Protein AF-A0A0V8QAV4-F1 (afdb_monomer)

Nearest PDB structures (foldseek):
  3u3w-assembly1_B  TM=5.818E-01  e=5.459E-04  Bacillus thuringiensis Bt407
  4wne-assembly1_A  TM=6.384E-01  e=8.110E-02  Homo sapiens
  2axv-assembly1_D  TM=3.532E-01  e=7.083E-01  Enterococcus faecalis
  2aw6-assembly1_A  TM=3.892E-01  e=4.432E+00  Enterococcus faecalis
  7b6z-assembly1_A  TM=2.550E-01  e=2.473E+00  Drosophila melanogaster

Secondary structure (DSSP, 8-state):
---HHHHHHHHHHHHTT--HHHHHTTT--HHHHHHHHTTSSPPPHHHHHHHHHHTT---TTSEEEE-HHHHHHHHHHHHHHHHHHTT-HHHHHHHHHHHHHSTGGGSHHHHHHHHHHHHHHHHHTT-HHHHHHHHHHHHHHH-TT--TT-GGGS---HHHHHHHHHHHHH-SSS-HHHHHHHHHHHHHHHTSTTS-HHHHHHHHHHHHHHHHHH---HHHHHHHHHHHHHHHHHTT--TTHHHHHHHHHHHHHHTT---HHHHHHHHHHHHHHHHHHHHT--SS--TT-------EEEHHHHHHHHHHHTT--HHHHHTTTS-HHHHHHHHTTSSPPPHHHHHHHHHHTTS-SSSEE-SS--SSHHHHHHHHHHHHHHHTT-HHHHHHHHHHHHHT-----HHHHHHHHHHHHHHHHHTT-S-HHHHHHHHHHTT--SHHHHHHHHHHHHTTT--

Radius of gyration: 24.1 Å; Cα contacts (8 Å, |Δi|>4): 491; chains: 1; bounding box: 63×52×75 Å

pLDDT: mean 84.87, std 13.11, range [29.09, 98.31]

Mean predicted aligned error: 7.99 Å

InterPro domains:
  IPR001387 Cro/C1-type, helix-turn-helix domain [PF01381] (303-351)
  IPR001387 Cro/C1-type, helix-turn-helix domain [PS50943] (303-356)
  IPR001387 Cro/C1-type, helix-turn-helix domain [SM00530] (8-62)
  IPR001387 Cro/C1-type, helix-turn-helix domain [SM00530] (302-356)
  IPR001387 Cro/C1-type, helix-turn-helix domain [cd00093] (301-350)
  IPR010982 Lambda repressor-like, DNA-binding domain superfamily [SSF47413] (4-63)
  IPR010982 Lambda repressor-like, DNA-binding domain superfamily [SSF47413] (302-350)
  IPR011990 Tetratricopeptide-like helical domain superfamily [G3DSA:1.25.40.10] (3-284)
  IPR011990 Tetratricopeptide-like helical domain superfamily [G3DSA:1.25.40.10] (301-455)

Foldseek 3Di:
DQLALLLQLVVLCVVLVHDPCQLPFLAHDPVVSVCNSVLNAPDQPLSSQSSQLLSQDHQLQKEFADAPVSVVLVVLLVQLVVCVVVVVVVSNVVSLVVLCPDPVCPGLSNLLSSLQSQLVVCVVVVNLVSSLVSLVSSLCSRPVPDDQPAPVVHSGGLVNLLSVLSNLVRDPPDDLVSSLVSLVRSLVVCPDPSNDLLRCLQPQLVSLLVNVVSDPPLVVSLVSLVVNQVSCVLNVNPACNLVSLVSNLVSVVVVVDDDPSNVVSVVVSVVVVVVCVVVVHDSHDDSSDGDRHHNYHHLLCLLLVLCVVVVHQLCRLCPPQHDSVVNVCSNVSVDDDGLSSSLSSQVVSVHHSDSIGHLASDNHVVLVVLVVSLVVCLVVVVLVVSVVSVVVSVVVPGDPDLSHLLVNLLNVLVNCVSVVVDDPVVSVVSNVVNVVPDPVSVVSSVVVVVVVVVD

Sequence (455 aa):
MTRGIGVALEQERVQAGLSLKALCQGICSHGELNRLKNGGREPDKFLLDRLWARLGKGMEKLEVMLSDTDYAMYELRNLMRQSMEEEHFEELEWYLDFYESLEEGKKPLQQQYLCEIRAIRAFLEGKEDIAAKELEKAIFCTMSDFRKENIFCYALSVEELRLLFLYLKTTKEVETSVKVVFYRQILAFLTKEYIEKEEKARLYPQVVLELSRLTGEKARIEKDVRYALELLREEGRFFHLIETLSLLLELLKEKKEESKEKEFLEKTLYYLKRLCEEYGIAETQPFWVDFSERELYLDYELLQKSRKARGISQEELSQEICSQEALSRIETSKSKARAKTFRQLAERLGKRGERCGACIDAEDYEILKLERMEGRCISYCRYQEAEEIFERIQEYGLKDTRENRQYLLLERAIFKRTKKEISYSDSLALLQEAHVLNNMAIAYYRIGEKEKAIS

Structure (mmCIF, N/CA/C/O backbone):
data_AF-A0A0V8QAV4-F1
#
_entry.id   AF-A0A0V8QAV4-F1
#
loop_
_atom_site.group_PDB
_atom_site.id
_atom_site.type_symbol
_atom_site.label_atom_id
_atom_site.label_alt_id
_atom_site.label_comp_id
_atom_site.label_asym_id
_atom_site.label_entity_id
_atom_site.label_seq_id
_atom_site.pdbx_PDB_ins_code
_atom_site.Cartn_x
_atom_site.Cartn_y
_atom_site.Cartn_z
_atom_site.occupancy
_atom_site.B_iso_or_equiv
_atom_site.auth_seq_id
_atom_site.auth_comp_id
_atom_site.auth_asym_id
_atom_site.auth_atom_id
_atom_site.pdbx_PDB_model_num
ATOM 1 N N . MET A 1 1 ? 8.781 -11.873 -26.384 1.00 29.09 1 MET A N 1
ATOM 2 C CA . MET A 1 1 ? 7.486 -11.243 -26.043 1.00 29.09 1 MET A CA 1
ATOM 3 C C . MET A 1 1 ? 7.223 -11.523 -24.580 1.00 29.09 1 MET A C 1
ATOM 5 O O . MET A 1 1 ? 6.588 -12.521 -24.269 1.00 29.09 1 MET A O 1
ATOM 9 N N . THR A 1 2 ? 7.747 -10.695 -23.690 1.00 37.72 2 THR A N 1
ATOM 10 C CA . THR A 1 2 ? 7.345 -10.716 -22.287 1.00 37.72 2 THR A CA 1
ATOM 11 C C . THR A 1 2 ? 5.978 -10.041 -22.201 1.00 37.72 2 THR A C 1
ATOM 13 O O . THR A 1 2 ? 5.744 -8.951 -22.721 1.00 37.72 2 THR A O 1
ATOM 16 N N . ARG A 1 3 ? 5.003 -10.827 -21.743 1.00 51.78 3 ARG A N 1
ATOM 17 C CA . ARG A 1 3 ? 3.606 -10.448 -21.498 1.00 51.78 3 ARG A CA 1
ATOM 18 C C . ARG A 1 3 ? 3.375 -10.365 -19.980 1.00 51.78 3 ARG A C 1
ATOM 20 O O . ARG A 1 3 ? 2.275 -10.655 -19.522 1.00 51.78 3 ARG A O 1
ATOM 27 N N . GLY A 1 4 ? 4.421 -10.057 -19.205 1.00 64.25 4 GLY A N 1
ATOM 28 C CA . GLY A 1 4 ? 4.561 -10.511 -17.816 1.00 64.25 4 GLY A CA 1
ATOM 29 C C . GLY A 1 4 ? 3.420 -10.056 -16.915 1.00 64.25 4 GLY A C 1
ATOM 30 O O . GLY A 1 4 ? 2.639 -10.870 -16.434 1.00 64.25 4 GLY A O 1
ATOM 31 N N . ILE A 1 5 ? 3.241 -8.744 -16.768 1.00 71.50 5 ILE A N 1
ATOM 32 C CA . ILE A 1 5 ? 2.332 -8.216 -15.743 1.00 71.50 5 ILE A CA 1
ATOM 33 C C . ILE A 1 5 ? 0.846 -8.416 -16.060 1.00 71.50 5 ILE A C 1
ATOM 35 O O . ILE A 1 5 ? 0.038 -8.626 -15.162 1.00 71.50 5 ILE A O 1
ATOM 39 N N . GLY A 1 6 ? 0.473 -8.380 -17.343 1.00 75.31 6 GLY A N 1
ATOM 40 C CA . GLY A 1 6 ? -0.907 -8.612 -17.772 1.00 75.31 6 GLY A CA 1
ATOM 41 C C . GLY A 1 6 ? -1.315 -10.084 -17.698 1.00 75.31 6 GLY A C 1
ATOM 42 O O . GLY A 1 6 ? -2.481 -10.380 -17.443 1.00 75.31 6 GLY A O 1
ATOM 43 N N . VAL A 1 7 ? -0.364 -11.000 -17.909 1.00 76.31 7 VAL A N 1
ATOM 44 C CA . VAL A 1 7 ? -0.571 -12.443 -17.733 1.00 76.31 7 VAL A CA 1
ATOM 45 C C . VAL A 1 7 ? -0.611 -12.800 -16.251 1.00 76.31 7 VAL A C 1
ATOM 47 O O . VAL A 1 7 ? -1.552 -13.477 -15.845 1.00 76.31 7 VAL A O 1
ATOM 50 N N . ALA A 1 8 ? 0.320 -12.282 -15.447 1.00 79.88 8 ALA A N 1
ATOM 51 C CA . ALA A 1 8 ? 0.338 -12.495 -14.001 1.00 79.88 8 ALA A CA 1
ATOM 52 C C . ALA A 1 8 ? -0.960 -11.990 -13.344 1.00 79.88 8 ALA A C 1
ATOM 54 O O . ALA A 1 8 ? -1.595 -12.714 -12.586 1.00 79.88 8 ALA A O 1
ATOM 55 N N . LEU A 1 9 ? -1.447 -10.805 -13.737 1.00 84.00 9 LEU A N 1
ATOM 56 C CA . LEU A 1 9 ? -2.734 -10.277 -13.268 1.00 84.00 9 LEU A CA 1
ATOM 57 C C . LEU A 1 9 ? -3.906 -11.219 -13.593 1.00 84.00 9 LEU A C 1
ATOM 59 O O . LEU A 1 9 ? -4.809 -11.397 -12.778 1.00 84.00 9 LEU A O 1
ATOM 63 N N . GLU A 1 10 ? -3.916 -11.834 -14.779 1.00 84.69 10 GLU A N 1
ATOM 64 C CA . GLU A 1 10 ? -4.960 -12.792 -15.154 1.00 84.69 10 GLU A CA 1
ATOM 65 C C . GLU A 1 10 ? -4.869 -14.096 -14.354 1.00 84.69 10 GLU A C 1
ATOM 67 O O . GLU A 1 10 ? -5.907 -14.633 -13.964 1.00 84.69 10 GLU A O 1
ATOM 72 N N . GLN A 1 11 ? -3.657 -14.597 -14.110 1.00 85.56 11 GLN A N 1
ATOM 73 C CA . GLN A 1 11 ? -3.427 -15.787 -13.292 1.00 85.56 11 GLN A CA 1
ATOM 74 C C . GLN A 1 11 ? -3.915 -15.558 -11.859 1.00 85.56 11 GLN A C 1
ATOM 76 O O . GLN A 1 11 ? -4.758 -16.317 -11.382 1.00 85.56 11 GLN A O 1
ATOM 81 N N . GLU A 1 12 ? -3.494 -14.462 -11.227 1.00 87.88 12 GLU A N 1
ATOM 82 C CA . GLU A 1 12 ? -3.910 -14.100 -9.868 1.00 87.88 12 GLU A CA 1
ATOM 83 C C . GLU A 1 12 ? -5.422 -13.873 -9.771 1.00 87.88 12 GLU A C 1
ATOM 85 O O . GLU A 1 12 ? -6.067 -14.314 -8.821 1.00 87.88 12 GLU A O 1
ATOM 90 N N . ARG A 1 13 ? -6.043 -13.266 -10.792 1.00 91.06 13 ARG A N 1
ATOM 91 C CA . ARG A 1 13 ? -7.506 -13.130 -10.859 1.00 91.06 13 ARG A CA 1
ATOM 92 C C . ARG A 1 13 ? -8.210 -14.488 -10.833 1.00 91.06 13 ARG A C 1
ATOM 94 O O . ARG A 1 13 ? -9.231 -14.633 -10.156 1.00 91.06 13 ARG A O 1
ATOM 101 N N . VAL A 1 14 ? -7.713 -15.456 -11.606 1.00 89.44 14 VAL A N 1
ATOM 102 C CA . VAL A 1 14 ? -8.279 -16.813 -11.657 1.00 89.44 14 VAL A CA 1
ATOM 103 C C . VAL A 1 14 ? -8.081 -17.525 -10.321 1.00 89.44 14 VAL A C 1
ATOM 105 O O . VAL A 1 14 ? -9.042 -18.109 -9.824 1.00 89.44 14 VAL A O 1
ATOM 108 N N . GLN A 1 15 ? -6.896 -17.420 -9.714 1.00 86.50 15 GLN A N 1
ATOM 109 C CA . GLN A 1 15 ? -6.616 -17.988 -8.390 1.00 86.50 15 GLN A CA 1
ATOM 110 C C . GLN A 1 15 ? -7.514 -17.389 -7.297 1.00 86.50 15 GLN A C 1
ATOM 112 O O . GLN A 1 15 ? -8.052 -18.121 -6.472 1.00 86.50 15 GLN A O 1
ATOM 117 N N . ALA A 1 16 ? -7.763 -16.078 -7.337 1.00 86.44 16 ALA A N 1
ATOM 118 C CA . ALA A 1 16 ? -8.666 -15.394 -6.411 1.00 86.44 16 ALA A CA 1
ATOM 119 C C . ALA A 1 16 ? -10.162 -15.690 -6.663 1.00 86.44 16 ALA A C 1
ATOM 121 O O . ALA A 1 16 ? -11.019 -15.219 -5.915 1.00 86.44 16 ALA A O 1
ATOM 122 N N . GLY A 1 17 ? -10.509 -16.427 -7.728 1.00 88.56 17 GLY A N 1
ATOM 123 C CA . GLY A 1 17 ? -11.897 -16.738 -8.088 1.00 88.56 17 GLY A CA 1
ATOM 124 C C . GLY A 1 17 ? -12.721 -15.516 -8.517 1.00 88.56 17 GLY A C 1
ATOM 125 O O . GLY A 1 17 ? -13.953 -15.553 -8.498 1.00 88.56 17 GLY A O 1
ATOM 126 N N . LEU A 1 18 ? -12.069 -14.415 -8.900 1.00 89.12 18 LEU A N 1
ATOM 127 C CA . LEU A 1 18 ? -12.731 -13.146 -9.203 1.00 89.12 18 LEU A CA 1
ATOM 128 C C . LEU A 1 18 ? -13.119 -13.059 -10.676 1.00 89.12 18 LEU A C 1
ATOM 130 O O . LEU A 1 18 ? -12.319 -13.343 -11.560 1.00 89.12 18 LEU A O 1
ATOM 134 N N . SER A 1 19 ? -14.333 -12.602 -10.984 1.00 89.62 19 SER A N 1
ATOM 135 C CA . SER A 1 19 ? -14.707 -12.326 -12.379 1.00 89.62 19 SER A CA 1
ATOM 136 C C . SER A 1 19 ? -14.017 -11.060 -12.905 1.00 89.62 19 SER A C 1
ATOM 138 O O . SER A 1 19 ? -13.742 -10.133 -12.146 1.00 89.62 19 SER A O 1
ATOM 140 N N . LEU A 1 20 ? -13.800 -10.974 -14.225 1.00 87.56 20 LEU A N 1
ATOM 141 C CA . LEU A 1 20 ? -13.308 -9.739 -14.862 1.00 87.56 20 LEU A CA 1
ATOM 142 C C . LEU A 1 20 ? -14.218 -8.541 -14.557 1.00 87.56 20 LEU A C 1
ATOM 144 O O . LEU A 1 20 ? -13.729 -7.446 -14.301 1.00 87.56 20 LEU A O 1
ATOM 148 N N . LYS A 1 21 ? -15.537 -8.770 -14.531 1.00 88.75 21 LYS A N 1
ATOM 149 C CA . LYS A 1 21 ? -16.524 -7.740 -14.200 1.00 88.75 21 LYS A CA 1
ATOM 150 C C . LYS A 1 21 ? -16.316 -7.200 -12.788 1.00 88.75 21 LYS A C 1
ATOM 152 O O . LYS A 1 21 ? -16.302 -5.988 -12.620 1.00 88.75 21 LYS A O 1
ATOM 157 N N . ALA A 1 22 ? -16.130 -8.087 -11.810 1.00 90.00 22 ALA A N 1
ATOM 158 C CA . ALA A 1 22 ? -15.884 -7.696 -10.425 1.00 90.00 22 ALA A CA 1
ATOM 159 C C . ALA A 1 22 ? -14.563 -6.925 -10.287 1.00 90.00 22 ALA A C 1
ATOM 161 O O . ALA A 1 22 ? -14.528 -5.877 -9.653 1.00 90.00 22 ALA A O 1
ATOM 162 N N . LEU A 1 23 ? -13.494 -7.392 -10.943 1.00 91.75 23 LEU A N 1
ATOM 163 C CA . LEU A 1 23 ? -12.184 -6.741 -10.884 1.00 91.75 23 LEU A CA 1
ATOM 164 C C . LEU A 1 23 ? -12.206 -5.316 -11.471 1.00 91.75 23 LEU A C 1
ATOM 166 O O . LEU A 1 23 ? -11.637 -4.399 -10.883 1.00 91.75 23 LEU A O 1
ATOM 170 N N . CYS A 1 24 ? -12.891 -5.117 -12.601 1.00 91.50 24 CYS A N 1
ATOM 171 C CA . CYS A 1 24 ? -12.968 -3.835 -13.314 1.00 91.50 24 CYS A CA 1
ATOM 172 C C . CYS A 1 24 ? -13.987 -2.836 -12.745 1.00 91.50 24 CYS A C 1
ATOM 174 O O . CYS A 1 24 ? -13.973 -1.663 -13.125 1.00 91.50 24 CYS A O 1
ATOM 176 N N . GLN A 1 25 ? -14.901 -3.288 -11.889 1.00 91.38 25 GLN A N 1
ATOM 177 C CA . GLN A 1 25 ? -16.082 -2.535 -11.472 1.00 91.38 25 GLN A CA 1
ATOM 178 C C . GLN A 1 25 ? -15.740 -1.124 -10.978 1.00 91.38 25 GLN A C 1
ATOM 180 O O . GLN A 1 25 ? -14.931 -0.964 -10.069 1.00 91.38 25 GLN A O 1
ATOM 185 N N . GLY A 1 26 ? -16.321 -0.103 -11.613 1.00 91.38 26 GLY A N 1
ATOM 186 C CA . GLY A 1 26 ? -16.137 1.307 -11.250 1.00 91.38 26 GLY A CA 1
ATOM 187 C C . GLY A 1 26 ? -14.775 1.930 -11.593 1.00 91.38 26 GLY A C 1
ATOM 188 O O . GLY A 1 26 ? -14.643 3.142 -11.479 1.00 91.38 26 GLY A O 1
ATOM 189 N N . ILE A 1 27 ? -13.774 1.158 -12.042 1.00 92.50 27 ILE A N 1
ATOM 190 C CA . ILE A 1 27 ? -12.401 1.669 -12.244 1.00 92.50 27 ILE A CA 1
ATOM 191 C C . ILE A 1 27 ? -11.917 1.609 -13.696 1.00 92.50 27 ILE A C 1
ATOM 193 O O . ILE A 1 27 ? -11.122 2.456 -14.098 1.00 92.50 27 ILE A O 1
ATOM 197 N N . CYS A 1 28 ? -12.387 0.649 -14.500 1.00 89.75 28 CYS A N 1
ATOM 198 C CA . CYS A 1 28 ? -12.081 0.585 -15.932 1.00 89.75 28 CYS A CA 1
ATOM 199 C C . CYS A 1 28 ? -13.079 -0.283 -16.712 1.00 89.75 28 CYS A C 1
ATOM 201 O O . CYS A 1 28 ? -13.877 -1.032 -16.149 1.00 89.75 28 CYS A O 1
ATOM 203 N N . SER A 1 29 ? -13.038 -0.199 -18.041 1.00 87.00 29 SER A N 1
ATOM 204 C CA . SER A 1 29 ? -13.829 -1.061 -18.924 1.00 87.00 29 SER A CA 1
ATOM 205 C C . SER A 1 29 ? -13.150 -2.413 -19.195 1.00 87.00 29 SER A C 1
ATOM 207 O O . SER A 1 29 ? -11.923 -2.525 -19.223 1.00 87.00 29 SER A O 1
ATOM 209 N N . HIS A 1 30 ? -13.938 -3.443 -19.538 1.00 84.19 30 HIS A N 1
ATOM 210 C CA . HIS A 1 30 ? -13.394 -4.734 -19.995 1.00 84.19 30 HIS A CA 1
ATOM 211 C C . HIS A 1 30 ? -12.445 -4.583 -21.197 1.00 84.19 30 HIS A C 1
ATOM 213 O O . HIS A 1 30 ? -11.459 -5.307 -21.318 1.00 84.19 30 HIS A O 1
ATOM 219 N N . GLY A 1 31 ? -12.734 -3.638 -22.099 1.00 80.12 31 GLY A N 1
ATOM 220 C CA . GLY A 1 31 ? -11.891 -3.359 -23.261 1.00 80.12 31 GLY A CA 1
ATOM 221 C C . GLY A 1 31 ? -10.546 -2.729 -22.891 1.00 80.12 31 GLY A C 1
ATOM 222 O O . GLY A 1 31 ? -9.559 -2.937 -23.594 1.00 80.12 31 GLY A O 1
ATOM 223 N N . GLU A 1 32 ? -10.471 -1.960 -21.805 1.00 78.31 32 GLU A N 1
ATOM 224 C CA . GLU A 1 32 ? -9.204 -1.444 -21.273 1.00 78.31 32 GLU A CA 1
ATOM 225 C C . GLU A 1 32 ? -8.380 -2.552 -20.624 1.00 78.31 32 GLU A C 1
ATOM 227 O O . GLU A 1 32 ? -7.204 -2.691 -20.961 1.00 78.31 32 GLU A O 1
ATOM 232 N N . LEU A 1 33 ? -9.002 -3.413 -19.813 1.00 78.44 33 LEU A N 1
ATOM 233 C CA . LEU A 1 33 ? -8.301 -4.547 -19.210 1.00 78.44 33 LEU A CA 1
ATOM 234 C C . LEU A 1 33 ? -7.809 -5.556 -20.263 1.00 78.44 33 LEU A C 1
ATOM 236 O O . LEU A 1 33 ? -6.671 -6.014 -20.207 1.00 78.44 33 LEU A O 1
ATOM 240 N N . ASN A 1 34 ? -8.607 -5.854 -21.292 1.00 76.19 34 ASN A N 1
ATOM 241 C CA . ASN A 1 34 ? -8.166 -6.722 -22.392 1.00 76.19 34 ASN A CA 1
ATOM 242 C C . ASN A 1 34 ? -6.999 -6.117 -23.189 1.00 76.19 34 ASN A C 1
ATOM 244 O O . ASN A 1 34 ? -6.132 -6.848 -23.670 1.00 76.19 34 ASN A O 1
ATOM 248 N N . ARG A 1 35 ? -6.942 -4.786 -23.326 1.00 74.44 35 ARG A N 1
ATOM 249 C CA . ARG A 1 35 ? -5.803 -4.104 -23.960 1.00 74.44 35 ARG A CA 1
ATOM 250 C C . ARG A 1 35 ? -4.540 -4.171 -23.103 1.00 74.44 35 ARG A C 1
ATOM 252 O O . ARG A 1 35 ? -3.466 -4.316 -23.683 1.00 74.44 35 ARG A O 1
ATOM 259 N N . LEU A 1 36 ? -4.671 -4.130 -21.776 1.00 72.94 36 LEU A N 1
ATOM 260 C CA . LEU A 1 36 ? -3.577 -4.372 -20.830 1.00 72.94 36 LEU A CA 1
ATOM 261 C C . LEU A 1 36 ? -3.039 -5.802 -20.987 1.00 72.94 36 LEU A C 1
ATOM 263 O O . LEU A 1 36 ? -1.848 -5.978 -21.234 1.00 72.94 36 LEU A O 1
ATOM 267 N N . LYS A 1 37 ? -3.921 -6.813 -20.974 1.00 67.00 37 LYS A N 1
ATOM 268 C CA . LYS A 1 37 ? -3.550 -8.233 -21.156 1.00 67.00 37 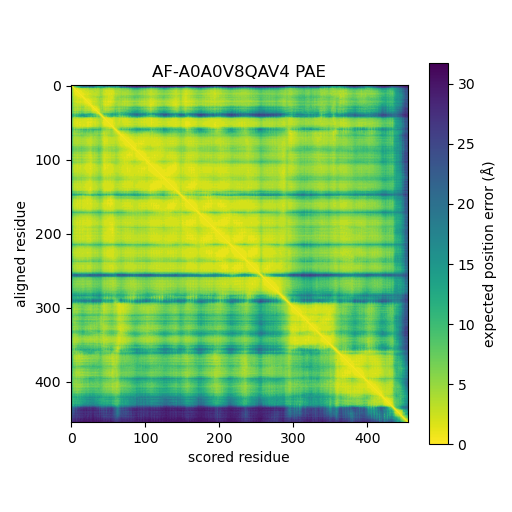LYS A CA 1
ATOM 269 C C . LYS A 1 37 ? -2.800 -8.494 -22.464 1.00 67.00 37 LYS A C 1
ATOM 271 O O . LYS A 1 37 ? -1.843 -9.260 -22.497 1.00 67.00 37 LYS A O 1
ATOM 276 N N . ASN A 1 38 ? -3.226 -7.842 -23.544 1.00 66.12 38 ASN A N 1
ATOM 277 C CA . ASN A 1 38 ? -2.648 -8.030 -24.875 1.00 66.12 38 ASN A CA 1
ATOM 278 C C . ASN A 1 38 ? -1.461 -7.092 -25.174 1.00 66.12 38 ASN A C 1
ATOM 280 O O . ASN A 1 38 ? -0.975 -7.074 -26.305 1.00 66.12 38 ASN A O 1
ATOM 284 N N . GLY A 1 39 ? -1.005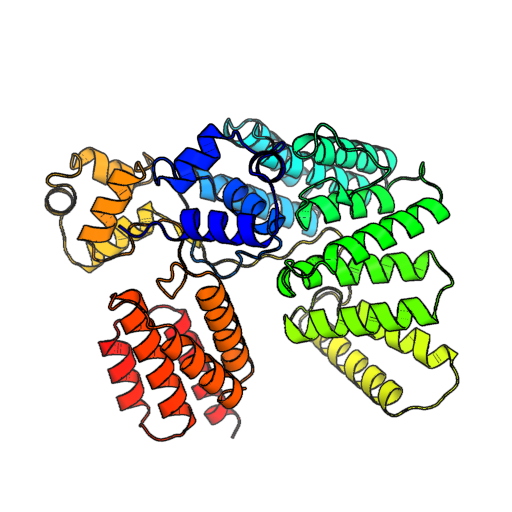 -6.288 -24.203 1.00 60.97 39 GLY A N 1
ATOM 285 C CA . GLY A 1 39 ? 0.118 -5.356 -24.373 1.00 60.97 39 GLY A CA 1
ATOM 286 C C . GLY A 1 39 ? -0.149 -4.204 -25.353 1.00 60.97 39 GLY A C 1
ATOM 287 O O . GLY A 1 39 ? 0.795 -3.622 -25.893 1.00 60.97 39 GLY A O 1
ATOM 288 N N . GLY A 1 40 ? -1.425 -3.901 -25.619 1.00 55.84 40 GLY A N 1
ATOM 289 C CA . GLY A 1 40 ? -1.869 -2.896 -26.590 1.00 55.84 40 GLY A CA 1
ATOM 290 C C . GLY A 1 40 ? -1.937 -1.469 -26.036 1.00 55.84 40 GLY A C 1
ATOM 291 O O . GLY A 1 40 ? -1.798 -0.511 -26.796 1.00 55.84 40 GLY A O 1
ATOM 292 N N . ARG A 1 41 ? -2.133 -1.309 -24.721 1.00 61.84 41 ARG A N 1
ATOM 293 C CA . ARG A 1 41 ? -2.049 -0.025 -24.007 1.00 61.84 41 ARG A CA 1
ATOM 294 C C . ARG A 1 41 ? -1.556 -0.291 -22.590 1.00 61.84 41 ARG A C 1
ATOM 296 O O . ARG A 1 41 ? -2.110 -1.151 -21.915 1.00 61.84 41 ARG A O 1
ATOM 303 N N . GLU A 1 42 ? -0.540 0.444 -22.158 1.00 63.81 42 GLU A N 1
ATOM 304 C CA . GLU A 1 42 ? -0.100 0.408 -20.764 1.00 63.81 42 GLU A CA 1
ATOM 305 C C . GLU A 1 42 ? -1.101 1.202 -19.907 1.00 63.81 42 GLU A C 1
ATOM 307 O O . GLU A 1 42 ? -1.473 2.317 -20.304 1.00 63.81 42 GLU A O 1
ATOM 312 N N . PRO A 1 43 ? -1.611 0.626 -18.803 1.00 66.12 43 PRO A N 1
ATOM 313 C CA . PRO A 1 43 ? -2.460 1.355 -17.864 1.00 66.12 43 PRO A CA 1
ATOM 314 C C . PRO A 1 43 ? -1.670 2.488 -17.206 1.00 66.12 43 PRO A C 1
ATOM 316 O O . PRO A 1 43 ? -0.450 2.398 -17.069 1.00 66.12 43 PRO A O 1
ATOM 319 N N . ASP A 1 44 ? -2.367 3.537 -16.766 1.00 76.62 44 ASP A N 1
ATOM 320 C CA . ASP A 1 44 ? -1.753 4.458 -15.812 1.00 76.62 44 ASP A CA 1
ATOM 321 C C . ASP A 1 44 ? -1.484 3.736 -14.482 1.00 76.62 44 ASP A C 1
ATOM 323 O O . ASP A 1 44 ? -2.144 2.745 -14.145 1.00 76.62 44 ASP A O 1
ATOM 327 N N . LYS A 1 45 ? -0.483 4.225 -13.744 1.00 82.12 45 LYS A N 1
ATOM 328 C CA . LYS A 1 45 ? -0.015 3.621 -12.490 1.00 82.12 45 LYS A CA 1
ATOM 329 C C . LYS A 1 45 ? -1.157 3.377 -11.503 1.00 82.12 45 LYS A C 1
ATOM 331 O O . LYS A 1 45 ? -1.226 2.303 -10.919 1.00 82.12 45 LYS A O 1
ATOM 336 N N . PHE A 1 46 ? -2.065 4.339 -11.349 1.00 87.75 46 PHE A N 1
ATOM 337 C CA . PHE A 1 46 ? -3.144 4.260 -10.365 1.00 87.75 46 PHE A CA 1
ATOM 338 C C . PHE A 1 46 ? -4.131 3.138 -10.682 1.00 87.75 46 PHE A C 1
ATOM 340 O O . PHE A 1 46 ? -4.556 2.416 -9.780 1.00 87.75 46 PHE A O 1
ATOM 347 N N . LEU A 1 47 ? -4.476 2.961 -11.961 1.00 89.06 47 LEU A N 1
ATOM 348 C CA . LEU A 1 47 ? -5.325 1.850 -12.377 1.00 89.06 47 LEU A CA 1
ATOM 349 C C . LEU A 1 47 ? -4.638 0.501 -12.165 1.00 89.06 47 LEU A C 1
ATOM 351 O O . LEU A 1 47 ? -5.275 -0.430 -11.675 1.00 89.06 47 LEU A O 1
ATOM 355 N N . LEU A 1 48 ? -3.358 0.390 -12.528 1.00 86.00 48 LEU A N 1
ATOM 356 C CA . LEU A 1 48 ? -2.599 -0.840 -12.317 1.00 86.00 48 LEU A CA 1
ATOM 357 C C . LEU A 1 48 ? -2.550 -1.197 -10.826 1.00 86.00 48 LEU A C 1
ATOM 359 O O . LEU A 1 48 ? -2.892 -2.319 -10.464 1.00 86.00 48 LEU A O 1
ATOM 363 N N . ASP A 1 49 ? -2.219 -0.226 -9.976 1.00 87.81 49 ASP A N 1
ATOM 364 C CA . ASP A 1 49 ? -2.175 -0.394 -8.523 1.00 87.81 49 ASP A CA 1
ATOM 365 C C . ASP A 1 49 ? -3.509 -0.873 -7.970 1.00 87.81 49 ASP A C 1
ATOM 367 O O . ASP A 1 49 ? -3.554 -1.875 -7.261 1.00 87.81 49 ASP A O 1
ATOM 371 N N . ARG A 1 50 ? -4.617 -0.225 -8.351 1.00 92.25 50 ARG A N 1
ATOM 372 C CA . ARG A 1 50 ? -5.935 -0.624 -7.851 1.00 92.25 50 ARG A CA 1
ATOM 373 C C . ARG A 1 50 ? -6.337 -2.026 -8.307 1.00 92.25 50 ARG A C 1
ATOM 375 O O . ARG A 1 50 ? -6.964 -2.749 -7.536 1.00 92.25 50 ARG A O 1
ATOM 382 N N . LEU A 1 51 ? -6.001 -2.422 -9.537 1.00 92.19 51 LEU A N 1
ATOM 383 C CA . LEU A 1 51 ? -6.297 -3.772 -10.025 1.00 92.19 51 LEU A CA 1
ATOM 384 C C . LEU A 1 51 ? -5.564 -4.833 -9.195 1.00 92.19 51 LEU A C 1
ATOM 386 O O . LEU A 1 51 ? -6.195 -5.790 -8.759 1.00 92.19 51 LEU A O 1
ATOM 390 N N . TRP A 1 52 ? -4.270 -4.647 -8.934 1.00 90.12 52 TRP A N 1
ATOM 391 C CA . TRP A 1 52 ? -3.488 -5.568 -8.103 1.00 90.12 52 TRP A CA 1
ATOM 392 C C . TRP A 1 52 ? -3.936 -5.561 -6.639 1.00 90.12 52 TRP A C 1
ATOM 394 O O . TRP A 1 52 ? -4.112 -6.625 -6.047 1.00 90.12 52 TRP A O 1
ATOM 404 N N . ALA A 1 53 ? -4.254 -4.391 -6.087 1.00 92.19 53 ALA A N 1
ATOM 405 C CA . ALA A 1 53 ? -4.739 -4.279 -4.717 1.00 92.19 53 ALA A CA 1
ATOM 406 C C . ALA A 1 53 ? -6.103 -4.979 -4.524 1.00 92.19 53 ALA A C 1
ATOM 408 O O . ALA A 1 53 ? -6.338 -5.618 -3.500 1.00 92.19 53 ALA A O 1
ATOM 409 N N . ARG A 1 54 ? -6.995 -4.978 -5.531 1.00 94.31 54 ARG A N 1
ATOM 410 C CA . ARG A 1 54 ? -8.237 -5.789 -5.515 1.00 94.31 54 ARG A CA 1
ATOM 411 C C . ARG A 1 54 ? -7.991 -7.300 -5.584 1.00 94.31 54 ARG A C 1
ATOM 413 O O . ARG A 1 54 ? -8.843 -8.074 -5.149 1.00 94.31 54 ARG A O 1
ATOM 420 N N . LEU A 1 55 ? -6.840 -7.720 -6.109 1.00 93.25 55 LEU A N 1
ATOM 421 C CA . LEU A 1 55 ? -6.351 -9.102 -6.044 1.00 93.25 55 LEU A CA 1
ATOM 422 C C . LEU A 1 55 ? -5.625 -9.398 -4.720 1.00 93.25 55 LEU A C 1
ATOM 424 O O . LEU A 1 55 ? -5.100 -10.494 -4.545 1.00 93.25 55 LEU A O 1
ATOM 428 N N . GLY A 1 56 ? -5.607 -8.445 -3.781 1.00 91.62 56 GLY A N 1
ATOM 429 C CA . GLY A 1 56 ? -4.963 -8.582 -2.480 1.00 91.62 56 GLY A CA 1
ATOM 430 C C . GLY A 1 56 ? -3.438 -8.520 -2.536 1.00 91.62 56 GLY A C 1
ATOM 431 O O . GLY A 1 56 ? -2.792 -9.094 -1.660 1.00 91.62 56 GLY A O 1
ATOM 432 N N . LYS A 1 57 ? -2.870 -7.881 -3.568 1.00 88.12 57 LYS A N 1
ATOM 433 C CA . LYS A 1 57 ? -1.429 -7.841 -3.845 1.00 88.12 57 LYS A CA 1
ATOM 434 C C . LYS A 1 57 ? -0.871 -6.422 -3.765 1.00 88.12 57 LYS A C 1
ATOM 436 O O . LYS A 1 57 ? -1.396 -5.516 -4.416 1.00 88.12 57 LYS A O 1
ATOM 441 N N . GLY A 1 58 ? 0.234 -6.268 -3.041 1.00 80.00 58 GLY A N 1
ATOM 442 C CA . GLY A 1 58 ? 1.029 -5.042 -3.022 1.00 80.00 58 GLY A CA 1
ATOM 443 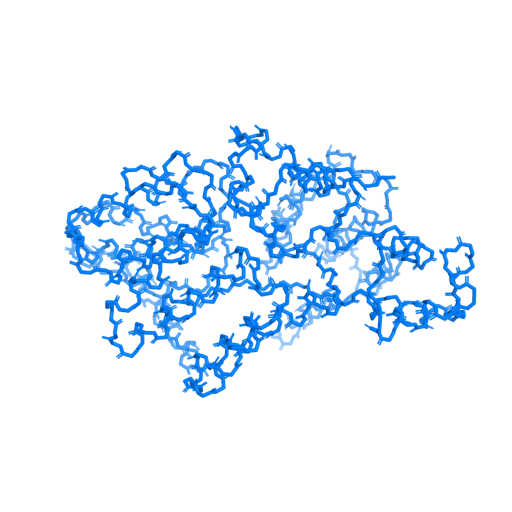C C . GLY A 1 58 ? 1.909 -4.920 -4.270 1.00 80.00 58 GLY A C 1
ATOM 444 O O . GLY A 1 58 ? 2.369 -5.915 -4.833 1.00 80.00 58 GLY A O 1
ATOM 445 N N . MET A 1 59 ? 2.141 -3.684 -4.717 1.00 76.56 59 MET A N 1
ATOM 446 C CA . MET A 1 59 ? 2.963 -3.362 -5.899 1.00 76.56 59 MET A CA 1
ATOM 447 C C . MET A 1 59 ? 4.176 -2.486 -5.544 1.00 76.56 59 MET A C 1
ATOM 449 O O . MET A 1 59 ? 4.843 -1.962 -6.435 1.00 76.56 59 MET A O 1
ATOM 453 N N . GLU A 1 60 ? 4.447 -2.300 -4.249 1.00 68.38 60 GLU A N 1
ATOM 454 C CA . GLU A 1 60 ? 5.470 -1.400 -3.683 1.00 68.38 60 GLU A CA 1
ATOM 455 C C . GLU A 1 60 ? 6.905 -1.775 -4.090 1.00 68.38 60 GLU A C 1
ATOM 457 O O . GLU A 1 60 ? 7.785 -0.923 -4.129 1.00 68.38 60 GLU A O 1
ATOM 462 N N . LYS A 1 61 ? 7.144 -3.032 -4.476 1.00 64.38 61 LYS A N 1
ATOM 463 C CA . LYS A 1 61 ? 8.473 -3.518 -4.885 1.00 64.38 61 LYS A CA 1
ATOM 464 C C . LYS A 1 61 ? 8.653 -3.703 -6.391 1.00 64.38 61 LYS A C 1
ATOM 466 O O . LYS A 1 61 ? 9.693 -4.188 -6.821 1.00 64.38 61 LYS A O 1
ATOM 471 N N . LEU A 1 62 ? 7.657 -3.336 -7.201 1.00 72.25 62 LEU A N 1
ATOM 472 C CA . LEU A 1 62 ? 7.851 -3.282 -8.649 1.00 72.25 62 LEU A CA 1
ATOM 473 C C . LEU A 1 62 ? 8.453 -1.937 -9.042 1.00 72.25 62 LEU A C 1
ATOM 475 O O . LEU A 1 62 ? 7.949 -0.884 -8.647 1.00 72.25 62 LEU A O 1
ATOM 479 N N . GLU A 1 63 ? 9.471 -1.981 -9.895 1.00 71.69 63 GLU A N 1
ATOM 480 C CA . GLU A 1 63 ? 9.977 -0.800 -10.575 1.00 71.69 63 GLU A CA 1
ATOM 481 C C . GLU A 1 63 ? 8.900 -0.295 -11.538 1.00 71.69 63 GLU A C 1
ATOM 483 O O . GLU A 1 63 ? 8.370 -1.042 -12.376 1.00 71.69 63 GLU A O 1
ATOM 488 N N . VAL A 1 64 ? 8.561 0.989 -11.423 1.00 76.88 64 VAL A N 1
ATOM 489 C CA . VAL A 1 64 ? 7.596 1.631 -12.318 1.00 76.88 64 VAL A CA 1
ATOM 490 C C . VAL A 1 64 ? 8.253 2.811 -13.018 1.00 76.88 64 VAL A C 1
ATOM 492 O O . VAL A 1 64 ? 8.700 3.771 -12.399 1.00 76.88 64 VAL A O 1
ATOM 495 N N . MET A 1 65 ? 8.260 2.751 -14.343 1.00 78.31 65 MET A N 1
ATOM 496 C CA . MET A 1 65 ? 8.605 3.846 -15.229 1.00 78.31 65 MET A CA 1
ATOM 497 C C . MET A 1 65 ? 7.347 4.658 -15.524 1.00 78.31 65 MET A C 1
ATOM 499 O O . MET A 1 65 ? 6.418 4.190 -16.187 1.00 78.31 65 MET A O 1
ATOM 503 N N . LEU A 1 66 ? 7.314 5.889 -15.037 1.00 82.12 66 LEU A N 1
ATOM 504 C CA . LEU A 1 66 ? 6.234 6.827 -15.278 1.00 82.12 66 LEU A CA 1
ATOM 505 C C . LEU A 1 66 ? 6.546 7.706 -16.480 1.00 82.12 66 LEU A C 1
ATOM 507 O O . LEU A 1 66 ? 7.692 8.076 -16.740 1.00 82.12 66 LEU A O 1
ATOM 511 N N . SER A 1 67 ? 5.490 8.049 -17.212 1.00 80.56 67 SER A N 1
ATOM 512 C CA . SER A 1 67 ? 5.554 9.196 -18.109 1.00 80.56 67 SER A CA 1
ATOM 513 C C . SER A 1 67 ? 5.485 10.490 -17.305 1.00 80.56 67 SER A C 1
ATOM 515 O O . SER A 1 67 ? 4.974 10.487 -16.189 1.00 80.56 67 SER A O 1
ATOM 517 N N . ASP A 1 68 ? 5.918 11.595 -17.902 1.00 82.19 68 ASP A N 1
ATOM 518 C CA . ASP A 1 68 ? 5.880 12.926 -17.282 1.00 82.19 68 ASP A CA 1
ATOM 519 C C . ASP A 1 68 ? 4.484 13.289 -16.742 1.00 82.19 68 ASP A C 1
ATOM 521 O O . ASP A 1 68 ? 4.339 13.733 -15.610 1.00 82.19 68 ASP A O 1
ATOM 525 N N . THR A 1 69 ? 3.426 12.977 -17.498 1.00 82.00 69 THR A N 1
ATOM 526 C CA . THR A 1 69 ? 2.035 13.186 -17.062 1.00 82.00 69 THR A CA 1
ATOM 527 C C . THR A 1 69 ? 1.657 12.324 -15.855 1.00 82.00 69 THR A C 1
ATOM 529 O O . THR A 1 69 ? 1.022 12.809 -14.924 1.00 82.00 69 THR A O 1
ATOM 532 N N . ASP A 1 70 ? 2.040 11.042 -15.851 1.00 83.81 70 ASP A N 1
ATOM 533 C CA . ASP A 1 70 ? 1.705 10.135 -14.744 1.00 83.81 70 ASP A CA 1
ATOM 534 C C . ASP A 1 70 ? 2.513 10.486 -13.482 1.00 83.81 70 ASP A C 1
ATOM 536 O O . ASP A 1 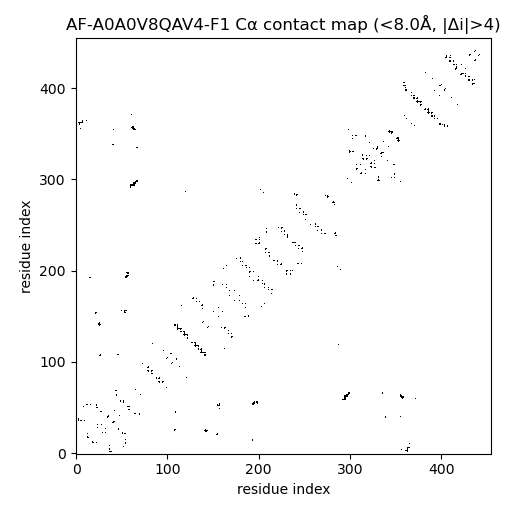70 ? 1.997 10.372 -12.370 1.00 83.81 70 ASP A O 1
ATOM 540 N N . TYR A 1 71 ? 3.757 10.949 -13.657 1.00 87.00 71 TYR A N 1
ATOM 541 C CA . TYR A 1 71 ? 4.598 11.459 -12.579 1.00 87.00 71 TYR A CA 1
ATOM 542 C C . TYR A 1 71 ? 4.059 12.773 -12.017 1.00 87.00 71 TYR A C 1
ATOM 544 O O . TYR A 1 71 ? 3.924 12.878 -10.808 1.00 87.00 71 TYR A O 1
ATOM 552 N N . ALA A 1 72 ? 3.645 13.729 -12.854 1.00 87.62 72 ALA A N 1
ATOM 553 C CA . ALA A 1 72 ? 3.039 14.977 -12.388 1.00 87.62 72 ALA A CA 1
ATOM 554 C C . ALA A 1 72 ? 1.798 14.723 -11.515 1.00 87.62 72 ALA A C 1
ATOM 556 O O . ALA A 1 72 ? 1.653 15.322 -10.454 1.00 87.62 72 ALA A O 1
ATOM 557 N N . MET A 1 73 ? 0.934 13.781 -11.915 1.00 89.75 73 MET A N 1
ATOM 558 C CA . MET A 1 73 ? -0.203 13.362 -11.088 1.00 89.75 73 MET A CA 1
ATOM 559 C C . MET A 1 73 ? 0.257 12.740 -9.763 1.00 89.75 73 MET A C 1
ATOM 561 O O . MET A 1 73 ? -0.305 13.040 -8.715 1.00 89.75 73 MET A O 1
ATOM 565 N N . TYR A 1 74 ? 1.274 11.878 -9.787 1.00 88.88 74 TYR A N 1
ATOM 566 C CA . TYR A 1 74 ? 1.834 11.279 -8.575 1.00 88.88 74 TYR A CA 1
ATOM 567 C C . TYR A 1 74 ? 2.433 12.332 -7.625 1.00 88.88 74 TYR A C 1
ATOM 569 O O . TYR A 1 74 ? 2.108 12.331 -6.440 1.00 88.88 74 TYR A O 1
ATOM 577 N N . GLU A 1 75 ? 3.216 13.278 -8.141 1.00 88.88 75 GLU A N 1
ATOM 578 C CA . GLU A 1 75 ? 3.834 14.338 -7.341 1.00 88.88 75 GLU A CA 1
ATOM 579 C C . GLU A 1 75 ? 2.806 15.306 -6.765 1.00 88.88 75 GLU A C 1
ATOM 581 O O . GLU A 1 75 ? 2.933 15.697 -5.610 1.00 88.88 75 GLU A O 1
ATOM 586 N N . LEU A 1 76 ? 1.742 15.642 -7.502 1.00 92.69 76 LEU A N 1
ATOM 587 C CA . LEU A 1 76 ? 0.655 16.455 -6.949 1.00 92.69 76 LEU A CA 1
ATOM 588 C C . LEU A 1 76 ? -0.002 15.777 -5.738 1.00 92.69 76 LEU A C 1
ATOM 590 O O . LEU A 1 76 ? -0.319 16.460 -4.770 1.00 92.69 76 LEU A O 1
ATOM 594 N N . ARG A 1 77 ? -0.157 14.444 -5.740 1.00 91.31 77 ARG A N 1
ATOM 595 C CA . ARG A 1 77 ? -0.642 13.714 -4.553 1.00 91.31 77 ARG A CA 1
ATOM 596 C C . ARG A 1 77 ? 0.339 13.800 -3.378 1.00 91.31 77 ARG A C 1
ATOM 598 O O . ARG A 1 77 ? -0.097 13.918 -2.234 1.00 91.31 77 ARG A O 1
ATOM 605 N N . ASN A 1 78 ? 1.647 13.755 -3.643 1.00 88.62 78 ASN A N 1
ATOM 606 C CA . ASN A 1 78 ? 2.668 13.919 -2.603 1.00 88.62 78 ASN A CA 1
ATOM 607 C C . ASN A 1 78 ? 2.640 15.331 -2.013 1.00 88.62 78 ASN A C 1
ATOM 609 O O . ASN A 1 78 ? 2.637 15.470 -0.795 1.00 88.62 78 ASN A O 1
ATOM 613 N N . LEU A 1 79 ? 2.533 16.355 -2.862 1.00 92.06 79 LEU A N 1
ATOM 614 C CA . LEU A 1 79 ? 2.415 17.749 -2.436 1.00 92.06 79 LEU A CA 1
ATOM 615 C C . LEU A 1 79 ? 1.148 17.980 -1.606 1.00 92.06 79 LEU A C 1
ATOM 617 O O . LEU A 1 79 ? 1.231 18.580 -0.543 1.00 92.06 79 LEU A O 1
ATOM 621 N N . MET A 1 80 ? -0.003 17.431 -2.011 1.00 92.44 80 MET A N 1
ATOM 622 C CA . MET A 1 80 ? -1.225 17.484 -1.194 1.00 92.44 80 MET A CA 1
ATOM 623 C C . MET A 1 80 ? -1.031 16.824 0.174 1.00 92.44 80 MET A C 1
ATOM 625 O O . MET A 1 80 ? -1.466 17.367 1.187 1.00 92.44 80 MET A O 1
ATOM 629 N N . ARG A 1 81 ? -0.387 15.650 0.222 1.00 87.62 81 ARG A N 1
ATOM 630 C CA . ARG A 1 81 ? -0.111 14.954 1.484 1.00 87.62 81 ARG A CA 1
ATOM 631 C C . ARG A 1 81 ? 0.794 15.783 2.388 1.00 87.62 81 ARG A C 1
ATOM 633 O O . ARG A 1 81 ? 0.451 15.972 3.548 1.00 87.62 81 ARG A O 1
ATOM 640 N N . GLN A 1 82 ? 1.884 16.312 1.842 1.00 87.69 82 GLN A N 1
ATOM 641 C CA . GLN A 1 82 ? 2.807 17.170 2.573 1.00 87.69 82 GLN A CA 1
ATOM 642 C C . GLN A 1 82 ? 2.099 18.431 3.086 1.00 87.69 82 GLN A C 1
ATOM 644 O O . GLN A 1 82 ? 2.201 18.749 4.265 1.00 87.69 82 GLN A O 1
ATOM 649 N N . SER A 1 83 ? 1.301 19.100 2.248 1.00 91.06 83 SER A N 1
ATOM 650 C CA . SER A 1 83 ? 0.519 20.267 2.665 1.00 91.06 83 SER A CA 1
ATOM 651 C C . SER A 1 83 ? -0.491 19.944 3.768 1.00 91.06 83 SER A C 1
ATOM 653 O O . SER A 1 83 ? -0.708 20.771 4.646 1.00 91.06 83 SER A O 1
ATOM 655 N N . MET 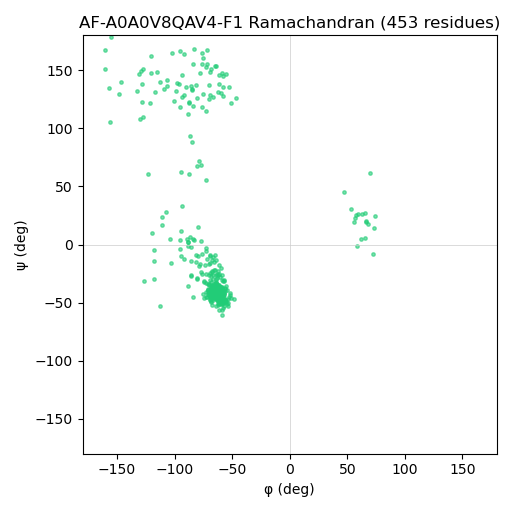A 1 84 ? -1.096 18.751 3.770 1.00 87.25 84 MET A N 1
ATOM 656 C CA . MET A 1 84 ? -1.938 18.310 4.890 1.00 87.25 84 MET A CA 1
ATOM 657 C C . MET A 1 84 ? -1.132 18.073 6.172 1.00 87.25 84 MET A C 1
ATOM 659 O O . MET A 1 84 ? -1.601 18.438 7.245 1.00 87.25 84 MET A O 1
ATOM 663 N N . GLU A 1 85 ? 0.035 17.431 6.077 1.00 83.06 85 GLU A N 1
ATOM 664 C CA . GLU A 1 85 ? 0.903 17.122 7.225 1.00 83.06 85 GLU A CA 1
ATOM 665 C C . GLU A 1 85 ? 1.496 18.387 7.862 1.00 83.06 85 GLU A C 1
ATOM 667 O O . GLU A 1 85 ? 1.618 18.460 9.082 1.00 83.06 85 GLU A O 1
ATOM 672 N N . GLU A 1 86 ? 1.817 19.388 7.044 1.00 86.50 86 GLU A N 1
ATOM 673 C CA . GLU A 1 86 ? 2.358 20.685 7.465 1.00 86.50 86 GLU A CA 1
ATOM 674 C C . GLU A 1 86 ? 1.265 21.728 7.781 1.00 86.50 86 GLU A C 1
ATOM 676 O O . GLU A 1 86 ? 1.582 22.867 8.110 1.00 86.50 86 GLU A O 1
ATOM 681 N N . GLU A 1 87 ? -0.019 21.357 7.682 1.00 88.00 87 GLU A N 1
ATOM 682 C CA . GLU A 1 87 ? -1.183 22.243 7.882 1.00 88.00 87 GLU A CA 1
ATOM 683 C C . GLU A 1 87 ? -1.215 23.479 6.947 1.00 88.00 87 GLU A C 1
ATOM 685 O O . GLU A 1 87 ? -1.857 24.497 7.218 1.00 88.00 87 GLU A O 1
ATOM 690 N N . HIS A 1 88 ? -0.570 23.370 5.786 1.00 93.25 88 HIS A N 1
ATOM 691 C CA . HIS A 1 88 ? -0.527 24.349 4.697 1.00 93.25 88 HIS A CA 1
ATOM 692 C C . HIS A 1 88 ? -1.800 24.273 3.827 1.00 93.25 88 HIS A C 1
ATOM 694 O O . HIS A 1 88 ? -1.799 23.819 2.678 1.00 93.25 88 HIS A O 1
ATOM 700 N N . PHE A 1 89 ? -2.944 24.657 4.409 1.00 89.81 89 PHE A N 1
ATOM 701 C CA . PHE A 1 89 ? -4.262 24.449 3.792 1.00 89.81 89 PHE A CA 1
ATOM 702 C C . PHE A 1 89 ? -4.538 25.313 2.553 1.00 89.81 89 PHE A C 1
ATOM 704 O O . PHE A 1 89 ? -5.335 24.904 1.712 1.00 89.81 89 PHE A O 1
ATOM 711 N N . GLU A 1 90 ? -3.911 26.484 2.411 1.00 92.19 90 GLU A N 1
ATOM 712 C CA . GLU A 1 90 ? -4.079 27.313 1.207 1.00 92.19 90 GLU A CA 1
ATOM 713 C C . GLU A 1 90 ? -3.423 26.651 -0.012 1.00 92.19 90 GLU A C 1
ATOM 715 O O . GLU A 1 90 ? -4.051 26.536 -1.069 1.00 92.19 90 GLU A O 1
ATOM 720 N N . GLU A 1 91 ? -2.197 26.141 0.144 1.00 95.12 91 GLU A N 1
ATOM 721 C CA . GLU A 1 91 ? -1.518 25.357 -0.888 1.00 95.12 91 GLU A CA 1
ATOM 722 C C . GLU A 1 91 ? -2.289 24.076 -1.217 1.00 95.12 91 GLU A C 1
ATOM 724 O O . GLU A 1 91 ? -2.443 23.738 -2.392 1.00 95.12 91 GLU A O 1
ATOM 729 N N . LEU A 1 92 ? -2.822 23.390 -0.200 1.00 94.19 92 LEU A N 1
ATOM 730 C CA . LEU A 1 92 ? -3.636 22.189 -0.389 1.00 94.19 92 LEU A CA 1
ATOM 731 C C . LEU A 1 92 ? -4.836 22.443 -1.310 1.00 94.19 92 LEU A C 1
ATOM 733 O O . LEU A 1 92 ? -5.066 21.662 -2.234 1.00 94.19 92 LEU A O 1
ATOM 737 N N . GLU A 1 93 ? -5.586 23.525 -1.086 1.00 94.25 93 GLU A N 1
ATOM 738 C CA . GLU A 1 93 ? -6.740 23.865 -1.927 1.00 94.25 93 GLU A CA 1
ATOM 739 C C . GLU A 1 93 ? -6.321 24.190 -3.361 1.00 94.25 93 GLU A C 1
ATOM 741 O O . GLU A 1 93 ? -6.947 23.709 -4.306 1.00 94.25 93 GLU A O 1
ATOM 746 N N . TRP A 1 94 ? -5.211 24.914 -3.542 1.00 96.12 94 TRP A N 1
ATOM 747 C CA . TRP A 1 94 ? -4.671 25.161 -4.878 1.00 96.12 94 TRP A CA 1
ATOM 748 C C . TRP A 1 94 ? -4.315 23.856 -5.600 1.00 96.12 94 TRP A C 1
ATOM 750 O O . TRP A 1 94 ? -4.675 23.678 -6.769 1.00 96.12 94 TRP A O 1
ATOM 760 N N . TYR A 1 95 ? -3.647 22.919 -4.915 1.00 96.50 95 TYR A N 1
ATOM 761 C CA . TYR A 1 95 ? -3.317 21.617 -5.494 1.00 96.50 95 TYR A CA 1
ATOM 762 C C . TYR A 1 95 ? -4.577 20.827 -5.853 1.00 96.50 95 TYR A C 1
ATOM 764 O O . TYR A 1 95 ? -4.619 20.238 -6.935 1.00 96.50 95 TYR A O 1
ATOM 772 N N . LEU A 1 96 ? -5.595 20.806 -4.983 1.00 95.25 96 LEU A N 1
ATOM 773 C CA . LEU A 1 96 ? -6.867 20.112 -5.227 1.00 95.25 96 LEU A CA 1
ATOM 774 C C . LEU A 1 96 ? -7.564 20.645 -6.484 1.00 95.25 96 LEU A C 1
ATOM 776 O O . LEU A 1 96 ? -7.919 19.854 -7.363 1.00 95.25 96 LEU A O 1
ATOM 780 N N . ASP A 1 97 ? -7.699 21.966 -6.598 1.00 95.19 97 ASP A N 1
ATOM 781 C CA . ASP A 1 97 ? -8.340 22.622 -7.741 1.00 95.19 97 ASP A CA 1
ATOM 782 C C . ASP A 1 97 ? -7.556 22.393 -9.036 1.00 95.19 97 ASP A C 1
ATOM 784 O O . ASP A 1 97 ? -8.127 22.051 -10.080 1.00 95.19 97 ASP A O 1
ATOM 788 N N . PHE A 1 98 ? -6.227 22.530 -8.979 1.00 95.44 98 PHE A N 1
ATOM 789 C CA . PHE A 1 98 ? -5.373 22.285 -10.134 1.00 95.44 98 PHE A CA 1
ATOM 790 C C . PHE A 1 98 ? -5.497 20.836 -10.611 1.00 95.44 98 PHE A C 1
ATOM 792 O O . PHE A 1 98 ? -5.729 20.600 -11.796 1.00 95.44 98 PHE A O 1
ATOM 799 N N . TYR A 1 99 ? -5.421 19.872 -9.694 1.00 94.88 99 TYR A N 1
ATOM 800 C CA . TYR A 1 99 ? -5.532 18.448 -9.997 1.00 94.88 99 TYR A CA 1
ATOM 801 C C . TYR A 1 99 ? -6.879 18.075 -10.617 1.00 94.88 99 TYR A C 1
ATOM 803 O O . TYR A 1 99 ? -6.927 17.322 -11.589 1.00 94.88 99 TYR A O 1
ATOM 811 N N . GLU A 1 100 ? -7.974 18.617 -10.081 1.00 94.69 100 GLU A N 1
ATOM 812 C CA . GLU A 1 100 ? -9.331 18.393 -10.590 1.00 94.69 100 GLU A CA 1
ATOM 813 C C . GLU A 1 100 ? -9.543 19.006 -11.985 1.00 94.69 100 GLU A C 1
ATOM 815 O O . GLU A 1 100 ? -10.310 18.469 -12.791 1.00 94.69 100 GLU A O 1
ATOM 820 N N . SER A 1 101 ? -8.829 20.092 -12.305 1.00 94.38 101 SER A N 1
ATOM 821 C CA . SER A 1 101 ? -8.908 20.751 -13.614 1.00 94.38 101 SER A CA 1
ATOM 822 C C . SER A 1 101 ? -8.301 19.928 -14.763 1.00 94.38 101 SER A C 1
ATOM 824 O O . SER A 1 101 ? -8.710 20.092 -15.919 1.00 94.38 101 SER A O 1
ATOM 826 N N . LEU A 1 102 ? -7.367 19.017 -14.460 1.00 92.31 102 LEU A N 1
ATOM 827 C CA . LEU A 1 102 ? -6.689 18.164 -15.442 1.00 92.31 102 LEU A CA 1
ATOM 828 C C . LEU A 1 102 ? -7.650 17.127 -16.047 1.00 92.31 102 LEU A C 1
ATOM 830 O O . LEU A 1 102 ? -8.563 16.629 -15.385 1.00 92.31 102 LEU A O 1
ATOM 834 N N . GLU A 1 103 ? -7.435 16.736 -17.309 1.00 89.75 103 GLU A N 1
ATOM 835 C CA . GLU A 1 103 ? -8.248 15.685 -17.945 1.00 89.75 103 GLU A CA 1
ATOM 836 C C . GLU A 1 103 ? -8.122 14.348 -17.205 1.00 89.75 103 GLU A C 1
ATOM 838 O O . GLU A 1 103 ? -9.121 13.666 -16.962 1.00 89.75 103 GLU A O 1
ATOM 843 N N . GLU A 1 104 ? -6.907 13.993 -16.788 1.00 86.56 104 GLU A N 1
ATOM 844 C CA . GLU A 1 104 ? -6.625 12.813 -15.980 1.00 86.56 104 GLU A CA 1
ATOM 845 C C . GLU A 1 104 ? -7.334 12.869 -14.624 1.00 86.56 104 GLU A C 1
ATOM 847 O O . GLU A 1 104 ? -7.839 11.838 -14.175 1.00 86.56 104 GLU A O 1
ATOM 852 N N . GLY A 1 105 ? -7.431 14.057 -14.016 1.00 89.38 105 GLY A N 1
ATOM 853 C CA . GLY A 1 105 ? -8.067 14.302 -12.718 1.00 89.38 105 GLY A CA 1
ATOM 854 C C . GLY A 1 105 ? -9.547 13.920 -12.662 1.00 89.38 105 GLY A C 1
ATOM 855 O O . GLY A 1 105 ? -10.074 13.631 -11.589 1.00 89.38 105 GLY A O 1
ATOM 856 N N . LYS A 1 106 ? -10.214 13.819 -13.816 1.00 91.25 106 LYS A N 1
ATOM 857 C CA . LYS A 1 106 ? -11.637 13.451 -13.933 1.00 91.25 106 LYS A CA 1
ATOM 858 C C . LYS A 1 106 ? -11.894 11.945 -13.858 1.00 91.25 106 LYS A C 1
ATOM 860 O O . LYS A 1 106 ? -13.046 11.518 -13.813 1.00 91.25 106 LYS A O 1
ATOM 865 N N . LYS A 1 107 ? -10.848 11.111 -13.882 1.00 91.69 107 LYS A N 1
ATOM 866 C CA . LYS A 1 107 ? -10.999 9.650 -13.806 1.00 91.69 107 LYS A CA 1
ATOM 867 C C . LYS A 1 107 ? -11.497 9.209 -12.416 1.00 91.69 107 LYS A C 1
ATOM 869 O O . LYS A 1 107 ? -11.123 9.826 -11.420 1.00 91.69 107 LYS A O 1
ATOM 874 N N . PRO A 1 108 ? -12.226 8.080 -12.308 1.00 94.38 108 PRO A N 1
ATOM 875 C CA . PRO A 1 108 ? -12.808 7.614 -11.043 1.00 94.38 108 PRO A CA 1
ATOM 876 C C . PRO A 1 108 ? -11.825 7.505 -9.868 1.00 94.38 108 PRO A C 1
ATOM 878 O O . PRO A 1 108 ? -12.106 7.981 -8.774 1.00 94.38 108 PRO A O 1
ATOM 881 N N . LEU A 1 109 ? -10.634 6.940 -10.099 1.00 94.38 109 LEU A N 1
ATOM 882 C CA . LEU A 1 109 ? -9.594 6.789 -9.066 1.00 94.38 109 LEU A CA 1
ATOM 883 C C . LEU A 1 109 ? -8.995 8.120 -8.598 1.00 94.38 109 LEU A C 1
ATOM 885 O O . LEU A 1 109 ? -8.430 8.203 -7.509 1.00 94.38 109 LEU A O 1
ATOM 889 N N . GLN A 1 110 ? -9.080 9.143 -9.443 1.00 93.94 110 GLN A N 1
ATOM 890 C CA . GLN A 1 110 ? -8.570 10.478 -9.163 1.00 93.94 110 GLN A CA 1
ATOM 891 C C . GLN A 1 110 ? -9.593 11.270 -8.357 1.00 93.94 110 GLN A C 1
ATOM 893 O O . GLN A 1 110 ? -9.256 11.820 -7.315 1.00 93.94 110 GLN A O 1
ATOM 898 N N . GLN A 1 111 ? -10.858 11.197 -8.764 1.00 96.06 111 GLN A N 1
ATOM 899 C CA . GLN A 1 111 ? -11.988 11.760 -8.028 1.00 96.06 111 GLN A CA 1
ATOM 900 C C . GLN A 1 111 ? -12.145 11.133 -6.637 1.00 96.06 111 GLN A C 1
ATOM 902 O O . GLN A 1 111 ? -12.326 11.852 -5.659 1.00 96.06 111 GLN A O 1
ATOM 907 N N . GLN A 1 112 ? -11.972 9.810 -6.521 1.00 96.81 112 GLN A N 1
ATOM 908 C CA . GLN A 1 112 ? -11.945 9.138 -5.222 1.00 96.81 112 GLN A CA 1
ATOM 909 C C . GLN A 1 112 ? -10.894 9.743 -4.287 1.00 96.81 112 GLN A C 1
ATOM 911 O O . GLN A 1 112 ? -11.203 10.028 -3.135 1.00 96.81 112 GLN A O 1
ATOM 916 N N . TYR A 1 113 ? -9.672 9.941 -4.788 1.00 94.88 113 TYR A N 1
ATOM 917 C CA . TYR A 1 113 ? -8.579 10.496 -3.997 1.00 94.88 113 TYR A CA 1
ATOM 918 C C . TYR A 1 113 ? -8.849 11.950 -3.589 1.00 94.88 113 TYR A C 1
ATOM 920 O O . TYR A 1 113 ? -8.664 12.295 -2.429 1.00 94.88 113 TYR A O 1
ATOM 928 N N . LEU A 1 114 ? -9.363 12.789 -4.494 1.00 95.75 114 LEU A N 1
ATOM 929 C CA . LEU A 1 114 ? -9.749 14.166 -4.160 1.00 95.75 114 LEU A CA 1
ATOM 930 C C . LEU A 1 114 ? -10.798 14.213 -3.041 1.00 95.75 114 LEU A C 1
ATOM 932 O O . LEU A 1 114 ? -10.645 14.967 -2.082 1.00 95.75 114 LEU A O 1
ATOM 936 N N . CYS A 1 115 ? -11.847 13.391 -3.138 1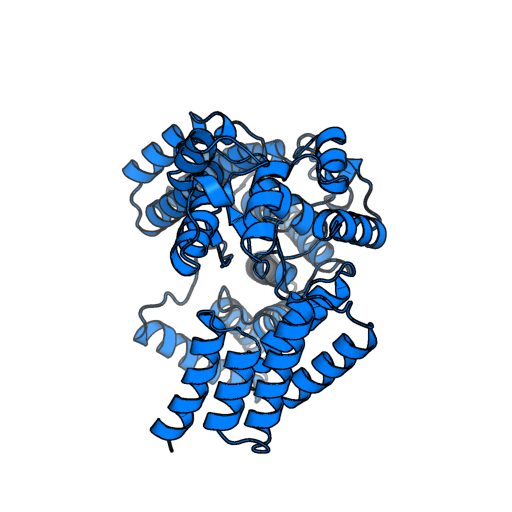.00 97.12 115 CYS A N 1
ATOM 937 C CA . CYS A 1 115 ? -12.866 13.287 -2.094 1.00 97.12 115 CYS A CA 1
ATOM 938 C C . CYS A 1 115 ? -12.288 12.769 -0.770 1.00 97.12 115 CYS A C 1
ATOM 940 O O . CYS A 1 115 ? -12.650 13.268 0.291 1.00 97.12 115 CYS A O 1
ATOM 942 N N . GLU A 1 116 ? -11.362 11.812 -0.811 1.00 95.50 116 GLU A N 1
ATOM 943 C CA . GLU A 1 116 ? -10.671 11.326 0.384 1.00 95.50 116 GLU A CA 1
ATOM 944 C C . GLU A 1 116 ? -9.880 12.444 1.082 1.00 95.50 116 GLU A C 1
ATOM 946 O O . GLU A 1 116 ? -10.041 12.647 2.284 1.00 95.50 116 GLU A O 1
ATOM 951 N N . ILE A 1 117 ? -9.088 13.219 0.336 1.00 94.25 117 ILE A N 1
ATOM 952 C CA . ILE A 1 117 ? -8.301 14.340 0.873 1.00 94.25 117 ILE A CA 1
ATOM 953 C C . ILE A 1 117 ? -9.211 15.426 1.458 1.00 94.25 117 ILE A C 1
ATOM 955 O O . ILE A 1 117 ? -9.000 15.872 2.588 1.00 94.25 117 ILE A O 1
ATOM 959 N N . ARG A 1 118 ? -10.281 15.795 0.740 1.00 95.38 118 ARG A N 1
ATOM 960 C CA . ARG A 1 118 ? -11.306 16.735 1.229 1.00 95.38 118 ARG A CA 1
ATOM 961 C C . ARG A 1 118 ? -11.955 16.238 2.522 1.00 95.38 118 ARG A C 1
ATOM 963 O O . ARG A 1 118 ? -12.187 17.027 3.438 1.00 95.38 118 ARG A O 1
ATOM 970 N N . ALA A 1 119 ? -12.214 14.935 2.625 1.00 95.62 119 ALA A N 1
ATOM 971 C CA . ALA A 1 119 ? -12.779 14.348 3.829 1.00 95.62 119 ALA A CA 1
ATOM 972 C C . ALA A 1 119 ? -11.820 14.383 5.018 1.00 95.62 119 ALA A C 1
ATOM 974 O O . ALA A 1 119 ? -12.231 14.742 6.120 1.00 95.62 119 ALA A O 1
ATOM 975 N N . ILE A 1 120 ? -10.555 14.022 4.798 1.00 92.25 120 ILE A N 1
ATOM 976 C CA . ILE A 1 120 ? -9.517 14.062 5.831 1.00 92.25 120 ILE A CA 1
ATOM 977 C C . ILE A 1 120 ? -9.387 15.491 6.348 1.00 92.25 120 ILE A C 1
ATOM 979 O O . ILE A 1 120 ? -9.538 15.707 7.546 1.00 92.25 120 ILE A O 1
ATOM 983 N N . ARG A 1 121 ? -9.231 16.477 5.458 1.00 92.19 121 ARG A N 1
ATOM 984 C CA . ARG A 1 121 ? -9.177 17.895 5.834 1.00 92.19 121 ARG A CA 1
ATOM 985 C C . ARG A 1 121 ? -10.388 18.307 6.676 1.00 92.19 121 ARG A C 1
ATOM 987 O O . ARG A 1 121 ? -10.225 18.866 7.757 1.00 92.19 121 ARG A O 1
ATOM 994 N N . ALA A 1 122 ? -11.602 17.997 6.219 1.00 93.56 122 ALA A N 1
ATOM 995 C CA . ALA A 1 122 ? -12.819 18.320 6.960 1.00 93.56 122 ALA A CA 1
ATOM 996 C C . ALA A 1 122 ? -12.852 17.660 8.350 1.00 93.56 122 ALA A C 1
ATOM 998 O O . ALA A 1 122 ? -13.318 18.274 9.308 1.00 93.56 122 ALA A O 1
ATOM 999 N N . PHE A 1 123 ? -12.331 16.437 8.483 1.00 91.06 123 PHE A N 1
ATOM 1000 C CA . PHE A 1 123 ? -12.205 15.764 9.772 1.00 91.06 123 PHE A CA 1
ATOM 1001 C C . PHE A 1 123 ? -11.236 16.504 10.706 1.00 91.06 123 PHE A C 1
ATOM 1003 O O . PHE A 1 123 ? -11.571 16.708 11.872 1.00 91.06 123 PHE A O 1
ATOM 1010 N N . LEU A 1 124 ? -10.081 16.954 10.200 1.00 87.44 124 LEU A N 1
ATOM 1011 C CA . LEU A 1 124 ? -9.098 17.729 10.977 1.00 87.44 124 LEU A CA 1
ATOM 1012 C C . LEU A 1 124 ? -9.659 19.067 11.462 1.00 87.44 124 LEU A C 1
ATOM 1014 O O . LEU A 1 124 ? -9.383 19.487 12.580 1.00 87.44 124 LEU A O 1
ATOM 1018 N N . GLU A 1 125 ? -10.523 19.694 10.667 1.00 90.56 125 GLU A N 1
ATOM 1019 C CA . GLU A 1 125 ? -11.238 20.919 11.044 1.00 90.56 125 GLU A CA 1
ATOM 1020 C C . GLU A 1 125 ? -12.420 20.669 12.010 1.00 90.56 125 GLU A C 1
ATOM 1022 O O . GLU A 1 125 ? -13.170 21.596 12.327 1.00 90.56 125 GLU A O 1
ATOM 1027 N N . GLY A 1 126 ? -12.645 19.425 12.453 1.00 91.06 126 GLY A N 1
ATOM 1028 C CA . GLY A 1 126 ? -13.762 19.043 13.326 1.00 91.06 126 GLY A CA 1
ATOM 1029 C C . GLY A 1 126 ? -15.129 19.009 12.628 1.00 91.06 126 GLY A C 1
ATOM 1030 O O . GLY A 1 126 ? -16.169 18.955 13.289 1.00 91.06 126 GLY A O 1
ATOM 1031 N N . LYS A 1 127 ? -15.161 19.034 11.290 1.00 94.44 127 LYS A N 1
ATOM 1032 C CA . LYS A 1 127 ? -16.377 19.040 10.457 1.00 94.44 127 LYS A CA 1
ATOM 1033 C C . LYS A 1 127 ? -16.748 17.620 10.020 1.00 94.44 127 LYS A C 1
ATOM 1035 O O . LYS A 1 127 ? -16.792 17.303 8.831 1.00 94.44 127 LYS A O 1
ATOM 1040 N N . GLU A 1 128 ? -17.043 16.763 10.993 1.00 93.62 128 GLU A N 1
ATOM 1041 C CA . GLU A 1 128 ? -17.293 15.327 10.779 1.00 93.62 128 GLU A CA 1
ATOM 1042 C C . GLU A 1 128 ? -18.425 15.035 9.776 1.00 93.62 128 GLU A C 1
ATOM 1044 O O . GLU A 1 128 ? -18.290 14.133 8.954 1.00 93.62 128 GLU A O 1
ATOM 1049 N N . ASP A 1 129 ? -19.503 15.826 9.763 1.00 93.94 129 ASP A N 1
ATOM 1050 C CA . ASP A 1 129 ? -20.610 15.632 8.810 1.00 93.94 129 ASP A CA 1
ATOM 1051 C C . ASP A 1 129 ? -20.182 15.883 7.355 1.00 93.94 129 ASP A C 1
ATOM 1053 O O . ASP A 1 129 ? -20.672 15.234 6.429 1.00 93.94 129 ASP A O 1
ATOM 1057 N N . ILE A 1 130 ? -19.266 16.832 7.136 1.00 96.50 130 ILE A N 1
ATOM 1058 C CA . ILE A 1 130 ? -18.700 17.107 5.809 1.00 96.50 130 ILE A CA 1
ATOM 1059 C C . ILE A 1 130 ? -17.750 15.976 5.428 1.00 96.50 130 ILE A C 1
ATOM 1061 O O . ILE A 1 130 ? -17.846 15.444 4.325 1.00 96.50 130 ILE A O 1
ATOM 1065 N N . ALA A 1 131 ? -16.894 15.558 6.359 1.00 96.38 131 ALA A N 1
ATOM 1066 C CA . ALA A 1 131 ? -15.969 14.457 6.145 1.00 96.38 131 ALA A CA 1
ATOM 1067 C C . ALA A 1 131 ? -16.692 13.145 5.789 1.00 96.38 131 ALA A C 1
ATOM 1069 O O . ALA A 1 131 ? -16.321 12.480 4.823 1.00 96.38 131 ALA A O 1
ATOM 1070 N N . ALA A 1 132 ? -17.781 12.806 6.487 1.00 95.75 132 ALA A N 1
ATOM 1071 C CA . ALA A 1 132 ? -18.591 11.627 6.178 1.00 95.75 132 ALA A CA 1
ATOM 1072 C C . ALA A 1 132 ? -19.216 11.695 4.772 1.00 95.75 132 ALA A C 1
ATOM 1074 O O . ALA A 1 132 ? -19.209 10.694 4.053 1.00 95.75 132 ALA A O 1
ATOM 1075 N N . LYS A 1 133 ? -19.711 12.870 4.354 1.00 96.69 133 LYS A N 1
ATOM 1076 C CA . LYS A 1 133 ? -20.270 13.084 3.005 1.00 96.69 133 LYS A CA 1
ATOM 1077 C C . LYS A 1 133 ? -19.213 12.960 1.912 1.00 96.69 133 LYS A C 1
ATOM 1079 O O . LYS A 1 133 ? -19.477 12.352 0.879 1.00 96.69 133 LYS A O 1
ATOM 1084 N N . GLU A 1 134 ? -18.026 13.522 2.122 1.00 98.00 134 GLU A N 1
ATOM 1085 C CA . GLU A 1 134 ? -16.920 13.394 1.170 1.00 98.00 134 GLU A CA 1
ATOM 1086 C C . GLU A 1 134 ? -16.410 11.945 1.082 1.00 98.00 134 GLU A C 1
ATOM 1088 O O . GLU A 1 134 ? -16.180 11.448 -0.019 1.00 98.00 134 GLU A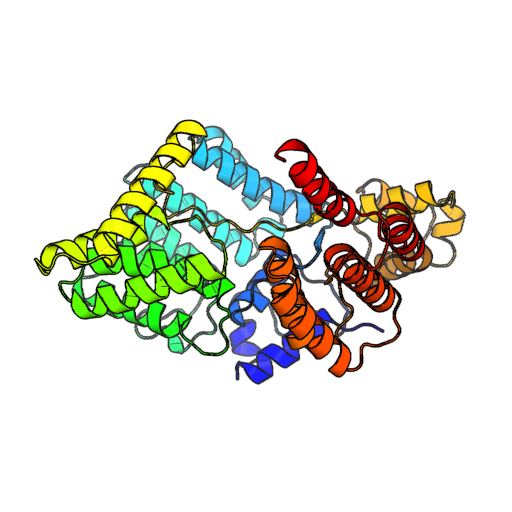 O 1
ATOM 1093 N N . LEU A 1 135 ? -16.348 11.206 2.196 1.00 96.81 135 LEU A N 1
ATOM 1094 C CA . LEU A 1 135 ? -16.027 9.770 2.178 1.00 96.81 135 LEU A CA 1
ATOM 1095 C C . LEU A 1 135 ? -17.074 8.953 1.424 1.00 96.81 135 LEU A C 1
ATOM 1097 O O . LEU A 1 135 ? -16.721 8.051 0.667 1.00 96.81 135 LEU A O 1
ATOM 1101 N N . GLU A 1 136 ? -18.357 9.275 1.581 1.00 95.69 136 GLU A N 1
ATOM 1102 C CA . GLU A 1 136 ? -19.419 8.623 0.817 1.00 95.69 136 GLU A CA 1
ATOM 1103 C C . GLU A 1 136 ? -19.257 8.877 -0.692 1.00 95.69 136 GLU A C 1
ATOM 1105 O O . GLU A 1 136 ? -19.301 7.931 -1.482 1.00 95.69 136 GLU A O 1
ATOM 1110 N N . LYS A 1 137 ? -18.947 10.114 -1.104 1.00 96.94 137 LYS A N 1
ATOM 1111 C CA . LYS A 1 137 ? -18.595 10.417 -2.504 1.00 96.94 137 LYS A CA 1
ATOM 1112 C C . LYS A 1 137 ? -17.373 9.620 -2.974 1.00 96.94 137 LYS A C 1
ATOM 1114 O O . LYS A 1 137 ? -17.412 9.043 -4.063 1.00 96.94 137 LYS A O 1
ATOM 1119 N N . ALA A 1 138 ? -16.319 9.540 -2.159 1.00 97.19 138 ALA A N 1
ATOM 1120 C CA . ALA A 1 138 ? -15.104 8.785 -2.475 1.00 97.19 138 ALA A CA 1
ATOM 1121 C C . ALA A 1 138 ? -15.399 7.291 -2.693 1.00 97.19 138 ALA A C 1
ATOM 1123 O O . ALA A 1 138 ? -14.891 6.687 -3.643 1.00 97.19 138 ALA A O 1
ATOM 1124 N N . ILE A 1 139 ? -16.257 6.701 -1.855 1.00 96.00 139 ILE A N 1
ATOM 1125 C CA . ILE A 1 139 ? -16.720 5.311 -1.977 1.00 96.00 139 ILE A CA 1
ATOM 1126 C C . ILE A 1 139 ? -17.425 5.112 -3.324 1.00 96.00 139 ILE A C 1
ATOM 1128 O O . ILE A 1 139 ? -17.050 4.224 -4.094 1.00 96.00 139 ILE A O 1
ATOM 1132 N N . PHE A 1 140 ? -18.393 5.969 -3.658 1.00 96.06 140 PHE A N 1
ATOM 1133 C CA . PHE A 1 140 ? -19.185 5.829 -4.883 1.00 96.06 140 PHE A CA 1
ATOM 1134 C C . PHE A 1 140 ? -18.406 6.098 -6.177 1.00 96.06 140 PHE A C 1
ATOM 1136 O O . PHE A 1 140 ? -18.846 5.658 -7.241 1.00 96.06 140 PHE A O 1
ATOM 1143 N N . CYS A 1 141 ? -17.233 6.735 -6.107 1.00 96.12 141 CYS A N 1
ATOM 1144 C CA . CYS A 1 141 ? -16.356 6.893 -7.268 1.00 96.12 141 CYS A CA 1
ATOM 1145 C C . CYS A 1 141 ? -15.880 5.544 -7.833 1.00 96.12 141 CYS A C 1
ATOM 1147 O O . CYS A 1 141 ? -15.803 5.404 -9.048 1.00 96.12 141 CYS A O 1
ATOM 1149 N N . THR A 1 142 ? -15.582 4.541 -6.995 1.00 94.44 142 THR A N 1
ATOM 1150 C CA . THR A 1 142 ? -15.086 3.223 -7.464 1.00 94.44 142 THR A CA 1
ATOM 1151 C C . THR A 1 142 ? -15.999 2.053 -7.112 1.00 94.44 142 THR A C 1
ATOM 1153 O O . THR A 1 142 ? -15.858 0.972 -7.686 1.00 94.44 142 THR A O 1
ATOM 1156 N N . MET A 1 143 ? -16.957 2.270 -6.211 1.00 92.62 143 MET A N 1
ATOM 1157 C CA . MET A 1 143 ? -17.953 1.297 -5.769 1.00 92.62 143 MET A CA 1
ATOM 1158 C C . MET A 1 143 ? -19.364 1.866 -6.007 1.00 92.62 143 MET A C 1
ATOM 1160 O O . MET A 1 143 ? -20.136 2.094 -5.081 1.00 92.62 143 MET A O 1
ATOM 1164 N N . SER A 1 144 ? -19.703 2.151 -7.267 1.00 86.69 144 SER A N 1
ATOM 1165 C CA . SER A 1 144 ? -20.918 2.898 -7.646 1.00 86.69 144 SER A CA 1
ATOM 1166 C C . SER A 1 144 ? -22.244 2.269 -7.190 1.00 86.69 144 SER A C 1
ATOM 1168 O O . SER A 1 144 ? -23.244 2.961 -7.042 1.00 86.69 144 SER A O 1
ATOM 1170 N N . ASP A 1 145 ? -22.274 0.954 -7.000 1.00 86.56 145 ASP A N 1
ATOM 1171 C CA . ASP A 1 145 ? -23.423 0.167 -6.540 1.00 86.56 145 ASP A CA 1
ATOM 1172 C C . ASP A 1 145 ? -23.209 -0.386 -5.123 1.00 86.56 145 ASP A C 1
ATOM 1174 O O . ASP A 1 145 ? -23.793 -1.413 -4.767 1.00 86.56 145 ASP A O 1
ATOM 1178 N N . PHE A 1 146 ? -22.346 0.258 -4.329 1.00 88.44 146 PHE A N 1
ATOM 1179 C CA . PHE A 1 146 ? -22.014 -0.172 -2.979 1.00 88.44 146 PHE A CA 1
ATOM 1180 C C . PHE A 1 146 ? -23.243 -0.252 -2.070 1.00 88.44 146 PHE A C 1
ATOM 1182 O O . PHE A 1 146 ? -24.085 0.647 -2.033 1.00 88.44 146 PHE A O 1
ATOM 1189 N N . ARG A 1 147 ? -23.311 -1.339 -1.302 1.00 83.69 147 ARG A N 1
ATOM 1190 C CA . ARG A 1 147 ? -24.372 -1.650 -0.348 1.00 83.69 147 ARG A CA 1
ATOM 1191 C C . ARG A 1 147 ? -23.747 -1.985 1.001 1.00 83.69 147 ARG A C 1
ATOM 1193 O O . ARG A 1 147 ? -22.916 -2.889 1.091 1.00 83.69 147 ARG A O 1
ATOM 1200 N N . LYS A 1 148 ? -24.142 -1.246 2.043 1.00 74.62 148 LYS A N 1
ATOM 1201 C CA . LYS A 1 148 ? -23.537 -1.305 3.388 1.00 74.62 148 LYS A CA 1
ATOM 1202 C C . LYS A 1 148 ? -23.798 -2.650 4.091 1.00 74.62 148 LYS A C 1
ATOM 1204 O O . LYS A 1 148 ? -23.152 -2.956 5.082 1.00 74.62 148 LYS A O 1
ATOM 1209 N N . GLU A 1 149 ? -24.717 -3.474 3.597 1.00 75.56 149 GLU A N 1
ATOM 1210 C CA . GLU A 1 149 ? -25.133 -4.703 4.276 1.00 75.56 149 GLU A CA 1
ATOM 1211 C C . GLU A 1 149 ? -24.092 -5.832 4.186 1.00 75.56 149 GLU A C 1
ATOM 1213 O O . GLU A 1 149 ? -23.998 -6.644 5.109 1.00 75.56 149 GLU A O 1
ATOM 1218 N N . ASN A 1 150 ? -23.323 -5.918 3.090 1.00 81.81 150 ASN A N 1
ATOM 1219 C CA . ASN A 1 150 ? -22.372 -7.014 2.884 1.00 81.81 150 ASN A CA 1
ATOM 1220 C C . ASN A 1 150 ? -21.232 -6.649 1.917 1.00 81.81 150 ASN A C 1
ATOM 1222 O O . ASN A 1 150 ? -21.399 -6.663 0.694 1.00 81.81 150 ASN A O 1
ATOM 1226 N N . ILE A 1 151 ? -20.037 -6.424 2.469 1.00 90.88 151 ILE A N 1
ATOM 1227 C CA . ILE A 1 151 ? -18.839 -6.092 1.682 1.00 90.88 151 ILE A CA 1
ATOM 1228 C C . ILE A 1 151 ? -18.253 -7.291 0.916 1.00 90.88 151 ILE A C 1
ATOM 1230 O O . ILE A 1 151 ? -17.484 -7.108 -0.025 1.00 90.88 151 ILE A O 1
ATOM 1234 N N . PHE A 1 152 ? -18.611 -8.531 1.274 1.00 89.12 152 PHE A N 1
ATOM 1235 C CA . PHE A 1 152 ? -18.054 -9.745 0.662 1.00 89.12 152 PHE A CA 1
ATOM 1236 C C . PHE A 1 152 ? -18.538 -9.990 -0.772 1.00 89.12 152 PHE A C 1
ATOM 1238 O O . PHE A 1 152 ? -17.954 -10.818 -1.469 1.00 89.12 152 PHE A O 1
ATOM 1245 N N . CYS A 1 153 ? -19.562 -9.261 -1.220 1.00 85.44 153 CYS A N 1
ATOM 1246 C CA . CYS A 1 153 ? -20.052 -9.289 -2.598 1.00 85.44 153 CYS A CA 1
ATOM 1247 C C . CYS A 1 153 ? -19.153 -8.521 -3.585 1.00 85.44 153 CYS A C 1
ATOM 1249 O O . CYS A 1 153 ? -19.384 -8.594 -4.791 1.00 85.44 153 CYS A O 1
ATOM 1251 N N . TYR A 1 154 ? -18.150 -7.791 -3.090 1.00 90.06 154 TYR A N 1
ATOM 1252 C CA . TYR A 1 154 ? -17.303 -6.908 -3.887 1.00 90.06 154 TYR A CA 1
ATOM 1253 C C . TYR A 1 154 ? -15.846 -7.390 -3.911 1.00 90.06 154 TYR A C 1
ATOM 1255 O O . TYR A 1 154 ? -15.334 -7.962 -2.944 1.00 90.06 154 TYR A O 1
ATOM 1263 N N . ALA A 1 155 ? -15.159 -7.120 -5.022 1.00 92.00 155 ALA A N 1
ATOM 1264 C CA . ALA A 1 155 ? -13.706 -7.213 -5.110 1.00 92.00 155 ALA A CA 1
ATOM 1265 C C . ALA A 1 155 ? -13.105 -5.890 -4.616 1.00 92.00 155 ALA A C 1
ATOM 1267 O O . ALA A 1 155 ? -12.934 -4.965 -5.404 1.00 92.00 155 ALA A O 1
ATOM 1268 N N . LEU A 1 156 ? -12.867 -5.788 -3.307 1.00 94.69 156 LEU A N 1
ATOM 1269 C CA . LEU A 1 156 ? -12.362 -4.574 -2.662 1.00 94.69 156 LEU A CA 1
ATOM 1270 C C . LEU A 1 156 ? -10.848 -4.621 -2.493 1.00 94.69 156 LEU A C 1
ATOM 1272 O O . LEU A 1 156 ? -10.305 -5.653 -2.093 1.00 94.69 156 LEU A O 1
ATOM 1276 N N . SER A 1 157 ? -10.188 -3.493 -2.754 1.00 94.50 157 SER A N 1
ATOM 1277 C CA . SER A 1 157 ? -8.795 -3.283 -2.353 1.00 94.50 157 SER A CA 1
ATOM 1278 C C . SER A 1 157 ? -8.677 -2.813 -0.902 1.00 94.50 157 SER A C 1
ATOM 1280 O O . SER A 1 157 ? -9.668 -2.406 -0.287 1.00 94.50 157 SER A O 1
ATOM 1282 N N . VAL A 1 158 ? -7.458 -2.813 -0.353 1.00 92.94 158 VAL A N 1
ATOM 1283 C CA . VAL A 1 158 ? -7.198 -2.251 0.980 1.00 92.94 158 VAL A CA 1
ATOM 1284 C C . VAL A 1 158 ? -7.535 -0.763 1.041 1.00 92.94 158 VAL A C 1
ATOM 1286 O O . VAL A 1 158 ? -8.100 -0.322 2.037 1.00 92.94 158 VAL A O 1
ATOM 1289 N N . GLU A 1 159 ? -7.289 0.004 -0.024 1.00 92.44 159 GLU A N 1
ATOM 1290 C CA . GLU A 1 159 ? -7.679 1.418 -0.086 1.00 92.44 159 GLU A CA 1
ATOM 1291 C C . GLU A 1 159 ? -9.205 1.588 -0.022 1.00 92.44 159 GLU A C 1
ATOM 1293 O O . GLU A 1 159 ? -9.706 2.471 0.666 1.00 92.44 159 GLU A O 1
ATOM 1298 N N . GLU A 1 160 ? -9.970 0.715 -0.683 1.00 95.88 160 GLU A N 1
ATOM 1299 C CA . GLU A 1 160 ? -11.439 0.755 -0.632 1.00 95.88 160 GLU A CA 1
ATOM 1300 C C . GLU A 1 160 ? -11.965 0.352 0.748 1.00 95.88 160 GLU A C 1
ATOM 1302 O O . GLU A 1 160 ? -12.846 1.018 1.293 1.00 95.88 160 GLU A O 1
ATOM 1307 N N . LEU A 1 161 ? -11.384 -0.683 1.362 1.00 95.81 161 LEU A N 1
ATOM 1308 C CA . LEU A 1 161 ? -11.679 -1.056 2.749 1.00 95.81 161 LEU A CA 1
ATOM 1309 C C . LEU A 1 161 ? -11.328 0.071 3.723 1.00 95.81 161 LEU A C 1
ATOM 1311 O O . LEU A 1 161 ? -12.049 0.288 4.697 1.00 95.81 161 LEU A O 1
ATOM 1315 N N . ARG A 1 162 ? -10.248 0.807 3.454 1.00 94.75 162 ARG A N 1
ATOM 1316 C CA . ARG A 1 162 ? -9.832 1.957 4.248 1.00 94.75 162 ARG A CA 1
ATOM 1317 C C . ARG A 1 162 ? -10.844 3.093 4.145 1.00 94.75 162 ARG A C 1
ATOM 1319 O O . ARG A 1 162 ? -11.219 3.626 5.180 1.00 94.75 162 ARG A O 1
ATOM 1326 N N . LEU A 1 163 ? -11.380 3.399 2.963 1.00 95.44 163 LEU A N 1
ATOM 1327 C CA . LEU A 1 163 ? -12.471 4.378 2.828 1.00 95.44 163 LEU A CA 1
ATOM 1328 C C . LEU A 1 163 ? -13.707 3.985 3.648 1.00 95.44 163 LEU A C 1
ATOM 1330 O O . LEU A 1 163 ? -14.293 4.834 4.319 1.00 95.44 163 LEU A O 1
ATOM 1334 N N . LEU A 1 164 ? -14.074 2.698 3.654 1.00 95.25 164 LEU A N 1
ATOM 1335 C CA . LEU A 1 164 ? -15.163 2.194 4.501 1.00 95.25 164 LEU A CA 1
ATOM 1336 C C . LEU A 1 164 ? -14.834 2.336 5.993 1.00 95.25 164 LEU A C 1
ATOM 1338 O O . LEU A 1 164 ? -15.686 2.757 6.777 1.00 95.25 164 LEU A O 1
ATOM 1342 N N . PHE A 1 165 ? -13.598 2.019 6.385 1.00 94.94 165 PHE A N 1
ATOM 1343 C CA . PHE A 1 165 ? -13.117 2.193 7.754 1.00 94.94 165 PHE A CA 1
ATOM 1344 C C . PHE A 1 165 ? -13.207 3.657 8.207 1.00 94.94 165 PHE A C 1
ATOM 1346 O O . PHE A 1 165 ? -13.767 3.928 9.273 1.00 94.94 165 PHE A O 1
ATOM 1353 N N . LEU A 1 166 ? -12.717 4.585 7.379 1.00 94.31 166 LEU A N 1
ATOM 1354 C CA . LEU A 1 166 ? -12.764 6.025 7.621 1.00 94.31 166 LEU A CA 1
ATOM 1355 C C . LEU A 1 166 ? -14.207 6.523 7.715 1.00 94.31 166 LEU A C 1
ATOM 1357 O O . LEU A 1 166 ? -14.552 7.213 8.669 1.00 94.31 166 LEU A O 1
ATOM 1361 N N . TYR A 1 167 ? -15.077 6.113 6.785 1.00 94.50 167 TYR A N 1
ATOM 1362 C CA . TYR A 1 167 ? -16.489 6.500 6.799 1.00 94.50 167 TYR A CA 1
ATOM 1363 C C . TYR A 1 167 ? -17.158 6.123 8.124 1.00 94.50 167 TYR A C 1
ATOM 1365 O O . TYR A 1 167 ? -17.805 6.959 8.752 1.00 94.50 167 TYR A O 1
ATOM 1373 N N . LEU A 1 168 ? -16.954 4.886 8.591 1.00 93.12 168 LEU A N 1
ATOM 1374 C CA . LEU A 1 168 ? -17.500 4.409 9.866 1.00 93.12 168 LEU A CA 1
ATOM 1375 C C . LEU A 1 168 ? -16.911 5.136 11.071 1.00 93.12 168 LEU A C 1
ATOM 1377 O O . LEU A 1 168 ? -17.623 5.388 12.046 1.00 93.12 168 LEU A O 1
ATOM 1381 N N . LYS A 1 169 ? -15.619 5.467 11.007 1.00 91.00 169 LYS A N 1
ATOM 1382 C CA . LYS A 1 169 ? -14.926 6.191 12.070 1.00 91.00 169 LYS A CA 1
ATOM 1383 C C . LYS A 1 169 ? -15.506 7.595 12.235 1.00 91.00 169 LYS A C 1
ATOM 1385 O O . LYS A 1 169 ? -15.713 8.036 13.360 1.00 91.00 169 LYS A O 1
ATOM 1390 N N . THR A 1 170 ? -15.821 8.253 11.124 1.00 91.06 170 THR A N 1
ATOM 1391 C CA . THR A 1 170 ? -16.271 9.647 11.089 1.00 91.06 170 THR A CA 1
ATOM 1392 C C . THR A 1 170 ? -17.784 9.818 11.246 1.00 91.06 170 THR A C 1
ATOM 1394 O O . THR A 1 170 ? -18.229 10.777 11.869 1.00 91.06 170 THR A O 1
ATOM 1397 N N . THR A 1 171 ? -18.604 8.916 10.700 1.00 89.06 171 THR A N 1
ATOM 1398 C CA . THR A 1 171 ? -20.066 9.093 10.710 1.00 89.06 171 THR A CA 1
ATOM 1399 C C . THR A 1 171 ? -20.676 8.942 12.108 1.00 89.06 171 THR A C 1
ATOM 1401 O O . THR A 1 171 ? -20.355 8.009 12.850 1.00 89.06 171 THR A O 1
ATOM 1404 N N . LYS A 1 172 ? -21.620 9.823 12.454 1.00 88.00 172 LYS A N 1
ATOM 1405 C CA . LYS A 1 172 ? -22.447 9.728 13.673 1.00 88.00 172 LYS A CA 1
ATOM 1406 C C . LYS A 1 172 ? -23.766 8.987 13.461 1.00 88.00 172 LYS A C 1
ATOM 1408 O O . LYS A 1 172 ? -24.431 8.642 14.430 1.00 88.00 172 LYS A O 1
ATOM 1413 N N . GLU A 1 173 ? -24.139 8.737 12.210 1.00 86.19 173 GLU A N 1
ATOM 1414 C CA . GLU A 1 173 ? -25.442 8.169 11.842 1.00 86.19 173 GLU A CA 1
ATOM 1415 C C . GLU A 1 173 ? -25.527 6.656 12.080 1.00 86.19 173 GLU A C 1
ATOM 1417 O O . GLU A 1 173 ? -26.614 6.083 12.106 1.00 86.19 173 GLU A O 1
ATOM 1422 N N . VAL A 1 174 ? -24.380 5.993 12.241 1.00 88.06 174 VAL A N 1
ATOM 1423 C CA . VAL A 1 174 ? -24.292 4.541 12.407 1.00 88.06 174 VAL A CA 1
ATOM 1424 C C . VAL A 1 174 ? -24.099 4.202 13.881 1.00 88.06 174 VAL A C 1
ATOM 1426 O O . VAL A 1 174 ? -23.124 4.632 14.500 1.00 88.06 174 VAL A O 1
ATOM 1429 N N . GLU A 1 175 ? -24.996 3.385 14.432 1.00 92.75 175 GLU A N 1
ATOM 1430 C CA . GLU A 1 175 ? -24.893 2.895 15.809 1.00 92.75 175 GLU A CA 1
ATOM 1431 C C . GLU A 1 175 ? -23.581 2.132 16.056 1.00 92.75 175 GLU A C 1
ATOM 1433 O O . GLU A 1 175 ? -23.104 1.377 15.205 1.00 92.75 175 GLU A O 1
ATOM 1438 N N . THR A 1 176 ? -23.020 2.259 17.263 1.00 93.81 176 THR A N 1
ATOM 1439 C CA . THR A 1 176 ? -21.767 1.590 17.657 1.00 93.81 176 THR A CA 1
ATOM 1440 C C . THR A 1 176 ? -21.805 0.075 17.448 1.00 93.81 176 THR A C 1
ATOM 1442 O O . THR A 1 176 ? -20.828 -0.507 16.980 1.00 93.81 176 THR A O 1
ATOM 1445 N N . SER A 1 177 ? -22.937 -0.571 17.741 1.00 93.06 177 SER A N 1
ATOM 1446 C CA . SER A 1 177 ? -23.154 -2.008 17.519 1.00 93.06 177 SER A CA 1
ATOM 1447 C C . SER A 1 177 ? -22.968 -2.394 16.045 1.00 93.06 177 SER A C 1
ATOM 1449 O O . SER A 1 177 ? -22.292 -3.376 15.735 1.00 93.06 177 SER A O 1
ATOM 1451 N N . VAL A 1 178 ? -23.501 -1.582 15.130 1.00 93.00 178 VAL A N 1
ATOM 1452 C CA . VAL A 1 178 ? -23.376 -1.764 13.680 1.00 93.00 178 VAL A CA 1
ATOM 1453 C C . VAL A 1 178 ? -21.940 -1.504 13.225 1.00 93.00 178 VAL A C 1
ATOM 1455 O O . VAL A 1 178 ? -21.405 -2.298 12.450 1.00 93.00 178 VAL A O 1
ATOM 1458 N N . LYS A 1 179 ? -21.269 -0.468 13.755 1.00 94.44 179 LYS A N 1
ATOM 1459 C CA . LYS A 1 179 ? -19.841 -0.211 13.476 1.00 94.44 179 LYS A CA 1
ATOM 1460 C C . LYS A 1 179 ? -18.967 -1.407 13.856 1.00 94.44 179 LYS A C 1
ATOM 1462 O O . LYS A 1 179 ? -18.138 -1.830 13.057 1.00 94.44 179 LYS A O 1
ATOM 1467 N N . VAL A 1 180 ? -19.188 -1.994 15.036 1.00 95.50 180 VAL A N 1
ATOM 1468 C CA . VAL A 1 180 ? -18.471 -3.195 15.503 1.00 95.50 180 VAL A CA 1
ATOM 1469 C C . VAL A 1 180 ? -18.658 -4.354 14.524 1.00 95.50 180 VAL A C 1
ATOM 1471 O O . VAL A 1 180 ? -17.671 -4.962 14.110 1.00 95.50 180 VAL A O 1
ATOM 1474 N N . VAL A 1 181 ? -19.895 -4.643 14.102 1.00 94.25 181 VAL A N 1
ATOM 1475 C CA . VAL A 1 181 ? -20.172 -5.698 13.108 1.00 94.25 181 VAL A CA 1
ATOM 1476 C C . VAL A 1 181 ? -19.439 -5.419 11.798 1.00 94.25 181 VAL A C 1
ATOM 1478 O O . VAL A 1 181 ? -18.826 -6.321 11.230 1.00 94.25 181 VAL A O 1
ATOM 1481 N N . PHE A 1 182 ? -19.450 -4.175 11.332 1.00 94.88 182 PHE A N 1
ATOM 1482 C CA . PHE A 1 182 ? -18.823 -3.808 10.071 1.00 94.88 182 PHE A CA 1
ATOM 1483 C C . PHE A 1 182 ? -17.292 -3.900 10.132 1.00 94.88 182 PHE A C 1
ATOM 1485 O O . PHE A 1 182 ? -16.674 -4.491 9.249 1.00 94.88 182 PHE A O 1
ATOM 1492 N N . TYR A 1 183 ? -16.659 -3.422 11.205 1.00 96.38 183 TYR A N 1
ATOM 1493 C CA . TYR A 1 183 ? -15.220 -3.602 11.410 1.00 96.38 183 TYR A CA 1
ATOM 1494 C C . TYR A 1 183 ? -14.831 -5.080 11.482 1.00 96.38 183 TYR A C 1
ATOM 1496 O O . TYR A 1 183 ? -13.812 -5.473 10.915 1.00 96.38 183 TYR A O 1
ATOM 1504 N N . ARG A 1 184 ? -15.671 -5.938 12.079 1.00 96.06 184 ARG A N 1
ATOM 1505 C CA . ARG A 1 184 ? -15.476 -7.396 12.018 1.00 96.06 184 ARG A CA 1
ATOM 1506 C C . ARG A 1 184 ? -15.546 -7.930 10.586 1.00 96.06 184 ARG A C 1
ATOM 1508 O O . ARG A 1 184 ? -14.757 -8.814 10.259 1.00 96.06 184 ARG A O 1
ATOM 1515 N N . GLN A 1 185 ? -16.428 -7.399 9.735 1.00 96.12 185 GLN A N 1
ATOM 1516 C CA . GLN A 1 185 ? -16.438 -7.750 8.311 1.00 96.12 185 GLN A CA 1
ATOM 1517 C C . GLN A 1 185 ? -15.142 -7.317 7.616 1.00 96.12 185 GLN A C 1
ATOM 1519 O O . GLN A 1 185 ? -14.584 -8.117 6.873 1.00 96.12 185 GLN A O 1
ATOM 1524 N N . ILE A 1 186 ? -14.619 -6.114 7.893 1.00 97.25 186 ILE A N 1
ATOM 1525 C CA . ILE A 1 186 ? -13.339 -5.646 7.327 1.00 97.25 186 ILE A CA 1
ATOM 1526 C C . ILE A 1 186 ? -12.188 -6.578 7.738 1.00 97.25 186 ILE A C 1
ATOM 1528 O O . ILE A 1 186 ? -11.450 -7.042 6.871 1.00 97.25 186 ILE A O 1
ATOM 1532 N N . LEU A 1 187 ? -12.068 -6.934 9.024 1.00 97.56 187 LEU A N 1
ATOM 1533 C CA . LEU A 1 187 ? -11.046 -7.887 9.493 1.00 97.56 187 LEU A CA 1
ATOM 1534 C C . LEU A 1 187 ? -11.198 -9.272 8.837 1.00 97.56 187 LEU A C 1
ATOM 1536 O O . LEU A 1 187 ? -10.211 -9.894 8.440 1.00 97.56 187 LEU A O 1
ATOM 1540 N N . ALA A 1 188 ? -12.432 -9.757 8.684 1.00 96.81 188 ALA A N 1
ATOM 1541 C CA . ALA A 1 188 ? -12.709 -11.026 8.013 1.00 96.81 188 ALA A CA 1
ATOM 1542 C C . ALA A 1 188 ? -12.417 -10.968 6.502 1.00 96.81 188 ALA A C 1
ATOM 1544 O O . ALA A 1 188 ? -11.981 -11.956 5.918 1.00 96.81 188 ALA A O 1
ATOM 1545 N N . PHE A 1 189 ? -12.612 -9.814 5.861 1.00 96.38 189 PHE A N 1
ATOM 1546 C CA . PHE A 1 189 ? -12.243 -9.621 4.463 1.00 96.38 189 PHE A CA 1
ATOM 1547 C C . PHE A 1 189 ? -10.726 -9.644 4.311 1.00 96.38 189 PHE A C 1
ATOM 1549 O O . PHE A 1 189 ? -10.226 -10.408 3.492 1.00 96.38 189 PHE A O 1
ATOM 1556 N N . LEU A 1 190 ? -10.003 -8.873 5.132 1.00 96.38 190 LEU A N 1
ATOM 1557 C CA . LEU A 1 190 ? -8.539 -8.815 5.117 1.00 96.38 190 LEU A CA 1
ATOM 1558 C C . LEU A 1 190 ? -7.903 -10.186 5.365 1.00 96.38 190 LEU A C 1
ATOM 1560 O O . LEU A 1 190 ? -6.846 -10.459 4.820 1.00 96.38 190 LEU A O 1
ATOM 1564 N N . THR A 1 191 ? -8.537 -11.073 6.136 1.00 95.31 191 THR A N 1
ATOM 1565 C CA . THR A 1 191 ? -8.001 -12.414 6.448 1.00 95.31 191 THR A CA 1
ATOM 1566 C C . THR A 1 191 ? -8.265 -13.477 5.380 1.00 95.31 191 THR A C 1
ATOM 1568 O O . THR A 1 191 ? -7.854 -14.623 5.563 1.00 95.31 191 THR A O 1
ATOM 1571 N N . LYS A 1 192 ? -8.873 -13.124 4.239 1.00 93.00 192 LYS A N 1
ATOM 1572 C CA . LYS A 1 192 ? -8.963 -14.021 3.076 1.00 93.00 192 LYS A CA 1
ATOM 1573 C C . LYS A 1 192 ? -7.573 -14.498 2.633 1.00 93.00 192 LYS A C 1
ATOM 1575 O O . LYS A 1 192 ? -6.580 -13.775 2.734 1.00 93.00 192 LYS A O 1
ATOM 1580 N N . GLU A 1 193 ? -7.519 -15.730 2.134 1.00 89.69 193 GLU A N 1
ATOM 1581 C CA . GLU A 1 193 ? -6.266 -16.428 1.819 1.00 89.69 193 GLU A CA 1
ATOM 1582 C C . GLU A 1 193 ? -5.457 -15.737 0.714 1.00 89.69 193 GLU A C 1
ATOM 1584 O O . GLU A 1 193 ? -4.247 -15.591 0.850 1.00 89.69 193 GLU A O 1
ATOM 1589 N N . TYR A 1 194 ? -6.125 -15.235 -0.330 1.00 88.69 194 TYR A N 1
ATOM 1590 C CA . TYR A 1 194 ? -5.456 -14.585 -1.462 1.00 88.69 194 TYR A CA 1
ATOM 1591 C C . TYR A 1 194 ? -4.826 -13.224 -1.121 1.00 88.69 194 TYR A C 1
ATOM 1593 O O . TYR A 1 194 ? -3.991 -12.740 -1.887 1.00 88.69 194 TYR A O 1
ATOM 1601 N N . ILE A 1 195 ? -5.215 -12.605 0.004 1.00 91.94 195 ILE A N 1
ATOM 1602 C CA . ILE A 1 195 ? -4.696 -11.301 0.430 1.00 91.94 195 ILE A CA 1
ATOM 1603 C C . ILE A 1 195 ? -3.340 -11.489 1.107 1.00 91.94 195 ILE A C 1
ATOM 1605 O O . ILE A 1 195 ? -3.201 -12.243 2.076 1.00 91.94 195 ILE A O 1
ATOM 1609 N N . GLU A 1 196 ? -2.335 -10.773 0.618 1.00 90.50 196 GLU A N 1
ATOM 1610 C CA . GLU A 1 196 ? -0.976 -10.837 1.141 1.00 90.50 196 GLU A CA 1
ATOM 1611 C C . GLU A 1 196 ? -0.844 -10.179 2.516 1.00 90.50 196 GLU A C 1
ATOM 1613 O O . GLU A 1 196 ? -1.614 -9.298 2.905 1.00 90.50 196 GLU A O 1
ATOM 1618 N N . LYS A 1 197 ? 0.164 -10.622 3.274 1.00 90.56 197 LYS A N 1
ATOM 1619 C CA . LYS A 1 197 ? 0.491 -10.065 4.593 1.00 90.56 197 LYS A CA 1
ATOM 1620 C C . LYS A 1 197 ? 0.817 -8.570 4.517 1.00 90.56 197 LYS A C 1
ATOM 1622 O O . LYS A 1 197 ? 0.374 -7.829 5.387 1.00 90.56 197 LYS A O 1
ATOM 1627 N N . GLU A 1 198 ? 1.490 -8.138 3.450 1.00 87.44 198 GLU A N 1
ATOM 1628 C CA . GLU A 1 198 ? 1.793 -6.732 3.146 1.00 87.44 198 GLU A CA 1
ATOM 1629 C C . GLU A 1 198 ? 0.525 -5.862 3.156 1.00 87.44 198 GLU A C 1
ATOM 1631 O O . GLU A 1 198 ? 0.436 -4.894 3.911 1.00 87.44 198 GLU A O 1
ATOM 1636 N N . GLU A 1 199 ? -0.491 -6.273 2.395 1.00 90.62 199 GLU A N 1
ATOM 1637 C CA . GLU A 1 199 ? -1.787 -5.594 2.297 1.00 90.62 199 GLU A CA 1
ATOM 1638 C C . GLU A 1 199 ? -2.564 -5.658 3.622 1.00 90.62 199 GLU A C 1
ATOM 1640 O O . GLU A 1 199 ? -3.139 -4.665 4.073 1.00 90.62 199 GLU A O 1
ATOM 1645 N N . LYS A 1 200 ? -2.529 -6.804 4.318 1.00 94.25 200 LYS A N 1
ATOM 1646 C CA . LYS A 1 200 ? -3.128 -6.948 5.657 1.00 94.25 200 LYS A CA 1
ATOM 1647 C C . LYS A 1 200 ? -2.522 -5.950 6.645 1.00 94.25 200 LYS A C 1
ATOM 1649 O O . LYS A 1 200 ? -3.262 -5.289 7.374 1.00 94.25 200 LYS A O 1
ATOM 1654 N N . ALA A 1 201 ? -1.198 -5.814 6.661 1.00 92.12 201 ALA A N 1
ATOM 1655 C CA . ALA A 1 201 ? -0.475 -4.965 7.603 1.00 92.12 201 ALA A CA 1
ATOM 1656 C C . ALA A 1 201 ? -0.778 -3.463 7.430 1.00 92.12 201 ALA A C 1
ATOM 1658 O O . ALA A 1 201 ? -0.630 -2.711 8.392 1.00 92.12 201 ALA A O 1
ATOM 1659 N N . ARG A 1 202 ? -1.251 -3.025 6.252 1.00 90.62 202 ARG A N 1
ATOM 1660 C CA . ARG A 1 202 ? -1.628 -1.623 5.980 1.00 90.62 202 ARG A CA 1
ATOM 1661 C C . ARG A 1 202 ? -2.864 -1.160 6.755 1.00 90.62 202 ARG A C 1
ATOM 1663 O O . ARG A 1 202 ? -2.924 -0.002 7.161 1.00 90.62 202 ARG A O 1
ATOM 1670 N N . LEU A 1 203 ? -3.841 -2.045 6.981 1.00 93.81 203 LEU A N 1
ATOM 1671 C CA . LEU A 1 203 ? -5.141 -1.662 7.558 1.00 93.81 203 LEU A CA 1
ATOM 1672 C C . LEU A 1 203 ? -5.553 -2.478 8.788 1.00 93.81 203 LEU A C 1
ATOM 1674 O O . LEU A 1 203 ? -6.216 -1.940 9.677 1.00 93.81 203 LEU A O 1
ATOM 1678 N N . TYR A 1 204 ? -5.165 -3.753 8.880 1.00 96.81 204 TYR A N 1
ATOM 1679 C CA . TYR A 1 204 ? -5.594 -4.639 9.969 1.00 96.81 204 TYR A CA 1
ATOM 1680 C C . TYR A 1 204 ? -5.305 -4.054 11.367 1.00 96.81 204 TYR A C 1
ATOM 1682 O O . TYR A 1 204 ? -6.231 -4.026 12.182 1.00 96.81 204 TYR A O 1
ATOM 1690 N N . PRO A 1 205 ? -4.101 -3.509 11.659 1.00 95.50 205 PRO A N 1
ATOM 1691 C CA . PRO A 1 205 ? -3.808 -2.928 12.972 1.00 95.50 205 PRO A CA 1
ATOM 1692 C C . PRO A 1 205 ? -4.734 -1.761 13.336 1.00 95.50 205 PRO A C 1
ATOM 1694 O O . PRO A 1 205 ? -5.244 -1.706 14.453 1.00 95.50 205 PRO A O 1
ATOM 1697 N N . GLN A 1 206 ? -5.030 -0.873 12.382 1.00 94.50 206 GLN A N 1
ATOM 1698 C CA . GLN A 1 206 ? -5.908 0.284 12.602 1.00 94.50 206 GLN A CA 1
ATOM 1699 C C . GLN A 1 206 ? -7.330 -0.137 12.968 1.00 94.50 206 GLN A C 1
ATOM 1701 O O . GLN A 1 206 ? -7.928 0.402 13.900 1.00 94.50 206 GLN A O 1
ATOM 1706 N N . VAL A 1 207 ? -7.863 -1.132 12.256 1.00 96.56 207 VAL A N 1
ATOM 1707 C CA . VAL A 1 207 ? -9.215 -1.639 12.506 1.00 96.56 207 VAL A CA 1
ATOM 1708 C C . VAL A 1 207 ? -9.289 -2.296 13.884 1.00 96.56 207 VAL A C 1
ATOM 1710 O O . VAL A 1 207 ? -10.269 -2.088 14.592 1.00 96.56 207 VAL A O 1
ATOM 1713 N N . VAL A 1 208 ? -8.258 -3.038 14.306 1.00 97.75 208 VAL A N 1
ATOM 1714 C CA . VAL A 1 208 ? -8.200 -3.643 15.650 1.00 97.75 208 VAL A CA 1
ATOM 1715 C C . VAL A 1 208 ? -8.123 -2.584 16.750 1.00 97.75 208 VAL A C 1
ATOM 1717 O O . VAL A 1 208 ? -8.848 -2.693 17.741 1.00 97.75 208 VAL A O 1
ATOM 1720 N N . LEU A 1 209 ? -7.286 -1.557 16.571 1.00 95.38 209 LEU A N 1
ATOM 1721 C CA . LEU A 1 209 ? -7.160 -0.438 17.509 1.00 95.38 209 LEU A CA 1
ATOM 1722 C C . LEU A 1 209 ? -8.474 0.332 17.665 1.00 95.38 209 LEU A C 1
ATOM 1724 O O . LEU A 1 209 ? -8.823 0.733 18.771 1.00 95.38 209 LEU A O 1
ATOM 1728 N N . GLU A 1 210 ? -9.218 0.539 16.580 1.00 95.44 210 GLU A N 1
ATOM 1729 C CA . GLU A 1 210 ? -10.523 1.195 16.671 1.00 95.44 210 GLU A CA 1
ATOM 1730 C C . GLU A 1 210 ? -11.571 0.271 17.296 1.00 95.44 210 GLU A C 1
ATOM 1732 O O . GLU A 1 210 ? -12.357 0.689 18.144 1.00 95.44 210 GLU A O 1
ATOM 1737 N N . LEU A 1 211 ? -11.558 -1.011 16.935 1.00 96.75 211 LEU A N 1
ATOM 1738 C CA . LEU A 1 211 ? -12.497 -1.992 17.458 1.00 96.75 211 LEU A CA 1
ATOM 1739 C C . LEU A 1 211 ? -12.354 -2.172 18.973 1.00 96.75 211 LEU A C 1
ATOM 1741 O O . LEU A 1 211 ? -13.369 -2.262 19.661 1.00 96.75 211 LEU A O 1
ATOM 1745 N N . SER A 1 212 ? -11.129 -2.159 19.508 1.00 96.38 212 SER A N 1
ATOM 1746 C CA . SER A 1 212 ? -10.883 -2.275 20.953 1.00 96.38 212 SER A CA 1
ATOM 1747 C C . SER A 1 212 ? -11.529 -1.152 21.770 1.00 96.38 212 SER A C 1
ATOM 1749 O O . SER A 1 212 ? -11.916 -1.377 22.914 1.00 96.38 212 SER A O 1
ATOM 1751 N N . ARG A 1 213 ? -11.711 0.032 21.171 1.00 94.69 213 ARG A N 1
ATOM 1752 C CA . ARG A 1 213 ? -12.378 1.185 21.795 1.00 94.69 213 ARG A CA 1
ATOM 1753 C C . ARG A 1 213 ? -13.900 1.052 21.809 1.00 94.69 213 ARG A C 1
ATOM 1755 O O . ARG A 1 213 ? -14.560 1.689 22.624 1.00 94.69 213 ARG A O 1
ATOM 1762 N N . LEU A 1 214 ? -14.461 0.255 20.899 1.00 95.06 214 LEU A N 1
ATOM 1763 C CA . LEU A 1 214 ? -15.906 0.148 20.679 1.00 95.06 214 LEU A CA 1
ATOM 1764 C C . LEU A 1 214 ? -16.533 -1.113 21.283 1.00 95.06 214 LEU A C 1
ATOM 1766 O O . LEU A 1 214 ? -17.756 -1.180 21.400 1.00 95.06 214 LEU A O 1
ATOM 1770 N N . THR A 1 215 ? -15.734 -2.120 21.648 1.00 93.12 215 THR A N 1
ATOM 1771 C CA . THR A 1 215 ? -16.235 -3.383 22.209 1.00 93.12 215 THR A CA 1
ATOM 1772 C C . THR A 1 215 ? -15.541 -3.784 23.509 1.00 93.12 215 THR A C 1
ATOM 1774 O O . THR A 1 215 ? -14.359 -3.539 23.714 1.00 93.12 215 THR A O 1
ATOM 1777 N N . GLY A 1 216 ? -16.283 -4.474 24.380 1.00 90.00 216 GLY A N 1
ATOM 1778 C CA . GLY A 1 216 ? -15.764 -5.099 25.599 1.00 90.00 216 GLY A CA 1
ATOM 1779 C C . GLY A 1 216 ? -15.209 -6.518 25.402 1.00 90.00 216 GLY A C 1
ATOM 1780 O O . GLY A 1 216 ? -14.877 -7.175 26.387 1.00 90.00 216 GLY A O 1
ATOM 1781 N N . GLU A 1 217 ? -15.118 -7.026 24.165 1.00 92.31 217 GLU A N 1
ATOM 1782 C CA . GLU A 1 217 ? -14.656 -8.388 23.831 1.00 92.31 217 GLU A CA 1
ATOM 1783 C C . GLU A 1 217 ? -13.130 -8.585 24.003 1.00 92.31 217 GLU A C 1
ATOM 1785 O O . GLU A 1 217 ? -12.430 -9.013 23.082 1.00 92.31 217 GLU A O 1
ATOM 1790 N N . LYS A 1 218 ? -12.595 -8.304 25.194 1.00 91.38 218 LYS A N 1
ATOM 1791 C CA . LYS A 1 218 ? -11.149 -8.243 25.482 1.00 91.38 218 LYS A CA 1
ATOM 1792 C C . LYS A 1 218 ? -10.356 -9.464 25.015 1.00 91.38 218 LYS A C 1
ATOM 1794 O O . LYS A 1 218 ? -9.332 -9.307 24.364 1.00 91.38 218 LYS A O 1
ATOM 1799 N N . ALA A 1 219 ? -10.849 -10.677 25.274 1.00 92.94 219 ALA A N 1
ATOM 1800 C CA . ALA A 1 219 ? -10.165 -11.909 24.865 1.00 92.94 219 ALA A CA 1
ATOM 1801 C C . ALA A 1 219 ? -10.040 -12.045 23.336 1.00 92.94 219 ALA A C 1
ATOM 1803 O O . ALA A 1 219 ? -9.036 -12.541 22.825 1.00 92.94 219 ALA A O 1
ATOM 1804 N N . ARG A 1 220 ? -11.055 -11.592 22.590 1.00 95.62 220 ARG A N 1
ATOM 1805 C CA . ARG A 1 220 ? -11.023 -11.609 21.125 1.00 95.62 220 ARG A CA 1
ATOM 1806 C C . ARG A 1 220 ? -10.115 -10.508 20.590 1.00 95.62 220 ARG A C 1
ATOM 1808 O O . ARG A 1 220 ? -9.309 -10.788 19.713 1.00 95.62 220 ARG A O 1
ATOM 1815 N N . ILE A 1 221 ? -10.198 -9.307 21.166 1.00 97.56 221 ILE A N 1
ATOM 1816 C CA . ILE A 1 221 ? -9.297 -8.198 20.834 1.00 97.56 221 ILE A CA 1
ATOM 1817 C C . ILE A 1 221 ? -7.841 -8.594 21.068 1.00 97.56 221 ILE A C 1
ATOM 1819 O O . ILE A 1 221 ? -7.020 -8.353 20.197 1.00 97.56 221 ILE A O 1
ATOM 1823 N N . GLU A 1 222 ? -7.507 -9.261 22.172 1.00 96.75 222 GLU A N 1
ATOM 1824 C CA . GLU A 1 222 ? -6.138 -9.727 22.414 1.00 96.75 222 GLU A CA 1
ATOM 1825 C C . GLU A 1 222 ? -5.638 -10.651 21.298 1.00 96.75 222 GLU A C 1
ATOM 1827 O O . GLU A 1 222 ? -4.516 -10.488 20.819 1.00 96.75 222 GLU A O 1
ATOM 1832 N N . LYS A 1 223 ? -6.471 -11.596 20.840 1.00 97.62 223 LYS A N 1
ATOM 1833 C CA . LYS A 1 223 ? -6.126 -12.460 19.703 1.00 97.62 223 LYS A CA 1
ATOM 1834 C C . LYS A 1 223 ? -5.865 -11.636 18.439 1.00 97.62 223 LYS A C 1
ATOM 1836 O O . LYS A 1 223 ? -4.883 -11.887 17.742 1.00 97.62 223 LYS A O 1
ATOM 1841 N N . ASP A 1 224 ? -6.719 -10.657 18.159 1.00 98.31 224 ASP A N 1
ATOM 1842 C CA . ASP A 1 224 ? -6.587 -9.808 16.976 1.00 98.31 224 ASP A CA 1
ATOM 1843 C C . ASP A 1 224 ? -5.349 -8.900 17.055 1.00 98.31 224 ASP A C 1
ATOM 1845 O O . ASP A 1 224 ? -4.641 -8.746 16.064 1.00 98.31 224 ASP A O 1
ATOM 1849 N N . VAL A 1 225 ? -5.043 -8.354 18.235 1.00 98.19 225 VAL A N 1
ATOM 1850 C CA . VAL A 1 225 ? -3.851 -7.534 18.506 1.00 98.19 225 VAL A CA 1
ATOM 1851 C C . VAL A 1 225 ? -2.577 -8.346 18.307 1.00 98.19 225 VAL A C 1
ATOM 1853 O O . VAL A 1 225 ? -1.633 -7.869 17.683 1.00 98.19 225 VAL A O 1
ATOM 1856 N N . ARG A 1 226 ? -2.544 -9.595 18.784 1.00 97.75 226 ARG A N 1
ATOM 1857 C CA . ARG A 1 226 ? -1.395 -10.490 18.576 1.00 97.75 226 ARG A CA 1
ATOM 1858 C C . ARG A 1 226 ? -1.154 -10.761 17.093 1.00 97.75 226 ARG A C 1
ATOM 1860 O O . ARG A 1 226 ? -0.012 -10.693 16.650 1.00 97.75 226 ARG A O 1
ATOM 1867 N N . TYR A 1 227 ? -2.218 -10.997 16.328 1.00 98.19 227 TYR A N 1
ATOM 1868 C CA . TYR A 1 227 ? -2.109 -11.167 14.881 1.00 98.19 227 TYR A CA 1
ATOM 1869 C C . TYR A 1 227 ? -1.685 -9.870 14.169 1.00 98.19 227 TYR A C 1
ATOM 1871 O O . TYR A 1 227 ? -0.843 -9.904 13.276 1.00 98.19 227 TYR A O 1
ATOM 1879 N N . ALA A 1 228 ? -2.186 -8.708 14.604 1.00 97.94 228 ALA A N 1
ATOM 1880 C CA . ALA A 1 228 ? -1.744 -7.413 14.088 1.00 97.94 228 ALA A CA 1
ATOM 1881 C C . ALA A 1 228 ? -0.237 -7.183 14.315 1.00 97.94 228 ALA A C 1
ATOM 1883 O O . ALA A 1 228 ? 0.456 -6.746 13.401 1.00 97.94 228 ALA A O 1
ATOM 1884 N N . LEU A 1 229 ? 0.288 -7.525 15.497 1.00 97.00 229 LEU A N 1
ATOM 1885 C CA . LEU A 1 229 ? 1.723 -7.432 15.797 1.00 97.00 229 LEU A CA 1
ATOM 1886 C C . LEU A 1 229 ? 2.566 -8.405 14.970 1.00 97.00 229 LEU A C 1
ATOM 1888 O O . LEU A 1 229 ? 3.678 -8.057 14.581 1.00 97.00 229 LEU A O 1
ATOM 1892 N N . GLU A 1 230 ? 2.056 -9.607 14.696 1.00 95.88 230 GLU A N 1
ATOM 1893 C CA . GLU A 1 230 ? 2.712 -10.557 13.795 1.00 95.88 230 GLU A CA 1
ATOM 1894 C C . GLU A 1 230 ? 2.856 -9.957 12.394 1.00 95.88 230 GLU A C 1
ATOM 1896 O O . GLU A 1 230 ? 3.973 -9.898 11.884 1.00 95.88 230 GLU A O 1
ATOM 1901 N N . LEU A 1 231 ? 1.765 -9.421 11.834 1.00 94.88 231 LEU A N 1
ATOM 1902 C CA . LEU A 1 231 ? 1.765 -8.750 10.532 1.00 94.88 231 LEU A CA 1
ATOM 1903 C C . LEU A 1 231 ? 2.742 -7.569 10.492 1.00 94.88 231 LEU A C 1
ATOM 1905 O O . LEU A 1 231 ? 3.576 -7.494 9.594 1.00 94.88 231 LEU A O 1
ATOM 1909 N N . LEU A 1 232 ? 2.673 -6.664 11.475 1.00 92.44 232 LEU A N 1
ATOM 1910 C CA . LEU A 1 232 ? 3.557 -5.495 11.546 1.00 92.44 232 LEU A CA 1
ATOM 1911 C C . LEU A 1 232 ? 5.032 -5.902 11.624 1.00 92.44 232 LEU A C 1
ATOM 1913 O O . LEU A 1 232 ? 5.868 -5.337 10.922 1.00 92.44 232 LEU A O 1
ATOM 1917 N N . ARG A 1 233 ? 5.352 -6.907 12.445 1.00 89.69 233 ARG A N 1
ATOM 1918 C CA . ARG A 1 233 ? 6.718 -7.412 12.609 1.00 89.69 233 ARG A CA 1
ATOM 1919 C C . ARG A 1 233 ? 7.235 -8.083 11.342 1.00 89.69 233 ARG A C 1
ATOM 1921 O O . ARG A 1 233 ? 8.383 -7.863 10.973 1.00 89.69 233 ARG A O 1
ATOM 1928 N N . GLU A 1 234 ? 6.432 -8.937 10.716 1.00 86.12 234 GLU A N 1
ATOM 1929 C CA . GLU A 1 234 ? 6.843 -9.668 9.517 1.00 86.12 234 GLU A CA 1
ATOM 1930 C C . GLU A 1 234 ? 7.019 -8.746 8.313 1.00 86.12 234 GLU A C 1
ATOM 1932 O O . GLU A 1 234 ? 7.948 -8.951 7.535 1.00 86.12 234 GLU A O 1
ATOM 1937 N N . GLU A 1 235 ? 6.165 -7.732 8.176 1.00 85.31 235 GLU A N 1
ATOM 1938 C CA . GLU A 1 235 ? 6.218 -6.745 7.093 1.00 85.31 235 GLU A CA 1
ATOM 1939 C C . GLU A 1 235 ? 7.116 -5.539 7.412 1.00 85.31 235 GLU A C 1
ATOM 1941 O O . GLU A 1 235 ? 7.214 -4.621 6.604 1.00 85.31 235 GLU A O 1
ATOM 1946 N N . GLY A 1 236 ? 7.775 -5.517 8.578 1.00 84.19 236 GLY A N 1
ATOM 1947 C CA . GLY A 1 236 ? 8.677 -4.432 8.971 1.00 84.19 236 GLY A CA 1
ATOM 1948 C C . GLY A 1 236 ? 8.000 -3.069 9.108 1.00 84.19 236 GLY A C 1
ATOM 1949 O O . GLY A 1 236 ? 8.652 -2.044 8.920 1.00 84.19 236 GLY A O 1
ATOM 1950 N N . ARG A 1 237 ? 6.696 -3.033 9.402 1.00 84.38 237 ARG A N 1
ATOM 1951 C CA . ARG A 1 237 ? 5.920 -1.791 9.464 1.00 84.38 237 ARG A CA 1
ATOM 1952 C C . ARG A 1 237 ? 5.998 -1.169 10.856 1.00 84.38 237 ARG A C 1
ATOM 1954 O O . ARG A 1 237 ? 5.594 -1.769 11.849 1.00 84.38 237 ARG A O 1
ATOM 1961 N N . PHE A 1 238 ? 6.485 0.069 10.902 1.00 84.31 238 PHE A N 1
ATOM 1962 C CA . PHE A 1 238 ? 6.533 0.873 12.124 1.00 84.31 238 PHE A CA 1
ATOM 1963 C C . PHE A 1 238 ? 5.179 1.526 12.455 1.00 84.31 238 PHE A C 1
ATOM 1965 O O . PHE A 1 238 ? 4.844 1.723 13.622 1.00 84.31 238 PHE A O 1
ATOM 1972 N N . PHE A 1 239 ? 4.374 1.824 11.432 1.00 82.62 239 PHE A N 1
ATOM 1973 C CA . PHE A 1 239 ? 3.066 2.463 11.580 1.00 82.62 239 PHE A CA 1
ATOM 1974 C C . PHE A 1 239 ? 2.132 1.644 12.471 1.00 82.62 239 PHE A C 1
ATOM 1976 O O . PHE A 1 239 ? 1.930 0.453 12.243 1.00 82.62 239 PHE A O 1
ATOM 1983 N N . HIS A 1 240 ? 1.559 2.300 13.483 1.00 89.12 240 HIS A N 1
ATOM 1984 C CA . HIS A 1 240 ? 0.691 1.707 14.505 1.00 89.12 240 HIS A CA 1
ATOM 1985 C C . HIS A 1 240 ? 1.355 0.681 15.435 1.00 89.12 240 HIS A C 1
ATOM 1987 O O . HIS A 1 240 ? 0.665 0.067 16.255 1.00 89.12 240 HIS A O 1
ATOM 1993 N N . LEU A 1 241 ? 2.673 0.465 15.343 1.00 91.69 241 LEU A N 1
ATOM 1994 C CA . LEU A 1 241 ? 3.372 -0.524 16.165 1.00 91.69 241 LEU A CA 1
ATOM 1995 C C . LEU A 1 241 ? 3.325 -0.159 17.650 1.00 91.69 241 LEU A C 1
ATOM 1997 O O . LEU A 1 241 ? 3.006 -1.015 18.476 1.00 91.69 241 LEU A O 1
ATOM 2001 N N . ILE A 1 242 ? 3.601 1.102 17.993 1.00 92.62 242 ILE A N 1
ATOM 2002 C CA . ILE A 1 242 ? 3.609 1.574 19.385 1.00 92.62 242 ILE A CA 1
ATOM 2003 C C . ILE A 1 242 ? 2.203 1.484 19.983 1.00 92.62 242 ILE A C 1
ATOM 2005 O O . ILE A 1 242 ? 2.041 0.967 21.093 1.00 92.62 242 ILE A O 1
ATOM 2009 N N . GLU A 1 243 ? 1.177 1.920 19.252 1.00 93.69 243 GLU A N 1
ATOM 2010 C CA . GLU A 1 243 ? -0.221 1.853 19.684 1.00 93.69 243 GLU A CA 1
ATOM 2011 C C . GLU A 1 243 ? -0.671 0.400 19.881 1.00 93.69 243 GLU A C 1
ATOM 2013 O O . GLU A 1 243 ? -1.302 0.073 20.888 1.00 93.69 243 GLU A O 1
ATOM 2018 N N . THR A 1 244 ? -0.298 -0.495 18.962 1.00 95.50 244 THR A N 1
ATOM 2019 C CA . THR A 1 244 ? -0.678 -1.916 19.022 1.00 95.50 244 THR A CA 1
ATOM 2020 C C . THR A 1 244 ? 0.028 -2.643 20.172 1.00 95.50 244 THR A C 1
ATOM 2022 O O . THR A 1 244 ? -0.603 -3.420 20.892 1.00 95.50 244 THR A O 1
ATOM 2025 N N . LEU A 1 245 ? 1.316 -2.362 20.405 1.00 96.06 245 LEU A N 1
ATOM 2026 C CA . LEU A 1 245 ? 2.063 -2.884 21.558 1.00 96.06 245 LEU A CA 1
ATOM 2027 C C . LEU A 1 245 ? 1.491 -2.363 22.883 1.00 96.06 245 LEU A C 1
ATOM 2029 O O . LEU A 1 245 ? 1.368 -3.127 23.842 1.00 96.06 245 LEU A O 1
ATOM 2033 N N . SER A 1 246 ? 1.115 -1.082 22.929 1.00 95.31 246 SER A N 1
ATOM 2034 C CA . SER A 1 246 ? 0.513 -0.461 24.115 1.00 95.31 246 SER A CA 1
ATOM 2035 C C . SER A 1 246 ? -0.824 -1.114 24.460 1.00 95.31 246 SER A C 1
ATOM 2037 O O . SER A 1 246 ? -1.033 -1.496 25.610 1.00 95.31 246 SER A O 1
ATOM 2039 N N . LEU A 1 247 ? -1.679 -1.356 23.460 1.00 96.00 247 LEU A N 1
ATOM 2040 C CA . LEU A 1 247 ? -2.950 -2.054 23.654 1.00 96.00 247 LEU A CA 1
ATOM 2041 C C . LEU A 1 247 ? -2.752 -3.492 24.162 1.00 96.00 247 LEU A C 1
ATOM 2043 O O . LEU A 1 247 ? -3.468 -3.927 25.065 1.00 96.00 247 LEU A O 1
ATOM 2047 N N . LEU A 1 248 ? -1.772 -4.240 23.635 1.00 96.44 248 LEU A N 1
ATOM 2048 C CA . LEU A 1 248 ? -1.470 -5.577 24.161 1.00 96.44 248 LEU A CA 1
ATOM 2049 C C . LEU A 1 248 ? -1.051 -5.511 25.634 1.00 96.44 248 LEU A C 1
ATOM 2051 O O . LEU A 1 248 ? -1.521 -6.302 26.453 1.00 96.44 248 LEU A O 1
ATOM 2055 N N . LEU A 1 249 ? -0.181 -4.559 25.976 1.00 95.25 249 LEU A N 1
ATOM 2056 C CA . LEU A 1 249 ? 0.290 -4.375 27.342 1.00 95.25 249 LEU A CA 1
ATOM 2057 C C . LEU A 1 249 ? -0.856 -4.024 28.305 1.00 95.25 249 LEU A C 1
ATOM 2059 O O . LEU A 1 249 ? -0.894 -4.547 29.420 1.00 95.25 249 LEU A O 1
ATOM 2063 N N . GLU A 1 250 ? -1.793 -3.173 27.886 1.00 94.38 250 GLU A N 1
ATOM 2064 C CA . GLU A 1 250 ? -2.998 -2.838 28.655 1.00 94.38 250 GLU A CA 1
ATOM 2065 C C . GLU A 1 250 ? -3.848 -4.082 28.937 1.00 94.38 250 GLU A C 1
ATOM 2067 O O . GLU A 1 250 ? -4.157 -4.367 30.096 1.00 94.38 250 GLU A O 1
ATOM 2072 N N . LEU A 1 251 ? -4.140 -4.881 27.906 1.00 93.94 251 LEU A N 1
ATOM 2073 C CA . LEU A 1 251 ? -4.919 -6.118 28.040 1.00 93.94 251 LEU A CA 1
ATOM 2074 C C . LEU A 1 251 ? -4.246 -7.132 28.978 1.00 93.94 251 LEU A C 1
ATOM 2076 O O . LEU A 1 251 ? -4.922 -7.810 29.753 1.00 93.94 251 LEU A O 1
ATOM 2080 N N . LEU A 1 252 ? -2.914 -7.227 28.947 1.00 92.25 252 LEU A N 1
ATOM 2081 C CA . LEU A 1 252 ? -2.156 -8.099 29.849 1.00 92.25 252 LEU A CA 1
ATOM 2082 C C . LEU A 1 252 ? -2.153 -7.585 31.294 1.00 92.25 252 LEU A C 1
ATOM 2084 O O . LEU A 1 252 ? -2.281 -8.380 32.225 1.00 92.25 252 LEU A O 1
ATOM 2088 N N . LYS A 1 253 ? -2.051 -6.266 31.507 1.00 90.62 253 LYS A N 1
ATOM 2089 C CA . LYS A 1 253 ? -2.091 -5.655 32.849 1.00 90.62 253 LYS A CA 1
ATOM 2090 C C . LYS A 1 253 ? -3.403 -5.937 33.573 1.00 90.62 253 LYS A C 1
ATOM 2092 O O . LYS A 1 253 ? -3.396 -6.180 34.780 1.00 90.62 253 LYS A O 1
ATOM 2097 N N . GLU A 1 254 ? -4.515 -5.952 32.850 1.00 87.38 254 GLU A N 1
ATOM 2098 C CA . GLU A 1 254 ? -5.833 -6.227 33.426 1.00 87.38 254 GLU A CA 1
ATOM 2099 C C . GLU A 1 254 ? -5.998 -7.658 33.944 1.00 87.38 254 GLU A C 1
ATOM 2101 O O . GLU A 1 254 ? -6.773 -7.881 34.876 1.00 87.38 254 GLU A O 1
ATOM 2106 N N . LYS A 1 255 ? -5.245 -8.623 33.400 1.00 85.69 255 LYS A N 1
ATOM 2107 C CA . LYS A 1 255 ? -5.267 -10.016 33.870 1.00 85.69 255 LYS A CA 1
ATOM 2108 C C . LYS A 1 255 ? -4.640 -10.196 35.257 1.00 85.69 255 LYS A C 1
ATOM 2110 O O . LYS A 1 255 ? -4.799 -11.257 35.846 1.00 85.69 255 LYS A O 1
ATOM 2115 N N . LYS A 1 256 ? -3.969 -9.168 35.803 1.00 75.56 256 LYS A N 1
ATOM 2116 C CA . LYS A 1 256 ? -3.286 -9.171 37.116 1.00 75.56 256 LYS A CA 1
ATOM 2117 C C . LYS A 1 256 ? -2.240 -10.282 37.291 1.00 75.56 256 LYS A C 1
ATOM 2119 O O . LYS A 1 256 ? -1.846 -10.580 38.414 1.00 75.56 256 LYS A O 1
ATOM 2124 N N . GLU A 1 257 ? -1.764 -10.853 36.191 1.00 74.12 257 GLU A N 1
ATOM 2125 C CA . GLU A 1 257 ? -0.682 -11.829 36.179 1.00 74.12 257 GLU A CA 1
ATOM 2126 C C . GLU A 1 257 ? 0.629 -11.130 35.828 1.00 74.12 257 GLU A C 1
ATOM 2128 O O . GLU A 1 257 ? 0.714 -10.345 34.879 1.00 74.12 257 GLU A O 1
ATOM 2133 N N . GLU A 1 258 ? 1.666 -11.404 36.611 1.00 73.75 258 GLU A N 1
ATOM 2134 C CA . GLU A 1 258 ? 3.013 -10.954 36.297 1.00 73.75 258 GLU A CA 1
ATOM 2135 C C . GLU A 1 258 ? 3.645 -11.956 35.330 1.00 73.75 258 GLU A C 1
ATOM 2137 O O . GLU A 1 258 ? 3.761 -13.145 35.629 1.00 73.75 258 GLU A O 1
ATOM 2142 N N . SER A 1 259 ? 4.005 -11.490 34.134 1.00 86.56 259 SER A N 1
ATOM 2143 C CA . SER A 1 259 ? 4.549 -12.339 33.077 1.00 86.56 259 SER A CA 1
ATOM 2144 C C . SER A 1 259 ? 5.826 -11.741 32.496 1.00 86.56 259 SER A C 1
ATOM 2146 O O . SER A 1 259 ? 5.965 -10.524 32.365 1.00 86.56 259 SER A O 1
ATOM 2148 N N . LYS A 1 260 ? 6.759 -12.611 32.089 1.00 90.12 260 LYS A N 1
ATOM 2149 C CA . LYS A 1 260 ? 7.970 -12.200 31.353 1.00 90.12 260 LYS A CA 1
ATOM 2150 C C . LYS A 1 260 ? 7.628 -11.449 30.063 1.00 90.12 260 LYS A C 1
ATOM 2152 O O . LYS A 1 260 ? 8.378 -10.579 29.640 1.00 90.12 260 LYS A O 1
ATOM 2157 N N . GLU A 1 261 ? 6.493 -11.787 29.450 1.00 91.31 261 GLU A N 1
ATOM 2158 C CA . GLU A 1 261 ? 5.977 -11.098 28.267 1.00 91.31 261 GLU A CA 1
ATOM 2159 C C . GLU A 1 261 ? 5.657 -9.631 28.574 1.00 91.31 261 GLU A C 1
ATOM 2161 O O . GLU A 1 261 ? 6.067 -8.749 27.826 1.00 91.31 261 GLU A O 1
ATOM 2166 N N . LYS A 1 262 ? 4.990 -9.353 29.700 1.00 91.81 262 LYS A N 1
ATOM 2167 C CA . LYS A 1 262 ? 4.679 -7.986 30.129 1.00 91.81 262 LYS A CA 1
ATOM 2168 C C . LYS A 1 262 ? 5.949 -7.157 30.336 1.00 91.81 262 LYS A C 1
ATOM 2170 O O . LYS A 1 262 ? 6.041 -6.057 29.801 1.00 91.81 262 LYS A O 1
ATOM 2175 N N . GLU A 1 263 ? 6.929 -7.698 31.062 1.00 92.12 263 GLU A N 1
ATOM 2176 C CA . GLU A 1 263 ? 8.210 -7.015 31.306 1.00 92.12 263 GLU A CA 1
ATOM 2177 C C . GLU A 1 263 ? 8.957 -6.733 29.991 1.00 92.12 263 GLU A C 1
ATOM 2179 O O . GLU A 1 263 ? 9.520 -5.653 29.800 1.00 92.12 263 GLU A O 1
ATOM 2184 N N . PHE A 1 264 ? 8.941 -7.692 29.061 1.00 93.00 264 PHE A N 1
ATOM 2185 C CA . PHE A 1 264 ? 9.520 -7.519 27.734 1.00 93.00 264 PHE A CA 1
ATOM 2186 C C . PHE A 1 264 ? 8.831 -6.386 26.964 1.00 93.00 264 PHE A C 1
ATOM 2188 O O . PHE A 1 264 ? 9.513 -5.479 26.495 1.00 93.00 264 PHE A O 1
ATOM 2195 N N . LEU A 1 265 ? 7.495 -6.389 26.895 1.00 93.88 265 LEU A N 1
ATOM 2196 C CA . LEU A 1 265 ? 6.719 -5.353 26.205 1.00 93.88 265 LEU A CA 1
ATOM 2197 C C . LEU A 1 265 ? 6.943 -3.960 26.804 1.00 93.88 265 LEU A C 1
ATOM 2199 O O . LEU A 1 265 ? 7.078 -2.995 26.055 1.00 93.88 265 LEU A O 1
ATOM 2203 N N . GLU A 1 266 ? 7.026 -3.845 28.132 1.00 95.00 266 GLU A N 1
ATOM 2204 C CA . GLU A 1 266 ? 7.320 -2.579 28.818 1.00 95.00 266 GLU A CA 1
ATOM 2205 C C . GLU A 1 266 ? 8.693 -2.028 28.424 1.00 95.00 266 GLU A C 1
ATOM 2207 O O . GLU A 1 266 ? 8.806 -0.852 28.071 1.00 95.00 266 GLU A O 1
ATOM 2212 N N . LYS A 1 267 ? 9.727 -2.880 28.410 1.00 95.62 267 LYS A N 1
ATOM 2213 C CA . LYS A 1 267 ? 11.071 -2.488 27.959 1.00 95.62 267 LYS A CA 1
ATOM 2214 C C . LYS A 1 267 ? 11.081 -2.120 26.478 1.00 95.62 267 LYS A C 1
ATOM 2216 O O . LYS A 1 267 ? 11.650 -1.092 26.120 1.00 95.62 267 LYS A O 1
ATOM 2221 N N . THR A 1 268 ? 10.444 -2.919 25.623 1.00 93.88 268 THR A N 1
ATOM 2222 C CA . THR A 1 268 ? 10.355 -2.645 24.182 1.00 93.88 268 THR A CA 1
ATOM 2223 C C . THR A 1 268 ? 9.695 -1.296 23.919 1.00 93.88 268 THR A C 1
ATOM 2225 O O . THR A 1 268 ? 10.268 -0.476 23.207 1.00 93.88 268 THR A O 1
ATOM 2228 N N . LEU A 1 269 ? 8.540 -1.028 24.533 1.00 95.00 269 LEU A N 1
ATOM 2229 C CA . LEU A 1 269 ? 7.850 0.256 24.401 1.00 95.00 269 LEU A CA 1
ATOM 2230 C C . LEU A 1 269 ? 8.708 1.419 24.901 1.00 95.00 269 LEU A C 1
ATOM 2232 O O . LEU A 1 269 ? 8.768 2.447 24.234 1.00 95.00 269 LEU A O 1
ATOM 2236 N N . TYR A 1 270 ? 9.399 1.258 26.033 1.00 95.25 270 TYR A N 1
ATOM 2237 C CA . TYR A 1 270 ? 10.304 2.282 26.555 1.00 95.25 270 TYR A CA 1
ATOM 2238 C C . TYR A 1 270 ? 11.407 2.646 25.551 1.00 95.25 270 TYR A C 1
ATOM 2240 O O . TYR A 1 270 ? 11.603 3.825 25.259 1.00 95.25 270 TYR A O 1
ATOM 2248 N N . TYR A 1 271 ? 12.105 1.655 24.987 1.00 94.50 271 TYR A N 1
ATOM 2249 C CA . TYR A 1 271 ? 13.172 1.917 24.018 1.00 94.50 271 TYR A CA 1
ATOM 2250 C C . TYR A 1 271 ? 12.646 2.472 22.692 1.00 94.50 271 TYR A C 1
ATOM 2252 O O . TYR A 1 271 ? 13.264 3.378 22.142 1.00 94.50 271 TYR A O 1
ATOM 2260 N N . LEU A 1 272 ? 11.501 1.985 22.200 1.00 92.44 272 LEU A N 1
ATOM 2261 C CA . LEU A 1 272 ? 10.887 2.504 20.974 1.00 92.44 272 LEU A CA 1
ATOM 2262 C C . LEU A 1 272 ? 10.475 3.971 21.120 1.00 92.44 272 LEU A C 1
ATOM 2264 O O . LEU A 1 272 ? 10.791 4.775 20.252 1.00 92.44 272 LEU A O 1
ATOM 2268 N N . LYS A 1 273 ? 9.832 4.337 22.234 1.00 91.94 273 LYS A N 1
ATOM 2269 C CA . LYS A 1 273 ? 9.440 5.729 22.509 1.00 91.94 273 LYS A CA 1
ATOM 2270 C C . LYS A 1 273 ? 10.653 6.648 22.631 1.00 91.94 273 LYS A C 1
ATOM 2272 O O . LYS A 1 273 ? 10.651 7.740 22.078 1.00 91.94 273 LYS A O 1
ATOM 2277 N N . ARG A 1 274 ? 11.726 6.183 23.280 1.00 93.62 274 ARG A N 1
ATOM 2278 C CA . ARG A 1 274 ? 12.992 6.929 23.340 1.00 93.62 274 ARG A CA 1
ATOM 2279 C C . ARG A 1 274 ? 13.633 7.125 21.971 1.00 93.62 274 ARG A C 1
ATOM 2281 O O . ARG A 1 274 ? 14.165 8.195 21.715 1.00 93.62 274 ARG A O 1
ATOM 2288 N N . LEU A 1 275 ? 13.577 6.113 21.107 1.00 91.62 275 LEU A N 1
ATOM 2289 C CA . LEU A 1 275 ? 14.060 6.229 19.733 1.00 91.62 275 LEU A CA 1
ATOM 2290 C C . LEU A 1 275 ? 13.225 7.251 18.949 1.00 91.62 275 LEU A C 1
ATOM 2292 O O . LEU A 1 275 ? 13.782 8.090 18.251 1.00 91.62 275 LEU A O 1
ATOM 2296 N N . CYS A 1 276 ? 11.899 7.221 19.103 1.00 90.88 276 CYS A N 1
ATOM 2297 C CA . CYS A 1 276 ? 11.012 8.232 18.533 1.00 90.88 276 CYS A CA 1
ATOM 2298 C C . CYS A 1 276 ? 11.406 9.645 18.971 1.00 90.88 276 CYS A C 1
ATOM 2300 O O . CYS A 1 276 ? 11.585 10.516 18.126 1.00 90.88 276 CYS A O 1
ATOM 2302 N N . GLU A 1 277 ? 11.606 9.853 20.271 1.00 92.25 277 GLU A N 1
ATOM 2303 C CA . GLU A 1 277 ? 12.028 11.138 20.832 1.00 92.25 277 GLU A CA 1
ATOM 2304 C C . GLU A 1 277 ? 13.390 11.595 20.282 1.00 92.25 277 GLU A C 1
ATOM 2306 O O . GLU A 1 277 ? 13.520 12.732 19.833 1.00 92.25 277 GLU A O 1
ATOM 2311 N N . GLU A 1 278 ? 14.388 10.706 20.254 1.00 94.75 278 GLU A N 1
ATOM 2312 C CA . GLU A 1 278 ? 15.745 11.007 19.777 1.00 94.75 278 GLU A CA 1
ATOM 2313 C C . GLU A 1 278 ? 15.777 11.444 18.306 1.00 94.75 278 GLU A C 1
ATOM 2315 O O . GLU A 1 278 ? 16.510 12.367 17.950 1.00 94.75 278 GLU A O 1
ATOM 2320 N N . TYR A 1 279 ? 14.965 10.808 17.459 1.00 90.50 279 TYR A N 1
ATOM 2321 C CA . TYR A 1 279 ? 14.907 11.089 16.023 1.00 90.50 279 TYR A CA 1
ATOM 2322 C C . TYR A 1 279 ? 13.790 12.072 15.630 1.00 90.50 279 TYR A C 1
ATOM 2324 O O . TYR A 1 279 ? 13.604 12.327 14.441 1.00 90.50 279 TYR A O 1
ATOM 2332 N N . GLY A 1 280 ? 13.048 12.630 16.595 1.00 86.94 280 GLY A N 1
ATOM 2333 C CA . GLY A 1 280 ? 11.938 13.555 16.330 1.00 86.94 280 GLY A CA 1
ATOM 2334 C C . GLY A 1 280 ? 10.760 12.916 15.583 1.00 86.94 280 GLY A C 1
ATOM 2335 O O . GLY A 1 280 ? 10.044 13.598 14.854 1.00 86.94 280 GLY A O 1
ATOM 2336 N N . ILE A 1 281 ? 10.568 11.606 15.733 1.00 84.62 281 ILE A N 1
ATOM 2337 C CA . ILE A 1 281 ? 9.493 10.841 15.096 1.00 84.62 281 ILE A CA 1
ATOM 2338 C C . ILE A 1 281 ? 8.291 10.812 16.042 1.00 84.62 281 ILE A C 1
ATOM 2340 O O . ILE A 1 281 ? 8.416 10.423 17.201 1.00 84.62 281 ILE A O 1
ATOM 2344 N N . ALA A 1 282 ? 7.106 11.170 15.550 1.00 82.56 282 ALA A N 1
ATOM 2345 C CA . ALA A 1 282 ? 5.882 11.082 16.343 1.00 82.56 282 ALA A CA 1
ATOM 2346 C C . ALA A 1 282 ? 5.574 9.626 16.754 1.00 82.56 282 ALA A C 1
ATOM 2348 O O . ALA A 1 282 ? 5.564 8.727 15.908 1.00 82.56 282 ALA A O 1
ATOM 2349 N N . GLU A 1 283 ? 5.288 9.402 18.047 1.00 80.62 283 GLU A N 1
ATOM 2350 C CA . GLU A 1 283 ? 4.964 8.070 18.596 1.00 80.62 283 GLU A CA 1
ATOM 2351 C C . GLU A 1 283 ? 3.696 7.471 17.982 1.00 80.62 283 GLU A C 1
ATOM 2353 O O . GLU A 1 283 ? 3.597 6.259 17.808 1.00 80.62 283 GLU A O 1
ATOM 2358 N N . THR A 1 284 ? 2.716 8.328 17.699 1.00 77.75 284 THR A N 1
ATOM 2359 C CA . THR A 1 284 ? 1.455 7.956 17.065 1.00 77.75 284 THR A CA 1
ATOM 2360 C C . THR A 1 284 ? 1.390 8.577 15.695 1.00 77.75 284 THR A C 1
ATOM 2362 O O . THR A 1 284 ? 1.739 9.747 15.524 1.00 77.75 284 THR A O 1
ATOM 2365 N N . GLN A 1 285 ? 0.886 7.813 14.740 1.00 74.19 285 GLN A N 1
ATOM 2366 C CA . GLN A 1 285 ? 0.767 8.277 13.368 1.00 74.19 285 GLN A CA 1
ATOM 2367 C C . GLN A 1 285 ? -0.696 8.577 13.052 1.00 74.19 285 GLN A C 1
ATOM 2369 O O . GLN A 1 285 ? -1.589 7.857 13.524 1.00 74.19 285 GLN A O 1
ATOM 2374 N N . PRO A 1 286 ? -0.979 9.639 12.283 1.00 75.50 286 PRO A N 1
ATOM 2375 C CA . PRO A 1 286 ? -2.351 9.956 11.965 1.00 75.50 286 PRO A CA 1
ATOM 2376 C C . PRO A 1 286 ? -3.017 8.828 11.177 1.00 75.50 286 PRO A C 1
ATOM 2378 O O . PRO A 1 286 ? -2.436 8.265 10.252 1.00 75.50 286 PRO A O 1
ATOM 2381 N N . PHE A 1 287 ? -4.270 8.510 11.510 1.00 73.31 287 PHE A N 1
ATOM 2382 C CA . PHE A 1 287 ? -5.011 7.408 10.875 1.00 73.31 287 PHE A CA 1
ATOM 2383 C C . PHE A 1 287 ? -5.214 7.613 9.358 1.00 73.31 287 PHE A C 1
ATOM 2385 O O . PHE A 1 287 ? -5.559 6.688 8.620 1.00 73.31 287 PHE A O 1
ATOM 2392 N N . TRP A 1 288 ? -5.047 8.847 8.881 1.00 71.75 288 TRP A N 1
ATOM 2393 C CA . TRP A 1 288 ? -5.193 9.206 7.477 1.00 71.75 288 TRP A CA 1
ATOM 2394 C C . TRP A 1 288 ? -3.902 9.066 6.661 1.00 71.75 288 TRP A C 1
ATOM 2396 O O . TRP A 1 288 ? -3.936 9.283 5.448 1.00 71.75 288 TRP A O 1
ATOM 2406 N N . VAL A 1 289 ? -2.791 8.665 7.274 1.00 69.69 289 VAL A N 1
ATOM 2407 C CA . VAL A 1 289 ? -1.548 8.454 6.538 1.00 69.69 289 VAL A CA 1
ATOM 2408 C C . VAL A 1 289 ? -1.516 7.046 5.935 1.00 69.69 289 VAL A C 1
ATOM 2410 O O . VAL A 1 289 ? -1.839 6.059 6.594 1.00 69.69 289 VAL A O 1
ATOM 2413 N N . ASP A 1 290 ? -1.155 6.965 4.655 1.00 65.25 290 ASP A N 1
ATOM 2414 C CA . ASP A 1 290 ? -0.945 5.721 3.909 1.00 65.25 290 ASP A CA 1
ATOM 2415 C C . ASP A 1 290 ? 0.440 5.778 3.255 1.00 65.25 290 ASP A C 1
ATOM 2417 O O . ASP A 1 290 ? 0.686 6.582 2.348 1.00 65.25 290 ASP A O 1
ATOM 2421 N N . PHE A 1 291 ? 1.362 4.961 3.763 1.00 59.22 291 PHE A N 1
ATOM 2422 C CA . PHE A 1 291 ? 2.723 4.868 3.248 1.00 59.22 291 PHE A CA 1
ATOM 2423 C C . PHE A 1 291 ? 2.828 3.725 2.247 1.00 59.22 291 PHE A C 1
ATOM 2425 O O . PHE A 1 291 ? 2.670 2.557 2.606 1.00 59.22 291 PHE A O 1
ATOM 2432 N N . SER A 1 292 ? 3.168 4.095 1.016 1.00 60.75 292 SER A N 1
ATOM 2433 C CA . SER A 1 292 ? 3.673 3.190 -0.007 1.00 60.75 292 SER A CA 1
ATOM 2434 C C . SER A 1 292 ? 4.942 3.812 -0.582 1.00 60.75 292 SER A C 1
ATOM 2436 O O . SER A 1 292 ? 4.865 4.822 -1.288 1.00 60.75 292 SER A O 1
ATOM 2438 N N . GLU A 1 293 ? 6.103 3.250 -0.270 1.00 56.34 293 GLU A N 1
ATOM 2439 C CA . GLU A 1 293 ? 7.348 3.626 -0.937 1.00 56.34 293 GLU A CA 1
ATOM 2440 C C . GLU A 1 293 ? 7.478 2.800 -2.213 1.00 56.34 293 GLU A C 1
ATOM 2442 O O . GLU A 1 293 ? 7.165 1.610 -2.230 1.00 56.34 293 GLU A O 1
ATOM 2447 N N . ARG A 1 294 ? 7.877 3.436 -3.315 1.00 68.00 294 ARG A N 1
ATOM 2448 C CA . ARG A 1 294 ? 8.095 2.728 -4.574 1.00 68.00 294 ARG A CA 1
ATOM 2449 C C . ARG A 1 294 ? 9.223 3.373 -5.353 1.00 68.00 294 ARG A C 1
ATOM 2451 O O . ARG A 1 294 ? 9.300 4.598 -5.430 1.00 68.00 294 ARG A O 1
ATOM 2458 N N . GLU A 1 295 ? 10.056 2.552 -5.978 1.00 66.81 295 GLU A N 1
ATOM 2459 C CA . GLU A 1 295 ? 11.066 3.051 -6.903 1.00 66.81 295 GLU A CA 1
ATOM 2460 C C . GLU A 1 295 ? 10.408 3.516 -8.204 1.00 66.81 295 GLU A C 1
ATOM 2462 O O . GLU A 1 295 ? 9.813 2.734 -8.956 1.00 66.81 295 GLU A O 1
ATOM 2467 N N . LEU A 1 296 ? 10.505 4.822 -8.452 1.00 74.81 296 LEU A N 1
ATOM 2468 C CA . LEU A 1 296 ? 9.965 5.463 -9.639 1.00 74.81 296 LEU A CA 1
ATOM 2469 C C . LEU A 1 296 ? 11.091 5.912 -10.556 1.00 74.81 296 LEU A C 1
ATOM 2471 O O . LEU A 1 296 ? 12.053 6.558 -10.142 1.00 74.81 296 LEU A O 1
ATOM 2475 N N . TYR A 1 297 ? 10.917 5.611 -11.833 1.00 80.75 297 TYR A N 1
ATOM 2476 C CA . TYR A 1 297 ? 11.804 6.048 -12.896 1.00 80.75 297 TYR A CA 1
ATOM 2477 C C . TYR A 1 297 ? 11.006 6.876 -13.896 1.00 80.75 297 TYR A C 1
ATOM 2479 O O . TYR A 1 297 ? 9.829 6.620 -14.132 1.00 80.75 297 TYR A O 1
ATOM 2487 N N . LEU A 1 298 ? 11.642 7.859 -14.521 1.00 85.31 298 LEU A N 1
ATOM 2488 C CA . LEU A 1 298 ? 11.024 8.621 -15.601 1.00 85.31 298 LEU A CA 1
ATOM 2489 C C . LEU A 1 298 ? 11.403 8.003 -16.941 1.00 85.31 298 LEU A C 1
ATOM 2491 O O . LEU A 1 298 ? 12.585 7.794 -17.232 1.00 85.31 298 LEU A O 1
ATOM 2495 N N . ASP A 1 299 ? 10.401 7.701 -17.763 1.00 86.31 299 ASP A N 1
ATOM 2496 C CA . ASP A 1 299 ? 10.599 6.972 -19.015 1.00 86.31 299 ASP A CA 1
ATOM 2497 C C . ASP A 1 299 ? 11.510 7.739 -19.996 1.00 86.31 299 ASP A C 1
ATOM 2499 O O . ASP A 1 299 ? 12.428 7.160 -20.585 1.00 86.31 299 ASP A O 1
ATOM 2503 N N . TYR A 1 300 ? 11.333 9.058 -20.104 1.00 86.94 300 TYR A N 1
ATOM 2504 C CA . TYR A 1 300 ? 12.171 9.928 -20.928 1.00 86.94 300 TYR A CA 1
ATOM 2505 C C . TYR A 1 300 ? 13.605 10.049 -20.398 1.00 86.94 300 TYR A C 1
ATOM 2507 O O . TYR A 1 300 ? 14.552 10.040 -21.190 1.00 86.94 300 TYR A O 1
ATOM 2515 N N . GLU A 1 301 ? 13.789 10.132 -19.076 1.00 88.00 301 GLU A N 1
ATOM 2516 C CA . GLU A 1 301 ? 15.121 10.212 -18.478 1.00 88.00 301 GLU A CA 1
ATOM 2517 C C . GLU A 1 301 ? 15.889 8.916 -18.680 1.00 88.00 301 GLU A C 1
ATOM 2519 O O . GLU A 1 301 ? 17.077 8.952 -19.006 1.00 88.00 301 GLU A O 1
ATOM 2524 N N . LEU A 1 302 ? 15.215 7.775 -18.518 1.00 86.88 302 LEU A N 1
ATOM 2525 C CA . LEU A 1 302 ? 15.812 6.467 -18.727 1.00 86.88 302 LEU A CA 1
ATOM 2526 C C . LEU A 1 302 ? 16.347 6.340 -20.152 1.00 86.88 302 LEU A C 1
ATOM 2528 O O . LEU A 1 302 ? 17.500 5.935 -20.321 1.00 86.88 302 LEU A O 1
ATOM 2532 N N . LEU A 1 303 ? 15.561 6.729 -21.162 1.00 88.62 303 LEU A N 1
ATOM 2533 C CA . LEU A 1 303 ? 16.002 6.725 -22.559 1.00 88.62 303 LEU A CA 1
ATOM 2534 C C . LEU A 1 303 ? 17.181 7.681 -22.773 1.00 88.62 303 LEU A C 1
ATOM 2536 O O . LEU A 1 303 ? 18.234 7.259 -23.257 1.00 88.62 303 LEU A O 1
ATOM 2540 N N . GLN A 1 304 ? 17.043 8.940 -22.346 1.00 91.19 304 GLN A N 1
ATOM 2541 C CA . GLN A 1 304 ? 18.052 9.972 -22.577 1.00 91.19 304 GLN A CA 1
ATOM 2542 C C . GLN A 1 304 ? 19.390 9.635 -21.895 1.00 91.19 304 GLN A C 1
ATOM 2544 O O . GLN A 1 304 ? 20.448 9.699 -22.529 1.00 91.19 304 GLN A O 1
ATOM 2549 N N . LYS A 1 305 ? 19.361 9.255 -20.610 1.00 86.81 305 LYS A N 1
ATOM 2550 C CA . LYS A 1 305 ? 20.555 8.897 -19.827 1.00 86.81 305 LYS A CA 1
ATOM 2551 C C . LYS A 1 305 ? 21.198 7.622 -20.377 1.00 86.81 305 LYS A C 1
ATOM 2553 O O . LYS A 1 305 ? 22.414 7.590 -20.560 1.00 86.81 305 LYS A O 1
ATOM 2558 N N . SER A 1 306 ? 20.401 6.607 -20.724 1.00 84.38 306 SER A N 1
ATOM 2559 C CA . SER A 1 306 ? 20.911 5.345 -21.284 1.00 84.38 306 SER A CA 1
ATOM 2560 C C . SER A 1 306 ? 21.530 5.507 -22.672 1.00 84.38 306 SER A C 1
ATOM 2562 O O . SER A 1 306 ? 22.509 4.824 -22.977 1.00 84.38 306 SER A O 1
ATOM 2564 N N . ARG A 1 307 ? 20.982 6.396 -23.512 1.00 91.50 307 ARG A N 1
ATOM 2565 C CA . ARG A 1 307 ? 21.548 6.726 -24.825 1.00 91.50 307 ARG A CA 1
ATOM 2566 C C . ARG A 1 307 ? 22.882 7.451 -24.679 1.00 91.50 307 ARG A C 1
ATOM 2568 O O . ARG A 1 307 ? 23.876 7.011 -25.255 1.00 91.50 307 ARG A O 1
ATOM 2575 N N . LYS A 1 308 ? 22.919 8.520 -23.873 1.00 86.94 308 LYS A N 1
ATOM 2576 C CA . LYS A 1 308 ? 24.142 9.300 -23.608 1.00 86.94 308 LYS A CA 1
ATOM 2577 C C . LYS A 1 308 ? 25.257 8.427 -23.031 1.00 86.94 308 LYS A C 1
ATOM 2579 O O . LYS A 1 308 ? 26.382 8.506 -23.508 1.00 86.94 308 LYS A O 1
ATOM 2584 N N . ALA A 1 309 ? 24.936 7.553 -22.076 1.00 81.12 309 ALA A N 1
ATOM 2585 C CA . ALA A 1 309 ? 25.903 6.636 -21.470 1.00 81.12 309 ALA A CA 1
ATOM 2586 C C . ALA A 1 309 ? 26.529 5.649 -22.472 1.00 81.12 309 ALA A C 1
ATOM 2588 O O . ALA A 1 309 ? 27.637 5.174 -22.248 1.00 81.12 309 ALA A O 1
ATOM 2589 N N . ARG A 1 310 ? 25.838 5.346 -23.578 1.00 83.31 310 ARG A N 1
ATOM 2590 C CA . ARG A 1 310 ? 26.341 4.473 -24.650 1.00 83.31 310 ARG A CA 1
ATOM 2591 C C . ARG A 1 310 ? 26.985 5.217 -25.816 1.00 83.31 310 ARG A C 1
ATOM 2593 O O . ARG A 1 310 ? 27.473 4.567 -26.729 1.00 83.31 310 ARG A O 1
ATOM 2600 N N . GLY A 1 311 ? 26.962 6.549 -25.813 1.00 87.19 311 GLY A N 1
ATOM 2601 C CA . GLY A 1 311 ? 27.481 7.351 -26.922 1.00 87.19 311 GLY A CA 1
ATOM 2602 C C . GLY A 1 311 ? 26.672 7.246 -28.222 1.00 87.19 311 GLY A C 1
ATOM 2603 O O . GLY A 1 311 ? 27.190 7.610 -29.269 1.00 87.19 311 GLY A O 1
ATOM 2604 N N . ILE A 1 312 ? 25.420 6.775 -28.168 1.00 91.31 312 ILE A N 1
ATOM 2605 C CA . ILE A 1 312 ? 24.553 6.597 -29.347 1.00 91.31 312 ILE A CA 1
ATOM 2606 C C . ILE A 1 312 ? 23.912 7.944 -29.731 1.00 91.31 312 ILE A C 1
ATOM 2608 O O . ILE A 1 312 ? 23.442 8.696 -28.862 1.00 91.31 312 ILE A O 1
ATOM 2612 N N . SER A 1 313 ? 23.863 8.276 -31.023 1.00 94.75 313 SER A N 1
ATOM 2613 C CA . SER A 1 313 ? 23.217 9.514 -31.493 1.00 94.75 313 SER A CA 1
ATOM 2614 C C . SER A 1 313 ? 21.680 9.401 -31.490 1.00 94.75 313 SER A C 1
ATOM 2616 O O . SER A 1 313 ? 21.120 8.312 -31.366 1.00 94.75 313 SER A O 1
ATOM 2618 N N . GLN A 1 314 ? 20.952 10.521 -31.584 1.00 95.56 314 GLN A N 1
ATOM 2619 C CA . GLN A 1 314 ? 19.484 10.450 -31.684 1.00 95.56 314 GLN A CA 1
ATOM 2620 C C . GLN A 1 314 ? 19.048 9.847 -33.027 1.00 95.56 314 GLN A C 1
ATOM 2622 O O . GLN A 1 314 ? 18.085 9.085 -33.082 1.00 95.56 314 GLN A O 1
ATOM 2627 N N . GLU A 1 315 ? 19.767 10.149 -34.103 1.00 95.06 315 GLU A N 1
ATOM 2628 C CA . GLU A 1 315 ? 19.560 9.582 -35.435 1.00 95.06 315 GLU A CA 1
ATOM 2629 C C . GLU A 1 315 ? 19.720 8.058 -35.403 1.00 95.06 315 GLU A C 1
ATOM 2631 O O . GLU A 1 315 ? 18.823 7.333 -35.827 1.00 95.06 315 GLU A O 1
ATOM 2636 N N . GLU A 1 316 ? 20.810 7.574 -34.806 1.00 94.31 316 GLU A N 1
ATOM 2637 C CA . GLU A 1 316 ? 21.098 6.145 -34.683 1.00 94.31 316 GLU A CA 1
ATOM 2638 C C . GLU A 1 316 ? 20.057 5.423 -33.814 1.00 94.31 316 GLU A C 1
ATOM 2640 O O . GLU A 1 316 ? 19.529 4.374 -34.191 1.00 94.31 316 GLU A O 1
ATOM 2645 N N . LEU A 1 317 ? 19.684 6.002 -32.665 1.00 93.94 317 LEU A N 1
ATOM 2646 C CA . LEU A 1 317 ? 18.682 5.385 -31.797 1.00 93.94 317 LEU A CA 1
ATOM 2647 C C . LEU A 1 317 ? 17.291 5.354 -32.454 1.00 93.94 317 LEU A C 1
ATOM 2649 O O . LEU A 1 317 ? 16.578 4.363 -32.301 1.00 93.94 317 LEU A O 1
ATOM 2653 N N . SER A 1 318 ? 16.902 6.409 -33.176 1.00 95.38 318 SER A N 1
ATOM 2654 C CA . SER A 1 318 ? 15.563 6.541 -33.775 1.00 95.38 318 SER A CA 1
ATOM 2655 C C . SER A 1 318 ? 15.371 5.750 -35.074 1.00 95.38 318 SER A C 1
ATOM 2657 O O . SER A 1 318 ? 14.229 5.447 -35.426 1.00 95.38 318 SER A O 1
ATOM 2659 N N . GLN A 1 319 ? 16.453 5.347 -35.748 1.00 94.94 319 GLN A N 1
ATOM 2660 C CA . GLN A 1 319 ? 16.431 4.653 -37.040 1.00 94.94 319 GLN A CA 1
ATOM 2661 C C . GLN A 1 319 ? 15.423 3.486 -37.085 1.00 94.94 319 GLN A C 1
ATOM 2663 O O . GLN A 1 319 ? 15.446 2.599 -36.236 1.00 94.94 319 GLN A O 1
ATOM 2668 N N . GLU A 1 320 ? 14.523 3.472 -38.072 1.00 92.94 320 GLU A N 1
ATOM 2669 C CA . GLU A 1 320 ? 13.462 2.451 -38.242 1.00 92.94 320 GLU A CA 1
ATOM 2670 C C . GLU A 1 320 ? 12.430 2.349 -37.093 1.00 92.94 320 GLU A C 1
ATOM 2672 O O . GLU A 1 320 ? 11.551 1.485 -37.125 1.00 92.94 320 GLU A O 1
ATOM 2677 N N . ILE A 1 321 ? 12.486 3.233 -36.089 1.00 92.56 321 ILE A N 1
ATOM 2678 C CA . ILE A 1 321 ? 11.550 3.263 -34.954 1.00 92.56 321 ILE A CA 1
ATOM 2679 C C . ILE A 1 321 ? 10.671 4.520 -34.999 1.00 92.56 321 ILE A C 1
ATOM 2681 O O . ILE A 1 321 ? 9.442 4.426 -34.928 1.00 92.56 321 ILE A O 1
ATOM 2685 N N . CYS A 1 322 ? 11.283 5.700 -35.094 1.00 92.50 322 CYS A N 1
ATOM 2686 C CA . CYS A 1 322 ? 10.611 6.999 -35.164 1.00 92.50 322 CYS A CA 1
ATOM 2687 C C . CYS A 1 322 ? 11.509 8.040 -35.857 1.00 92.50 322 CYS A C 1
ATOM 2689 O O . CYS A 1 322 ? 12.620 7.725 -36.267 1.00 92.50 322 CYS A O 1
ATOM 2691 N N . SER A 1 323 ? 11.032 9.278 -36.030 1.00 95.12 323 SER A N 1
ATOM 2692 C CA . SER A 1 323 ? 11.906 10.356 -36.510 1.00 95.12 323 SER A CA 1
ATOM 2693 C C . SER A 1 323 ? 12.830 10.851 -35.392 1.00 95.12 323 SER A C 1
ATOM 2695 O O . SER A 1 323 ? 12.492 10.752 -34.205 1.00 95.12 323 SER A O 1
ATOM 2697 N N . GLN A 1 324 ? 13.973 11.429 -35.761 1.00 95.75 324 GLN A N 1
ATOM 2698 C CA . GLN A 1 324 ? 14.897 12.041 -34.807 1.00 95.75 324 GLN A CA 1
ATOM 2699 C C . GLN A 1 324 ? 14.204 13.141 -33.987 1.00 95.75 324 GLN A C 1
ATOM 2701 O O . GLN A 1 324 ? 14.377 13.213 -32.771 1.00 95.75 324 GLN A O 1
ATOM 2706 N N . GLU A 1 325 ? 13.372 13.973 -34.617 1.00 94.56 325 GLU A N 1
ATOM 2707 C CA . GLU A 1 325 ? 12.626 15.038 -33.938 1.00 94.56 325 GLU A CA 1
ATOM 2708 C C . GLU A 1 325 ? 11.625 14.457 -32.941 1.00 94.56 325 GLU A C 1
ATOM 2710 O O . GLU A 1 325 ? 11.468 14.989 -31.841 1.00 94.56 325 GLU A O 1
ATOM 2715 N N . ALA A 1 326 ? 10.967 13.348 -33.294 1.00 93.69 326 ALA A N 1
ATOM 2716 C CA . ALA A 1 326 ? 10.071 12.648 -32.386 1.00 93.69 326 ALA A CA 1
ATOM 2717 C C . ALA A 1 326 ? 10.836 12.109 -31.169 1.00 93.69 326 ALA A C 1
ATOM 2719 O O . ALA A 1 326 ? 10.386 12.305 -30.041 1.00 93.69 326 ALA A O 1
ATOM 2720 N N . LEU A 1 327 ? 12.009 11.497 -31.371 1.00 94.56 327 LEU A N 1
ATOM 2721 C CA . LEU A 1 327 ? 12.867 11.053 -30.269 1.00 94.56 327 LEU A CA 1
ATOM 2722 C C . LEU A 1 327 ? 13.348 12.229 -29.407 1.00 94.56 327 LEU A C 1
ATOM 2724 O O . LEU A 1 327 ? 13.297 12.141 -28.186 1.00 94.56 327 LEU A O 1
ATOM 2728 N N . SER A 1 328 ? 13.751 13.344 -30.015 1.00 94.69 328 SER A N 1
ATOM 2729 C CA . SER A 1 328 ? 14.176 14.549 -29.292 1.00 94.69 328 SER A CA 1
ATOM 2730 C C . SER A 1 328 ? 13.058 15.110 -28.409 1.00 94.69 328 SER A C 1
ATOM 2732 O O . SER A 1 328 ? 13.278 15.440 -27.241 1.00 94.69 328 SER A O 1
ATOM 2734 N N . ARG A 1 329 ? 11.820 15.146 -28.918 1.00 92.81 329 ARG A N 1
ATOM 2735 C CA . ARG A 1 329 ? 10.642 15.538 -28.131 1.00 92.81 329 ARG A CA 1
ATOM 2736 C C . ARG A 1 329 ? 10.326 14.549 -27.009 1.00 92.81 329 ARG A C 1
ATOM 2738 O O . ARG A 1 329 ? 9.922 14.989 -25.939 1.00 92.81 329 ARG A O 1
ATOM 2745 N N . ILE A 1 330 ? 10.527 13.248 -27.226 1.00 91.75 330 ILE A N 1
ATOM 2746 C CA . ILE A 1 330 ? 10.390 12.224 -26.178 1.00 91.75 330 ILE A CA 1
ATOM 2747 C C . ILE A 1 330 ? 11.438 12.441 -25.083 1.00 91.75 330 ILE A C 1
ATOM 2749 O O . ILE A 1 330 ? 11.070 12.581 -23.925 1.00 91.75 330 ILE A O 1
ATOM 2753 N N . GLU A 1 331 ? 12.725 12.544 -25.434 1.00 90.75 331 GLU A N 1
ATOM 2754 C CA . GLU A 1 331 ? 13.836 12.724 -24.481 1.00 90.75 331 GLU A CA 1
ATOM 2755 C C . GLU A 1 331 ? 13.782 14.045 -23.696 1.00 90.75 331 GLU A C 1
ATOM 2757 O O . GLU A 1 331 ? 14.529 14.211 -22.734 1.00 90.75 331 GLU A O 1
ATOM 2762 N N . THR A 1 332 ? 12.938 14.990 -24.114 1.00 89.19 332 THR A N 1
ATOM 2763 C CA . THR A 1 332 ? 12.735 16.298 -23.470 1.00 89.19 332 THR A CA 1
ATOM 2764 C C . THR A 1 332 ? 11.357 16.431 -22.813 1.00 89.19 332 THR A C 1
ATOM 2766 O O . THR A 1 332 ? 10.919 17.550 -22.576 1.00 89.19 332 THR A O 1
ATOM 2769 N N . SER A 1 333 ? 10.656 15.311 -22.588 1.00 86.44 333 SER A N 1
ATOM 2770 C CA . SER A 1 333 ? 9.284 15.197 -22.048 1.00 86.44 333 SER A CA 1
ATOM 2771 C C . SER A 1 333 ? 8.168 15.917 -22.831 1.00 86.44 333 SER A C 1
ATOM 2773 O O . SER A 1 333 ? 6.986 15.737 -22.550 1.00 86.44 333 SER A O 1
ATOM 2775 N N . LYS A 1 334 ? 8.488 16.621 -23.927 1.00 86.81 334 LYS A N 1
ATOM 2776 C CA . LYS A 1 334 ? 7.527 17.333 -24.799 1.00 86.81 334 LYS A CA 1
ATOM 2777 C C . LYS A 1 334 ? 6.532 16.427 -25.534 1.00 86.81 334 LYS A C 1
ATOM 2779 O O . LYS A 1 334 ? 5.641 16.933 -26.227 1.00 86.81 334 LYS A O 1
ATOM 2784 N N . SER A 1 335 ? 6.712 15.108 -25.493 1.00 84.62 335 SER A N 1
ATOM 2785 C CA . SER A 1 335 ? 5.738 14.135 -25.997 1.00 84.62 335 SER A CA 1
ATOM 2786 C C . SER A 1 335 ? 5.897 12.764 -25.345 1.00 84.62 335 SER A C 1
ATOM 2788 O O . SER A 1 335 ? 6.998 12.217 -25.328 1.00 84.62 335 SER A O 1
ATOM 2790 N N . LYS A 1 336 ? 4.782 12.154 -24.926 1.00 82.38 336 LYS A N 1
ATOM 2791 C CA . LYS A 1 336 ? 4.747 10.779 -24.407 1.00 82.38 336 LYS A CA 1
ATOM 2792 C C . LYS A 1 336 ? 5.000 9.755 -25.517 1.00 82.38 336 LYS A C 1
ATOM 2794 O O . LYS A 1 336 ? 4.278 9.710 -26.518 1.00 82.38 336 LYS A O 1
ATOM 2799 N N . ALA A 1 337 ? 5.989 8.884 -25.322 1.00 83.44 337 ALA A N 1
ATOM 2800 C CA . ALA A 1 337 ? 6.252 7.777 -26.235 1.00 83.44 337 ALA A CA 1
ATOM 2801 C C . ALA A 1 337 ? 5.136 6.722 -26.151 1.00 83.44 337 ALA A C 1
ATOM 2803 O O . ALA A 1 337 ? 4.823 6.215 -25.070 1.00 83.44 337 ALA A O 1
ATOM 2804 N N . ARG A 1 338 ? 4.570 6.328 -27.300 1.00 82.56 338 ARG A N 1
ATOM 2805 C CA . ARG A 1 338 ? 3.635 5.189 -27.364 1.00 82.56 338 ARG A CA 1
ATOM 2806 C C . ARG A 1 338 ? 4.327 3.921 -26.857 1.00 82.56 338 ARG A C 1
ATOM 2808 O O . ARG A 1 338 ? 5.517 3.744 -27.103 1.00 82.56 338 ARG A O 1
ATOM 2815 N N . ALA A 1 339 ? 3.573 3.012 -26.235 1.00 78.75 339 ALA A N 1
ATOM 2816 C CA . ALA A 1 339 ? 4.106 1.776 -25.645 1.00 78.75 339 ALA A CA 1
ATOM 2817 C C . ALA A 1 339 ? 5.033 0.999 -26.600 1.00 78.75 339 ALA A C 1
ATOM 2819 O O . ALA A 1 339 ? 6.153 0.659 -26.238 1.00 78.75 339 ALA A O 1
ATOM 2820 N N . LYS A 1 340 ? 4.612 0.807 -27.860 1.00 84.06 340 LYS A N 1
ATOM 2821 C CA . LYS A 1 340 ? 5.432 0.140 -28.886 1.00 84.06 340 LYS A CA 1
ATOM 2822 C C . LYS A 1 340 ? 6.751 0.874 -29.159 1.00 84.06 340 LYS A C 1
ATOM 2824 O O . LYS A 1 340 ? 7.795 0.237 -29.198 1.00 84.06 340 LYS A O 1
ATOM 2829 N N . THR A 1 341 ? 6.700 2.193 -29.339 1.00 88.44 341 THR A N 1
ATOM 2830 C CA . THR A 1 341 ? 7.879 3.022 -29.627 1.00 88.44 341 THR A CA 1
ATOM 2831 C C . THR A 1 341 ? 8.857 3.008 -28.456 1.00 88.44 341 THR A C 1
ATOM 2833 O O . THR A 1 341 ? 10.039 2.770 -28.664 1.00 88.44 341 THR A O 1
ATOM 2836 N N . PHE A 1 342 ? 8.364 3.200 -27.228 1.00 88.19 342 PHE A N 1
ATOM 2837 C CA . PHE A 1 342 ? 9.189 3.130 -26.020 1.00 88.19 342 PHE A CA 1
ATOM 2838 C C . PHE A 1 342 ? 9.908 1.786 -25.913 1.00 88.19 342 PHE A C 1
ATOM 2840 O O . PHE A 1 342 ? 11.125 1.761 -25.761 1.00 88.19 342 PHE A O 1
ATOM 2847 N N . ARG A 1 343 ? 9.165 0.684 -26.084 1.00 86.06 343 ARG A N 1
ATOM 2848 C CA . ARG A 1 343 ? 9.710 -0.673 -26.043 1.00 86.06 343 ARG A CA 1
ATOM 2849 C C . ARG A 1 343 ? 10.870 -0.848 -27.018 1.00 86.06 343 ARG A C 1
ATOM 2851 O O . ARG A 1 343 ? 11.945 -1.254 -26.602 1.00 86.06 343 ARG A O 1
ATOM 2858 N N . GLN A 1 344 ? 10.675 -0.478 -28.285 1.00 89.94 344 GLN A N 1
ATOM 2859 C CA . GLN A 1 344 ? 11.710 -0.614 -29.315 1.00 89.94 344 GLN A CA 1
ATOM 2860 C C . GLN A 1 344 ? 12.962 0.226 -29.002 1.00 89.94 344 GLN A C 1
ATOM 2862 O O . GLN A 1 344 ? 14.079 -0.247 -29.200 1.00 89.94 344 GLN A O 1
ATOM 2867 N N . LEU A 1 345 ? 12.791 1.455 -28.496 1.00 91.50 345 LEU A N 1
ATOM 2868 C CA . LEU A 1 345 ? 13.911 2.325 -28.109 1.00 91.50 345 LEU A CA 1
ATOM 2869 C C . LEU A 1 345 ? 14.674 1.759 -26.904 1.00 91.50 345 LEU A C 1
ATOM 2871 O O . LEU A 1 345 ? 15.902 1.684 -26.927 1.00 91.50 345 LEU A O 1
ATOM 2875 N N . ALA A 1 346 ? 13.957 1.342 -25.860 1.00 87.00 346 ALA A N 1
ATOM 2876 C CA . ALA A 1 346 ? 14.543 0.782 -24.649 1.00 87.00 346 ALA A CA 1
ATOM 2877 C C . ALA A 1 346 ? 15.277 -0.539 -24.931 1.00 87.00 346 ALA A C 1
ATOM 2879 O O . ALA A 1 346 ? 16.420 -0.698 -24.506 1.00 87.00 346 ALA A O 1
ATOM 2880 N N . GLU A 1 347 ? 14.684 -1.439 -25.720 1.00 86.31 347 GLU A N 1
ATOM 2881 C CA . GLU A 1 347 ? 15.312 -2.699 -26.139 1.00 86.31 347 GLU A CA 1
ATOM 2882 C C . GLU A 1 347 ? 16.596 -2.452 -26.944 1.00 86.31 347 GLU A C 1
ATOM 2884 O O . GLU A 1 347 ? 17.612 -3.098 -26.687 1.00 86.31 347 GLU A O 1
ATOM 2889 N N . ARG A 1 348 ? 16.604 -1.468 -27.859 1.00 88.12 348 ARG A N 1
ATOM 2890 C CA . ARG A 1 348 ? 17.822 -1.078 -28.596 1.00 88.12 348 ARG A CA 1
ATOM 2891 C C . ARG A 1 348 ? 18.902 -0.516 -27.673 1.00 88.12 348 ARG A C 1
ATOM 2893 O O . ARG A 1 348 ? 20.087 -0.757 -27.879 1.00 88.12 348 ARG A O 1
ATOM 2900 N N . LEU A 1 349 ? 18.499 0.171 -26.608 1.00 83.56 349 LEU A N 1
ATOM 2901 C CA . LEU A 1 349 ? 19.379 0.579 -25.517 1.00 83.56 349 LEU A CA 1
ATOM 2902 C C . LEU A 1 349 ? 19.652 -0.559 -24.527 1.00 83.56 349 LEU A C 1
ATOM 2904 O O . LEU A 1 349 ? 20.101 -0.275 -23.422 1.00 83.56 349 LEU A O 1
ATOM 2908 N N . GLY A 1 350 ? 19.372 -1.826 -24.839 1.00 76.06 350 GLY A N 1
ATOM 2909 C CA . GLY A 1 350 ? 19.563 -2.945 -23.917 1.00 76.06 350 GLY A CA 1
ATOM 2910 C C . GLY A 1 350 ? 18.987 -2.652 -22.528 1.00 76.06 350 GLY A C 1
ATOM 2911 O O . GLY A 1 350 ? 19.691 -2.788 -21.526 1.00 76.06 350 GLY A O 1
ATOM 2912 N N . LYS A 1 351 ? 17.778 -2.106 -22.469 1.00 78.31 351 LYS A N 1
ATOM 2913 C CA . LYS A 1 351 ? 16.985 -1.894 -21.258 1.00 78.31 351 LYS A CA 1
ATOM 2914 C C . LYS A 1 351 ? 15.676 -2.663 -21.408 1.00 78.31 351 LYS A C 1
ATOM 2916 O O . LYS A 1 351 ? 15.284 -3.013 -22.522 1.00 78.31 351 LYS A O 1
ATOM 2921 N N . ARG A 1 352 ? 14.992 -2.893 -20.288 1.00 72.81 352 ARG A N 1
ATOM 2922 C CA . ARG A 1 352 ? 13.649 -3.469 -20.297 1.00 72.81 352 ARG A CA 1
ATOM 2923 C C . ARG A 1 352 ? 12.714 -2.560 -21.095 1.00 72.81 352 ARG A C 1
ATOM 2925 O O . ARG A 1 352 ? 12.678 -1.352 -20.876 1.00 72.81 352 ARG A O 1
ATOM 2932 N N . GLY A 1 353 ? 11.968 -3.147 -22.026 1.00 72.56 353 GLY A N 1
ATOM 2933 C CA . GLY A 1 353 ? 11.010 -2.422 -22.862 1.00 72.56 353 GLY A CA 1
ATOM 2934 C C . GLY A 1 353 ? 9.617 -2.253 -22.246 1.00 72.56 353 GLY A C 1
ATOM 2935 O O . GLY A 1 353 ? 8.744 -1.647 -22.866 1.00 72.56 353 GLY A O 1
ATOM 2936 N N . GLU A 1 354 ? 9.393 -2.805 -21.054 1.00 74.00 354 GLU A N 1
ATOM 2937 C CA . GLU A 1 354 ? 8.166 -2.659 -20.270 1.00 74.00 354 GLU A CA 1
ATOM 2938 C C . GLU A 1 354 ? 8.348 -1.565 -19.216 1.00 74.00 354 GLU A C 1
ATOM 2940 O O . GLU A 1 354 ? 9.392 -1.492 -18.570 1.00 74.00 354 GLU A O 1
ATOM 2945 N N . ARG A 1 355 ? 7.312 -0.743 -19.016 1.00 74.19 355 ARG A N 1
ATOM 2946 C CA . ARG A 1 355 ? 7.318 0.328 -18.009 1.00 74.19 355 ARG A CA 1
ATOM 2947 C C . ARG A 1 355 ? 7.038 -0.134 -16.583 1.00 74.19 355 ARG A C 1
ATOM 2949 O O . ARG A 1 355 ? 7.165 0.659 -15.667 1.00 74.19 355 ARG A O 1
ATOM 2956 N N . CYS A 1 356 ? 6.622 -1.371 -16.369 1.00 70.62 356 CYS A N 1
ATOM 2957 C CA . CYS A 1 356 ? 6.465 -1.910 -15.026 1.00 70.62 356 CYS A CA 1
ATOM 2958 C C . CYS A 1 356 ? 7.118 -3.280 -14.984 1.00 70.62 356 CYS A C 1
ATOM 2960 O O . CYS A 1 356 ? 6.907 -4.085 -15.896 1.00 70.62 356 CYS A O 1
ATOM 2962 N N . GLY A 1 357 ? 7.931 -3.514 -13.962 1.00 66.50 357 GLY A N 1
ATOM 2963 C CA . GLY A 1 357 ? 8.762 -4.695 -13.907 1.00 66.50 357 GLY A CA 1
ATOM 2964 C C . GLY A 1 357 ? 9.256 -5.046 -12.516 1.00 66.50 357 GLY A C 1
ATOM 2965 O O . GLY A 1 357 ? 9.428 -4.176 -11.675 1.00 66.50 357 GLY A O 1
ATOM 2966 N N . ALA A 1 358 ? 9.486 -6.335 -12.293 1.00 68.88 358 ALA A N 1
ATOM 2967 C CA . ALA A 1 358 ? 10.248 -6.829 -11.154 1.00 68.88 358 ALA A CA 1
ATOM 2968 C C . ALA A 1 358 ? 11.734 -6.986 -11.513 1.00 68.88 358 ALA A C 1
ATOM 2970 O O . ALA A 1 358 ? 12.078 -7.057 -12.699 1.00 68.88 358 ALA A O 1
ATOM 2971 N N . CYS A 1 359 ? 12.580 -7.110 -10.487 1.00 67.12 359 CYS A N 1
ATOM 2972 C CA . CYS A 1 359 ? 14.006 -7.436 -10.606 1.00 67.12 359 CYS A CA 1
ATOM 2973 C C . CYS A 1 359 ? 14.249 -8.757 -11.355 1.00 67.12 359 CYS A C 1
ATOM 2975 O O . CYS A 1 359 ? 15.250 -8.906 -12.054 1.00 67.12 359 CYS A O 1
ATOM 2977 N N . ILE A 1 360 ? 13.302 -9.692 -11.241 1.00 74.25 360 ILE A N 1
ATOM 2978 C CA . ILE A 1 360 ? 13.297 -10.989 -11.912 1.00 74.25 360 ILE A CA 1
ATOM 2979 C C . ILE A 1 360 ? 12.258 -11.010 -13.046 1.00 74.25 360 ILE A C 1
ATOM 2981 O O . ILE A 1 360 ? 11.132 -10.523 -12.902 1.00 74.25 360 ILE A O 1
ATOM 2985 N N . ASP A 1 361 ? 12.625 -11.564 -14.203 1.00 75.62 361 ASP A N 1
ATOM 2986 C CA . ASP A 1 361 ? 11.703 -11.782 -15.319 1.00 75.62 361 ASP A CA 1
ATOM 2987 C C . ASP A 1 361 ? 10.986 -13.126 -15.145 1.00 75.62 361 ASP A C 1
ATOM 2989 O O . ASP A 1 361 ? 11.486 -14.190 -15.535 1.00 75.62 361 ASP A O 1
ATOM 2993 N N . ALA A 1 362 ? 9.806 -13.055 -14.528 1.00 75.50 362 ALA A N 1
ATOM 2994 C CA . ALA A 1 362 ? 8.945 -14.191 -14.245 1.00 75.50 362 ALA A CA 1
ATOM 2995 C C . ALA A 1 362 ? 7.510 -13.955 -14.741 1.00 75.50 362 ALA A C 1
ATOM 2997 O O . ALA A 1 362 ? 6.942 -12.872 -14.593 1.00 75.50 362 ALA A O 1
ATOM 2998 N N . GLU A 1 363 ? 6.918 -14.997 -15.329 1.00 72.75 363 GLU A N 1
ATOM 2999 C CA . GLU A 1 363 ? 5.488 -15.022 -15.674 1.00 72.75 363 GLU A CA 1
ATOM 3000 C C . GLU A 1 363 ? 4.628 -15.484 -14.494 1.00 72.75 363 GLU A C 1
ATOM 3002 O O . GLU A 1 363 ? 3.469 -15.092 -14.422 1.00 72.75 363 GLU A O 1
ATOM 3007 N N . ASP A 1 364 ? 5.193 -16.296 -13.596 1.00 79.12 364 ASP A N 1
ATOM 3008 C CA . ASP A 1 364 ? 4.537 -16.777 -12.383 1.00 79.12 364 ASP A CA 1
ATOM 3009 C C . ASP A 1 364 ? 4.744 -15.774 -11.242 1.00 79.12 364 ASP A C 1
ATOM 3011 O O . ASP A 1 364 ? 5.877 -15.444 -10.875 1.00 79.12 364 ASP A O 1
ATOM 3015 N N . TYR A 1 365 ? 3.640 -15.287 -10.681 1.00 79.19 365 TYR A N 1
ATOM 3016 C CA . TYR A 1 365 ? 3.658 -14.342 -9.572 1.00 79.19 365 TYR A CA 1
ATOM 3017 C C . TYR A 1 365 ? 4.279 -14.933 -8.297 1.00 79.19 365 TYR A C 1
ATOM 3019 O O . TYR A 1 365 ? 4.854 -14.185 -7.504 1.00 79.19 365 TYR A O 1
ATOM 3027 N N . GLU A 1 366 ? 4.240 -16.256 -8.099 1.00 83.75 366 GLU A N 1
ATOM 3028 C CA . GLU A 1 366 ? 4.857 -16.875 -6.920 1.00 83.75 366 GLU A CA 1
ATOM 3029 C C . GLU A 1 366 ? 6.379 -16.677 -6.917 1.00 83.75 366 GLU A C 1
ATOM 3031 O O . GLU A 1 366 ? 6.962 -16.450 -5.860 1.00 83.75 366 GLU A O 1
ATOM 3036 N N . ILE A 1 367 ? 7.021 -16.634 -8.089 1.00 85.62 367 ILE A N 1
ATOM 3037 C CA . ILE A 1 367 ? 8.449 -16.302 -8.203 1.00 85.62 367 ILE A CA 1
ATOM 3038 C C . ILE A 1 367 ? 8.702 -14.861 -7.733 1.00 85.62 367 ILE A C 1
ATOM 3040 O O . ILE A 1 367 ? 9.637 -14.617 -6.974 1.00 85.62 367 ILE A O 1
ATOM 3044 N N . LEU A 1 368 ? 7.833 -13.915 -8.114 1.00 81.19 368 LEU A N 1
ATOM 3045 C CA . LEU A 1 368 ? 7.911 -12.520 -7.652 1.00 81.19 368 LEU A CA 1
ATOM 3046 C C . LEU A 1 368 ? 7.684 -12.410 -6.139 1.00 81.19 368 LEU A C 1
ATOM 3048 O O . LEU A 1 368 ? 8.242 -11.547 -5.470 1.00 81.19 368 LEU A O 1
ATOM 3052 N N . LYS A 1 369 ? 6.836 -13.267 -5.570 1.00 80.69 369 LYS A N 1
ATOM 3053 C CA . LYS A 1 369 ? 6.620 -13.336 -4.122 1.00 80.69 369 LYS A CA 1
ATOM 3054 C C . LYS A 1 369 ? 7.834 -13.904 -3.390 1.00 80.69 369 LYS A C 1
ATOM 3056 O O . LYS A 1 369 ? 8.221 -13.339 -2.369 1.00 80.69 369 LYS A O 1
ATOM 3061 N N . LEU A 1 370 ? 8.442 -14.970 -3.901 1.00 87.50 370 LEU A N 1
ATOM 3062 C CA . LEU A 1 370 ? 9.643 -15.560 -3.312 1.00 87.50 370 LEU A CA 1
ATOM 3063 C C . LEU A 1 370 ? 10.826 -14.586 -3.355 1.00 87.50 370 LEU A C 1
ATOM 3065 O O . LEU A 1 370 ? 11.459 -14.393 -2.323 1.00 87.50 370 LEU A O 1
ATOM 3069 N N . GLU A 1 371 ? 11.062 -13.902 -4.478 1.00 85.81 371 GLU A N 1
ATOM 3070 C CA . GLU A 1 371 ? 12.116 -12.875 -4.591 1.00 85.81 371 GLU A CA 1
ATOM 3071 C C . GLU A 1 371 ? 11.909 -11.745 -3.563 1.00 85.81 371 GLU A C 1
ATOM 3073 O O . GLU A 1 371 ? 12.828 -11.370 -2.830 1.00 85.81 371 GLU A O 1
ATOM 3078 N N . ARG A 1 372 ? 10.661 -11.291 -3.373 1.00 78.12 372 ARG A N 1
ATOM 3079 C CA . ARG A 1 372 ? 10.327 -10.305 -2.330 1.00 78.12 372 ARG A CA 1
ATOM 3080 C C . ARG A 1 372 ? 10.616 -10.806 -0.913 1.00 78.12 372 ARG A C 1
ATOM 3082 O O . ARG A 1 372 ? 10.996 -9.997 -0.055 1.00 78.12 372 ARG A O 1
ATOM 3089 N N . MET A 1 373 ? 10.368 -12.090 -0.642 1.00 82.25 373 MET A N 1
ATOM 3090 C CA . MET A 1 373 ? 10.638 -12.722 0.654 1.00 82.25 373 MET A CA 1
ATOM 3091 C C . MET A 1 373 ? 12.142 -12.882 0.891 1.00 82.25 373 MET A C 1
ATOM 3093 O O . MET A 1 373 ? 12.618 -12.557 1.977 1.00 82.25 373 MET A O 1
ATOM 3097 N N . GLU A 1 374 ? 12.891 -13.306 -0.123 1.00 87.94 374 GLU A N 1
ATOM 3098 C CA . GLU A 1 374 ? 14.350 -13.418 -0.088 1.00 87.94 374 GLU A CA 1
ATOM 3099 C C . GLU A 1 374 ? 15.002 -12.069 0.232 1.00 87.94 374 GLU A C 1
ATOM 3101 O O . GLU A 1 374 ? 15.714 -11.957 1.232 1.00 87.94 374 GLU A O 1
ATOM 3106 N N . GLY A 1 375 ? 14.692 -11.016 -0.537 1.00 80.75 375 GLY A N 1
ATOM 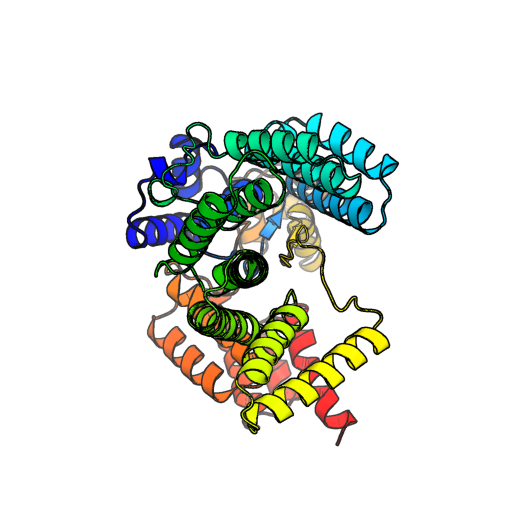3107 C CA . GLY A 1 375 ? 15.257 -9.681 -0.312 1.00 80.75 375 GLY A CA 1
ATOM 3108 C C . GLY A 1 375 ? 14.958 -9.137 1.093 1.00 80.75 375 GLY A C 1
ATOM 3109 O O . GLY A 1 375 ? 15.772 -8.434 1.697 1.00 80.75 375 GLY A O 1
ATOM 3110 N N . ARG A 1 376 ? 13.811 -9.518 1.674 1.00 77.88 376 ARG A N 1
ATOM 3111 C CA . ARG A 1 376 ? 13.470 -9.200 3.068 1.00 77.88 376 ARG A CA 1
ATOM 3112 C C . ARG A 1 376 ? 14.362 -9.955 4.052 1.00 77.88 376 ARG A C 1
ATOM 3114 O O . ARG A 1 376 ? 14.912 -9.332 4.960 1.00 77.88 376 ARG A O 1
ATOM 3121 N N . CYS A 1 377 ? 14.533 -11.262 3.871 1.00 83.88 377 CYS A N 1
ATOM 3122 C CA . CYS A 1 377 ? 15.438 -12.059 4.695 1.00 83.88 377 CYS A CA 1
ATOM 3123 C C . CYS A 1 377 ? 16.867 -11.499 4.651 1.00 83.88 377 CYS A C 1
ATOM 3125 O O . CYS A 1 377 ? 17.477 -11.334 5.708 1.00 83.88 377 CYS A O 1
ATOM 3127 N N . ILE A 1 378 ? 17.352 -11.094 3.472 1.00 82.81 378 ILE A N 1
ATOM 3128 C CA . ILE A 1 378 ? 18.648 -10.417 3.305 1.00 82.81 378 ILE A CA 1
ATOM 3129 C C . ILE A 1 378 ? 18.697 -9.118 4.120 1.00 82.81 378 ILE A C 1
ATOM 3131 O O . ILE A 1 378 ? 19.638 -8.917 4.885 1.00 82.81 378 ILE A O 1
ATOM 3135 N N . SER A 1 379 ? 17.669 -8.265 4.035 1.00 77.31 379 SER A N 1
ATOM 3136 C CA . SER A 1 379 ? 17.621 -6.997 4.788 1.00 77.31 379 SER A CA 1
ATOM 3137 C C . SER A 1 379 ? 17.622 -7.174 6.314 1.00 77.31 379 SER A C 1
ATOM 3139 O O . SER A 1 379 ? 18.086 -6.298 7.039 1.00 77.31 379 SER A O 1
ATOM 3141 N N . TYR A 1 380 ? 17.142 -8.321 6.804 1.00 77.19 380 TYR A N 1
ATOM 3142 C CA . TYR A 1 380 ? 17.156 -8.693 8.222 1.00 77.19 380 TYR A CA 1
ATOM 3143 C C . TYR A 1 380 ? 18.363 -9.547 8.617 1.00 77.19 380 TYR A C 1
ATOM 3145 O O . TYR A 1 380 ? 18.368 -10.123 9.706 1.00 77.19 380 TYR A O 1
ATOM 3153 N N . CYS A 1 381 ? 19.365 -9.662 7.743 1.00 82.38 381 CYS A N 1
ATOM 3154 C CA . CYS A 1 381 ? 20.545 -10.504 7.936 1.00 82.38 381 CYS A CA 1
ATOM 3155 C C . CYS A 1 381 ? 20.216 -11.992 8.185 1.00 82.38 381 CYS A C 1
ATOM 3157 O O . CYS A 1 381 ? 21.028 -12.731 8.745 1.00 82.38 381 CYS A O 1
ATOM 3159 N N . ARG A 1 382 ? 19.037 -12.463 7.758 1.00 86.00 382 ARG A N 1
ATOM 3160 C CA . ARG A 1 382 ? 18.607 -13.870 7.827 1.00 86.00 382 ARG A CA 1
ATOM 3161 C C . ARG A 1 382 ? 19.071 -14.617 6.581 1.00 86.00 382 ARG A C 1
ATOM 3163 O O . ARG A 1 382 ? 18.273 -15.113 5.792 1.00 86.00 382 ARG A O 1
ATOM 3170 N N . TYR A 1 383 ? 20.384 -14.658 6.386 1.00 86.50 383 TYR A N 1
ATOM 3171 C CA . TYR A 1 383 ? 20.983 -15.132 5.136 1.00 86.50 383 TYR A CA 1
ATOM 3172 C C . TYR A 1 383 ? 20.719 -16.612 4.840 1.00 86.50 383 TYR A C 1
ATOM 3174 O O . TYR A 1 383 ? 20.640 -16.979 3.676 1.00 86.50 383 TYR A O 1
ATOM 3182 N N . GLN A 1 384 ? 20.552 -17.447 5.868 1.00 89.00 384 GLN A N 1
ATOM 3183 C CA . GLN A 1 384 ? 20.226 -18.862 5.681 1.00 89.00 384 GLN A CA 1
ATOM 3184 C C . GLN A 1 384 ? 18.805 -19.048 5.128 1.00 89.00 384 GLN A C 1
ATOM 3186 O O . GLN A 1 384 ? 18.626 -19.736 4.132 1.00 89.00 384 GLN A O 1
ATOM 3191 N N . GLU A 1 385 ? 17.809 -18.377 5.719 1.00 90.88 385 GLU A N 1
ATOM 3192 C CA . GLU A 1 385 ? 16.430 -18.385 5.206 1.00 90.88 385 GLU A CA 1
ATOM 3193 C C . GLU A 1 385 ? 16.360 -17.802 3.785 1.00 90.88 385 GLU A C 1
ATOM 3195 O O . GLU A 1 385 ? 15.616 -18.300 2.946 1.00 90.88 385 GLU A O 1
ATOM 3200 N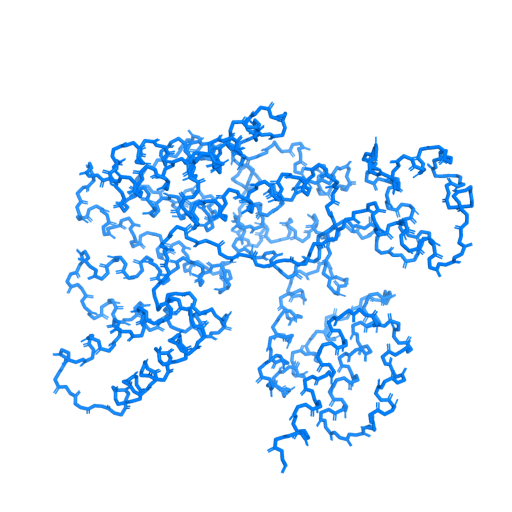 N . ALA A 1 386 ? 17.140 -16.750 3.506 1.00 90.25 386 ALA A N 1
ATOM 3201 C CA . ALA A 1 386 ? 17.237 -16.172 2.168 1.00 90.25 386 ALA A CA 1
ATOM 3202 C C . ALA A 1 386 ? 17.790 -17.180 1.146 1.00 90.25 386 ALA A C 1
ATOM 3204 O O . ALA A 1 386 ? 17.217 -17.321 0.073 1.00 90.25 386 ALA A O 1
ATOM 3205 N N . GLU A 1 387 ? 18.849 -17.918 1.489 1.00 91.94 387 GLU A N 1
ATOM 3206 C CA . GLU A 1 387 ? 19.445 -18.919 0.599 1.00 91.94 387 GLU A CA 1
ATOM 3207 C C . GLU A 1 387 ? 18.496 -20.097 0.320 1.00 91.94 387 GLU A C 1
ATOM 3209 O O . GLU A 1 387 ? 18.377 -20.529 -0.822 1.00 91.94 387 GLU A O 1
ATOM 3214 N N . GLU A 1 388 ? 17.742 -20.565 1.319 1.00 93.94 388 GLU A N 1
ATOM 3215 C CA . GLU A 1 388 ? 16.706 -21.592 1.113 1.00 93.94 388 GLU A CA 1
ATOM 3216 C C . GLU A 1 388 ? 15.608 -21.112 0.144 1.00 93.94 388 GLU A C 1
ATOM 3218 O O . GLU A 1 388 ? 15.092 -21.880 -0.672 1.00 93.94 388 GLU A O 1
ATOM 3223 N N . ILE A 1 389 ? 15.236 -19.829 0.208 1.00 93.31 389 ILE A N 1
ATOM 3224 C CA . ILE A 1 389 ? 14.286 -19.230 -0.738 1.00 93.31 389 ILE A CA 1
ATOM 3225 C C . ILE A 1 389 ? 14.919 -19.102 -2.131 1.00 93.31 389 ILE A C 1
ATOM 3227 O O . ILE A 1 389 ? 14.252 -19.423 -3.117 1.00 93.31 389 ILE A O 1
ATOM 3231 N N . PHE A 1 390 ? 16.186 -18.692 -2.220 1.00 92.56 390 PHE A N 1
ATOM 3232 C CA . PHE A 1 390 ? 16.932 -18.605 -3.476 1.00 92.56 390 PHE A CA 1
ATOM 3233 C C . PHE A 1 390 ? 16.969 -19.950 -4.209 1.00 92.56 390 PHE A C 1
ATOM 3235 O O . PHE A 1 390 ? 16.647 -20.027 -5.396 1.00 92.56 390 PHE A O 1
ATOM 3242 N N . GLU A 1 391 ? 17.289 -21.032 -3.494 1.00 93.00 391 GLU A N 1
ATOM 3243 C CA . GLU A 1 391 ? 17.294 -22.393 -4.039 1.00 93.00 391 GLU A CA 1
ATOM 3244 C C . GLU A 1 391 ? 15.916 -22.770 -4.594 1.00 93.00 391 GLU A C 1
ATOM 3246 O O . GLU A 1 391 ? 15.810 -23.214 -5.740 1.00 93.00 391 GLU A O 1
ATOM 3251 N N . ARG A 1 392 ? 14.842 -22.481 -3.846 1.00 93.44 392 ARG A N 1
ATOM 3252 C CA . ARG A 1 392 ? 13.463 -22.691 -4.314 1.00 93.44 392 ARG A CA 1
ATOM 3253 C C . ARG A 1 392 ? 13.150 -21.891 -5.573 1.00 93.44 392 ARG A C 1
ATOM 3255 O O . ARG A 1 392 ? 12.510 -22.427 -6.468 1.00 93.44 392 ARG A O 1
ATOM 3262 N N . ILE A 1 393 ? 13.591 -20.636 -5.683 1.00 91.12 393 ILE A N 1
ATOM 3263 C CA . ILE A 1 393 ? 13.404 -19.822 -6.899 1.00 91.12 393 ILE A CA 1
ATOM 3264 C C . ILE A 1 393 ? 14.102 -20.478 -8.097 1.00 91.12 393 ILE A C 1
ATOM 3266 O O . ILE A 1 393 ? 13.540 -20.521 -9.195 1.00 91.12 393 ILE A O 1
ATOM 3270 N N . GLN A 1 394 ? 15.299 -21.037 -7.901 1.00 88.81 394 GLN A N 1
ATOM 3271 C CA . GLN A 1 394 ? 16.024 -21.739 -8.961 1.00 88.81 394 GLN A CA 1
ATOM 3272 C C . GLN A 1 394 ? 15.297 -23.010 -9.438 1.00 88.81 394 GLN A C 1
ATOM 3274 O O . GLN A 1 394 ? 15.356 -23.323 -10.631 1.00 88.81 394 GLN A O 1
ATOM 3279 N N . GLU A 1 395 ? 14.578 -23.711 -8.555 1.00 91.19 395 GLU A N 1
ATOM 3280 C CA . GLU A 1 395 ? 13.788 -24.907 -8.896 1.00 91.19 395 GLU A CA 1
ATOM 3281 C C . GLU A 1 395 ? 12.638 -24.620 -9.878 1.00 91.19 395 GLU A C 1
ATOM 3283 O O . GLU A 1 395 ? 12.264 -25.506 -10.648 1.00 91.19 395 GLU A O 1
ATOM 3288 N N . TYR A 1 396 ? 12.126 -23.382 -9.934 1.00 86.75 396 TYR A N 1
ATOM 3289 C CA . TYR A 1 396 ? 11.096 -22.981 -10.909 1.00 86.75 396 TYR A CA 1
ATOM 3290 C C . TYR A 1 396 ? 11.606 -22.926 -12.359 1.00 86.75 396 TYR A C 1
ATOM 3292 O O . TYR A 1 396 ? 10.806 -22.773 -13.284 1.00 86.75 396 TYR A O 1
ATOM 3300 N N . GLY A 1 397 ? 12.918 -23.053 -12.591 1.00 83.56 397 GLY A N 1
ATOM 3301 C CA . GLY A 1 397 ? 13.486 -23.087 -13.939 1.00 83.56 397 GLY A CA 1
ATOM 3302 C C . GLY A 1 397 ? 13.389 -21.739 -14.652 1.00 83.56 397 GLY A C 1
ATOM 3303 O O . GLY A 1 397 ? 12.751 -21.620 -15.700 1.00 83.56 397 GLY A O 1
ATOM 3304 N N . LEU A 1 398 ? 14.034 -20.716 -14.082 1.00 84.31 398 LEU A N 1
ATOM 3305 C CA . LEU A 1 398 ? 14.064 -19.368 -14.651 1.00 84.31 398 LEU A CA 1
ATOM 3306 C C . LEU A 1 398 ? 14.532 -19.376 -16.112 1.00 84.31 398 LEU A C 1
ATOM 3308 O O . LEU A 1 398 ? 15.530 -20.009 -16.469 1.00 84.31 398 LEU A O 1
ATOM 3312 N N . LYS A 1 399 ? 13.827 -18.621 -16.960 1.00 84.69 399 LYS A N 1
ATOM 3313 C CA . LYS A 1 399 ? 14.226 -18.423 -18.357 1.00 84.69 399 LYS A CA 1
ATOM 3314 C C . LYS A 1 399 ? 15.587 -17.736 -18.404 1.00 84.69 399 LYS A C 1
ATOM 3316 O O . LYS A 1 399 ? 15.875 -16.861 -17.589 1.00 84.69 399 LYS A O 1
ATOM 3321 N N . ASP A 1 400 ? 16.381 -18.097 -19.404 1.00 84.00 400 ASP A N 1
ATOM 3322 C CA . ASP A 1 400 ? 17.717 -17.552 -19.619 1.00 84.00 400 ASP A CA 1
ATOM 3323 C C . ASP A 1 400 ? 17.661 -16.141 -20.231 1.00 84.00 400 ASP A C 1
ATOM 3325 O O . ASP A 1 400 ? 17.954 -15.917 -21.407 1.00 84.00 400 ASP A O 1
ATOM 3329 N N . THR A 1 401 ? 17.189 -15.188 -19.432 1.00 78.12 401 THR A N 1
ATOM 3330 C CA . THR A 1 401 ? 17.086 -13.769 -19.776 1.00 78.12 401 THR A CA 1
ATOM 3331 C C . THR A 1 401 ? 18.210 -12.989 -19.119 1.00 78.12 401 THR A C 1
ATOM 3333 O O . THR A 1 401 ? 18.891 -13.466 -18.207 1.00 78.12 401 THR A O 1
ATOM 3336 N N . ARG A 1 402 ? 18.434 -11.763 -19.590 1.00 74.94 402 ARG A N 1
ATOM 3337 C CA . ARG A 1 402 ? 19.457 -10.907 -19.000 1.00 74.94 402 ARG A CA 1
ATOM 3338 C C . ARG A 1 402 ? 19.137 -10.630 -17.532 1.00 74.94 402 ARG A C 1
ATOM 3340 O O . ARG A 1 402 ? 20.015 -10.795 -16.698 1.00 74.94 402 ARG A O 1
ATOM 3347 N N . GLU A 1 403 ? 17.904 -10.245 -17.240 1.00 76.19 403 GLU A N 1
ATOM 3348 C CA . GLU A 1 403 ? 17.407 -9.904 -15.908 1.00 76.19 403 GLU A CA 1
ATOM 3349 C C . GLU A 1 403 ? 17.608 -11.078 -14.940 1.00 76.19 403 GLU A C 1
ATOM 3351 O O . GLU A 1 403 ? 18.217 -10.917 -13.886 1.00 76.19 403 GLU A O 1
ATOM 3356 N N . ASN A 1 404 ? 17.232 -12.292 -15.354 1.00 83.88 404 ASN A N 1
ATOM 3357 C CA . ASN A 1 404 ? 17.390 -13.485 -14.521 1.00 83.88 404 ASN A CA 1
ATOM 3358 C C . ASN A 1 404 ? 18.863 -13.850 -14.298 1.00 83.88 404 ASN A C 1
ATOM 3360 O O . ASN A 1 404 ? 19.238 -14.217 -13.188 1.00 83.88 404 ASN A O 1
ATOM 3364 N N . ARG A 1 405 ? 19.733 -13.707 -15.310 1.00 81.81 405 ARG A N 1
ATOM 3365 C CA . ARG A 1 405 ? 21.186 -13.884 -15.122 1.00 81.81 405 ARG A CA 1
ATOM 3366 C C . ARG A 1 405 ? 21.753 -12.873 -14.129 1.00 81.81 405 ARG A C 1
ATOM 3368 O O . ARG A 1 405 ? 22.578 -13.243 -13.299 1.00 81.81 405 ARG A O 1
ATOM 3375 N N . GLN A 1 406 ? 21.331 -11.614 -14.230 1.00 77.62 406 GLN A N 1
ATOM 3376 C CA . GLN A 1 406 ? 21.780 -10.538 -13.347 1.00 77.62 406 GLN A CA 1
ATOM 3377 C C . GLN A 1 406 ? 21.374 -10.803 -11.898 1.00 77.62 406 GLN A C 1
ATOM 3379 O O . GLN A 1 406 ? 22.232 -10.750 -11.021 1.00 77.62 406 GLN A O 1
ATOM 3384 N N . TYR A 1 407 ? 20.110 -11.162 -11.678 1.00 83.38 407 TYR A N 1
ATOM 3385 C CA . TYR A 1 407 ? 19.591 -11.574 -10.377 1.00 83.38 407 TYR A CA 1
ATOM 3386 C C . TYR A 1 407 ? 20.377 -12.770 -9.807 1.00 83.38 407 TYR A C 1
ATOM 3388 O O . TYR A 1 407 ? 20.962 -12.671 -8.733 1.00 83.38 407 TYR A O 1
ATOM 3396 N N . LEU A 1 408 ? 20.532 -13.861 -10.569 1.00 86.12 408 LEU A N 1
ATOM 3397 C CA . LEU A 1 408 ? 21.263 -15.049 -10.106 1.00 86.12 408 LEU A CA 1
ATOM 3398 C C . LEU A 1 408 ? 22.732 -14.762 -9.755 1.00 86.12 408 LEU A C 1
ATOM 3400 O O . LEU A 1 408 ? 23.277 -15.377 -8.839 1.00 86.12 408 LEU A O 1
ATOM 3404 N N . LEU A 1 409 ? 23.406 -13.879 -10.500 1.00 82.31 409 LEU A N 1
ATOM 3405 C CA . LEU A 1 409 ? 24.788 -13.488 -10.208 1.00 82.31 409 LEU A CA 1
ATOM 3406 C C . LEU A 1 409 ? 24.883 -12.614 -8.954 1.00 82.31 409 LEU A C 1
ATOM 3408 O O . LEU A 1 409 ? 25.798 -12.825 -8.156 1.00 82.31 409 LEU A O 1
ATOM 3412 N N . LEU A 1 410 ? 23.948 -11.673 -8.780 1.00 80.62 410 LEU A N 1
ATOM 3413 C CA . LEU A 1 410 ? 23.856 -10.810 -7.602 1.00 80.62 410 LEU A CA 1
ATOM 3414 C C . LEU A 1 410 ? 23.700 -11.652 -6.332 1.00 80.62 410 LEU A C 1
ATOM 3416 O O . LEU A 1 410 ? 24.553 -11.575 -5.447 1.00 80.62 410 LEU A O 1
ATOM 3420 N N . GLU A 1 411 ? 22.681 -12.509 -6.283 1.00 85.00 411 GLU A N 1
ATOM 3421 C CA . GLU A 1 411 ? 22.378 -13.308 -5.092 1.00 85.00 411 GLU A CA 1
ATOM 3422 C C . GLU A 1 411 ? 23.514 -14.281 -4.755 1.00 85.00 411 GLU A C 1
ATOM 3424 O O . GLU A 1 411 ? 23.980 -14.358 -3.616 1.00 85.00 411 GLU A O 1
ATOM 3429 N N . ARG A 1 412 ? 24.102 -14.937 -5.767 1.00 86.00 412 ARG A N 1
ATOM 3430 C CA . ARG A 1 412 ? 25.296 -15.779 -5.562 1.00 86.00 412 ARG A CA 1
ATOM 3431 C C . ARG A 1 412 ? 26.471 -14.995 -4.991 1.00 86.00 412 ARG A C 1
ATOM 3433 O O . ARG A 1 412 ? 27.205 -15.534 -4.162 1.00 86.00 412 ARG A O 1
ATOM 3440 N N . ALA A 1 413 ? 26.699 -13.764 -5.447 1.00 83.56 413 ALA A N 1
ATOM 3441 C CA . ALA A 1 413 ? 27.773 -12.930 -4.922 1.00 83.56 413 ALA A CA 1
ATOM 3442 C C . ALA A 1 413 ? 27.514 -12.552 -3.455 1.00 83.56 413 ALA A C 1
ATOM 3444 O O . ALA A 1 413 ? 28.455 -12.598 -2.659 1.00 83.56 413 ALA A O 1
ATOM 3445 N N . ILE A 1 414 ? 26.261 -12.246 -3.094 1.00 82.25 414 ILE A N 1
ATOM 3446 C CA . ILE A 1 414 ? 25.836 -11.961 -1.715 1.00 82.25 414 ILE A CA 1
ATOM 3447 C C . ILE A 1 414 ? 26.081 -13.185 -0.823 1.00 82.25 414 ILE A C 1
ATOM 3449 O O . ILE A 1 414 ? 26.848 -13.089 0.138 1.00 82.25 414 ILE A O 1
ATOM 3453 N N . PHE A 1 415 ? 25.533 -14.356 -1.161 1.00 85.00 415 PHE A N 1
ATOM 3454 C CA . PHE A 1 415 ? 25.651 -15.554 -0.318 1.00 85.00 415 PHE A CA 1
ATOM 3455 C C . PHE A 1 415 ? 27.098 -16.034 -0.156 1.00 85.00 415 PHE A C 1
ATOM 3457 O O . PHE A 1 415 ? 27.547 -16.272 0.970 1.00 85.00 415 PHE A O 1
ATOM 3464 N N . LYS A 1 416 ? 27.880 -16.083 -1.246 1.00 84.75 416 LYS A N 1
ATOM 3465 C CA . LYS A 1 416 ? 29.312 -16.435 -1.182 1.00 84.75 416 LYS A CA 1
ATOM 3466 C C . LYS A 1 416 ? 30.102 -15.468 -0.304 1.00 84.75 416 LYS A C 1
ATOM 3468 O O . LYS A 1 416 ? 31.021 -15.876 0.412 1.00 84.75 416 LYS A O 1
ATOM 3473 N N . ARG A 1 417 ? 29.767 -14.174 -0.353 1.00 82.25 417 ARG A N 1
ATOM 3474 C CA . ARG A 1 417 ? 30.426 -13.152 0.462 1.00 82.25 417 ARG A CA 1
ATOM 3475 C C . ARG A 1 417 ? 30.089 -13.324 1.939 1.00 82.25 417 ARG A C 1
ATOM 3477 O O . ARG A 1 417 ? 31.009 -13.307 2.759 1.00 82.25 417 ARG A O 1
ATOM 3484 N N . THR A 1 418 ? 28.818 -13.543 2.269 1.00 80.25 418 THR A N 1
ATOM 3485 C CA . THR A 1 418 ? 28.351 -13.790 3.643 1.00 80.25 418 THR A CA 1
ATOM 3486 C C . THR A 1 418 ? 28.998 -15.039 4.243 1.00 80.25 418 THR A C 1
ATOM 3488 O O . THR A 1 418 ? 29.453 -15.011 5.387 1.00 80.25 418 THR A O 1
ATOM 3491 N N . LYS A 1 419 ? 29.145 -16.109 3.453 1.00 83.50 419 LYS A N 1
ATOM 3492 C CA . LYS A 1 419 ? 29.853 -17.341 3.848 1.00 83.50 419 LYS A CA 1
ATOM 3493 C C . LYS A 1 419 ? 31.379 -17.198 3.908 1.00 83.50 419 LYS A C 1
ATOM 3495 O O . LYS A 1 419 ? 32.065 -18.133 4.311 1.00 83.50 419 LYS A O 1
ATOM 3500 N N . LYS A 1 420 ? 31.923 -16.028 3.547 1.00 83.88 420 LYS A N 1
ATOM 3501 C CA . LYS A 1 420 ? 33.366 -15.736 3.460 1.00 83.88 420 LYS A CA 1
ATOM 3502 C C . LYS A 1 420 ? 34.119 -16.647 2.479 1.00 83.88 420 LYS A C 1
ATOM 3504 O O . LYS A 1 420 ? 35.326 -16.823 2.614 1.00 83.88 420 LYS A O 1
ATOM 3509 N N . GLU A 1 421 ? 33.427 -17.183 1.477 1.00 86.81 421 GLU A N 1
ATOM 3510 C CA . GLU A 1 421 ? 34.015 -18.029 0.428 1.00 86.81 421 GLU A CA 1
ATOM 3511 C C . GLU A 1 421 ? 34.799 -17.211 -0.602 1.00 86.81 421 GLU A C 1
ATOM 3513 O O . GLU A 1 421 ? 35.719 -17.722 -1.237 1.00 86.81 421 GLU A O 1
ATOM 3518 N N . ILE A 1 422 ? 34.443 -15.933 -0.764 1.00 83.31 422 ILE A N 1
ATOM 3519 C CA . ILE A 1 422 ? 35.088 -15.007 -1.700 1.00 83.31 422 ILE A CA 1
ATOM 3520 C C . ILE A 1 422 ? 35.523 -13.710 -1.012 1.00 83.31 422 ILE A C 1
ATOM 3522 O O . ILE A 1 422 ? 34.918 -13.238 -0.035 1.00 83.31 422 ILE A O 1
ATOM 3526 N N . SER A 1 423 ? 36.586 -13.103 -1.542 1.00 81.56 423 SER A N 1
ATOM 3527 C CA . SER A 1 423 ? 37.054 -11.802 -1.072 1.00 81.56 423 SER A CA 1
ATOM 3528 C C . SER A 1 423 ? 36.107 -10.672 -1.506 1.00 81.56 423 SER A C 1
ATOM 3530 O O . SER A 1 423 ? 35.215 -10.844 -2.337 1.00 81.56 423 SER A O 1
ATOM 3532 N N . TYR A 1 424 ? 36.295 -9.487 -0.926 1.00 71.94 424 TYR A N 1
ATOM 3533 C CA . TYR A 1 424 ? 35.534 -8.295 -1.303 1.00 71.94 424 TYR A CA 1
ATOM 3534 C C . TYR A 1 424 ? 35.822 -7.859 -2.747 1.00 71.94 424 TYR A C 1
ATOM 3536 O O . TYR A 1 424 ? 34.914 -7.441 -3.459 1.00 71.94 424 TYR A O 1
ATOM 3544 N N . SER A 1 425 ? 37.073 -7.963 -3.202 1.00 77.19 425 SER A N 1
ATOM 3545 C CA . SER A 1 425 ? 37.421 -7.638 -4.589 1.00 77.19 425 SER A CA 1
ATOM 3546 C C . SER A 1 425 ? 36.779 -8.614 -5.570 1.00 77.19 425 SER A C 1
ATOM 3548 O O . SER A 1 425 ? 36.281 -8.183 -6.605 1.00 77.19 425 SER A O 1
ATOM 3550 N N . ASP A 1 426 ? 36.722 -9.900 -5.218 1.00 79.94 426 ASP A N 1
ATOM 3551 C CA . ASP A 1 426 ? 36.134 -10.927 -6.085 1.00 79.94 426 ASP A CA 1
ATOM 3552 C C . ASP A 1 426 ? 34.610 -10.787 -6.159 1.00 79.94 426 ASP A C 1
ATOM 3554 O O . ASP A 1 426 ? 34.024 -10.903 -7.231 1.00 79.94 426 ASP A O 1
ATOM 3558 N N . SER A 1 427 ? 33.962 -10.469 -5.033 1.00 74.75 427 SER A N 1
ATOM 3559 C CA . SER A 1 427 ? 32.530 -10.151 -5.006 1.00 74.75 427 SER A CA 1
ATOM 3560 C C . SER A 1 427 ? 32.219 -8.911 -5.854 1.00 74.75 427 SER A C 1
ATOM 3562 O O . SER A 1 427 ? 31.300 -8.945 -6.667 1.00 74.75 427 SER A O 1
ATOM 3564 N N . LEU A 1 428 ? 33.039 -7.857 -5.769 1.00 71.00 428 LEU A N 1
ATOM 3565 C CA . LEU A 1 428 ? 32.875 -6.665 -6.603 1.00 71.00 428 LEU A CA 1
ATOM 3566 C C . LEU A 1 428 ? 33.055 -6.971 -8.099 1.00 71.00 428 LEU A C 1
ATOM 3568 O O . LEU A 1 428 ? 32.304 -6.441 -8.916 1.00 71.00 428 LEU A O 1
ATOM 3572 N N . ALA A 1 429 ? 34.007 -7.835 -8.461 1.00 75.56 429 ALA A N 1
ATOM 3573 C CA . ALA A 1 429 ? 34.207 -8.263 -9.844 1.00 75.56 429 ALA A CA 1
ATOM 3574 C C . ALA A 1 429 ? 32.984 -9.024 -10.387 1.00 75.56 429 ALA A C 1
ATOM 3576 O O . ALA A 1 429 ? 32.539 -8.733 -11.495 1.00 75.56 429 ALA A O 1
ATOM 3577 N N . LEU A 1 430 ? 32.382 -9.915 -9.588 1.00 72.94 430 LEU A N 1
ATOM 3578 C CA . LEU A 1 430 ? 31.137 -10.608 -9.951 1.00 72.94 430 LEU A CA 1
ATOM 3579 C C . LEU A 1 430 ? 29.968 -9.630 -10.150 1.00 72.94 430 LEU A C 1
ATOM 3581 O O . LEU A 1 430 ? 29.203 -9.760 -11.103 1.00 72.94 430 LEU A O 1
ATOM 3585 N N . LEU A 1 431 ? 29.845 -8.613 -9.291 1.00 70.44 431 LEU A N 1
ATOM 3586 C CA . LEU A 1 431 ? 28.810 -7.576 -9.421 1.00 70.44 431 LEU A CA 1
ATOM 3587 C C . LEU A 1 431 ? 29.019 -6.689 -10.661 1.00 70.44 431 LEU A C 1
ATOM 3589 O O . LEU A 1 431 ? 28.054 -6.277 -11.313 1.00 70.44 431 LEU A O 1
ATOM 3593 N N . GLN A 1 432 ? 30.278 -6.408 -11.008 1.00 68.94 432 GLN A N 1
ATOM 3594 C CA . GLN A 1 432 ? 30.648 -5.684 -12.226 1.00 68.94 432 GLN A CA 1
ATOM 3595 C C . GLN A 1 432 ? 30.373 -6.508 -13.490 1.00 68.94 432 GLN A C 1
ATOM 3597 O O . GLN A 1 432 ? 29.848 -5.955 -14.458 1.00 68.94 432 GLN A O 1
ATOM 3602 N N . GLU A 1 433 ? 30.667 -7.811 -13.466 1.00 68.44 433 GLU A N 1
ATOM 3603 C CA . GLU A 1 433 ? 30.359 -8.767 -14.540 1.00 68.44 433 GLU A CA 1
ATOM 3604 C C . GLU A 1 433 ? 28.848 -8.900 -14.755 1.00 68.44 433 GLU A C 1
ATOM 3606 O O . GLU A 1 433 ? 28.369 -8.888 -15.889 1.00 68.44 433 GLU A O 1
ATOM 3611 N N . ALA A 1 434 ? 28.071 -8.911 -13.672 1.00 61.72 434 ALA A N 1
ATOM 3612 C CA . ALA A 1 434 ? 26.617 -8.870 -13.746 1.00 61.72 434 ALA A CA 1
ATOM 3613 C C . ALA A 1 434 ? 26.089 -7.524 -14.305 1.00 61.72 434 ALA A C 1
ATOM 3615 O O . ALA A 1 434 ? 24.909 -7.403 -14.634 1.00 61.72 434 ALA A O 1
ATOM 3616 N N . HIS A 1 435 ? 26.928 -6.489 -14.449 1.00 62.66 435 HIS A N 1
ATOM 3617 C CA . HIS A 1 435 ? 26.522 -5.118 -14.780 1.00 62.66 435 HIS A CA 1
ATOM 3618 C C . HIS A 1 435 ? 25.434 -4.561 -13.829 1.00 62.66 435 HIS A C 1
ATOM 3620 O O . HIS A 1 435 ? 24.609 -3.744 -14.245 1.00 62.66 435 HIS A O 1
ATOM 3626 N N . VAL A 1 436 ? 25.420 -4.999 -12.561 1.00 55.31 436 VAL A N 1
ATOM 3627 C CA . VAL A 1 436 ? 24.386 -4.683 -11.545 1.00 55.31 436 VAL A CA 1
ATOM 3628 C C . VAL A 1 436 ? 24.781 -3.473 -10.688 1.00 55.31 436 VAL A C 1
ATOM 3630 O O . VAL A 1 436 ? 24.426 -3.361 -9.525 1.00 55.31 436 VAL A O 1
ATOM 3633 N N . LEU A 1 437 ? 25.499 -2.494 -11.243 1.00 48.56 437 LEU A N 1
ATOM 3634 C CA . LEU A 1 437 ? 25.687 -1.219 -10.540 1.00 48.56 437 LEU A CA 1
ATOM 3635 C C . LEU A 1 437 ? 24.426 -0.351 -10.693 1.00 48.56 437 LEU A C 1
ATOM 3637 O O . LEU A 1 437 ? 24.424 0.633 -11.431 1.00 48.56 437 LEU A O 1
ATOM 3641 N N . ASN A 1 438 ? 23.344 -0.737 -10.008 1.00 47.44 438 ASN A N 1
ATOM 3642 C CA . ASN A 1 438 ? 22.305 0.199 -9.576 1.00 47.44 438 ASN A CA 1
ATOM 3643 C C . ASN A 1 438 ? 22.584 0.630 -8.118 1.00 47.44 438 ASN A C 1
ATOM 3645 O O . ASN A 1 438 ? 23.419 0.045 -7.420 1.00 47.44 438 ASN A O 1
ATOM 3649 N N . ASN A 1 439 ? 21.901 1.677 -7.657 1.00 38.97 439 ASN A N 1
ATOM 3650 C CA . ASN A 1 439 ? 22.136 2.263 -6.336 1.00 38.97 439 ASN A CA 1
ATOM 3651 C C . ASN A 1 439 ? 21.837 1.305 -5.161 1.00 38.97 439 ASN A C 1
ATOM 3653 O O . ASN A 1 439 ? 22.508 1.417 -4.135 1.00 38.97 439 ASN A O 1
ATOM 3657 N N . MET A 1 440 ? 20.912 0.344 -5.301 1.00 39.53 440 MET A N 1
ATOM 3658 C CA . MET A 1 440 ? 20.629 -0.674 -4.277 1.00 39.53 440 MET A CA 1
ATOM 3659 C C . MET A 1 440 ? 21.808 -1.625 -4.080 1.00 39.53 440 MET A C 1
ATOM 3661 O O . MET A 1 440 ? 22.218 -1.840 -2.943 1.00 39.53 440 MET A O 1
ATOM 3665 N N . ALA A 1 441 ? 22.418 -2.133 -5.156 1.00 41.25 441 ALA A N 1
ATOM 3666 C CA . ALA A 1 441 ? 23.582 -3.017 -5.038 1.00 41.25 441 ALA A CA 1
ATOM 3667 C C . ALA A 1 441 ? 24.741 -2.326 -4.300 1.00 41.25 441 ALA A C 1
ATOM 3669 O O . ALA A 1 441 ? 25.414 -2.940 -3.480 1.00 41.25 441 ALA A O 1
ATOM 3670 N N . ILE A 1 442 ? 24.927 -1.020 -4.519 1.00 39.56 442 ILE A N 1
ATOM 3671 C CA . ILE A 1 442 ? 25.927 -0.203 -3.817 1.00 39.56 442 ILE A CA 1
ATOM 3672 C C . ILE A 1 442 ? 25.537 0.029 -2.343 1.00 39.56 442 ILE A C 1
ATOM 3674 O O . ILE A 1 442 ? 26.408 0.014 -1.472 1.00 39.56 442 ILE A O 1
ATOM 3678 N N . ALA A 1 443 ? 24.251 0.239 -2.044 1.00 40.91 443 ALA A N 1
ATOM 3679 C CA . ALA A 1 443 ? 23.754 0.466 -0.686 1.00 40.91 443 ALA A CA 1
ATOM 3680 C C . ALA A 1 443 ? 23.844 -0.796 0.191 1.00 40.91 443 ALA A C 1
ATOM 3682 O O . ALA A 1 443 ? 24.396 -0.724 1.290 1.00 40.91 443 ALA A O 1
ATOM 3683 N N . TYR A 1 444 ? 23.404 -1.953 -0.317 1.00 44.03 444 TYR A N 1
ATOM 3684 C CA . TYR A 1 444 ? 23.540 -3.246 0.367 1.00 44.03 444 TYR A CA 1
ATOM 3685 C C . TYR A 1 444 ? 25.011 -3.596 0.631 1.00 44.03 444 TYR A C 1
ATOM 3687 O O . TYR A 1 444 ? 25.358 -4.073 1.711 1.00 44.03 444 TYR A O 1
ATOM 3695 N N . TYR A 1 445 ? 25.906 -3.271 -0.305 1.00 46.69 445 TYR A N 1
ATOM 3696 C CA . TYR A 1 445 ? 27.340 -3.529 -0.161 1.00 46.69 445 TYR A CA 1
ATOM 3697 C C . TYR A 1 445 ? 28.018 -2.641 0.897 1.00 46.69 445 TYR A C 1
ATOM 3699 O O . TYR A 1 445 ? 28.907 -3.098 1.617 1.00 46.69 445 TYR A O 1
ATOM 3707 N N . ARG A 1 446 ? 27.570 -1.387 1.049 1.00 43.47 446 ARG A N 1
ATOM 3708 C CA . ARG A 1 446 ? 28.079 -0.444 2.065 1.00 43.47 446 ARG A CA 1
ATOM 3709 C C . ARG A 1 446 ? 27.633 -0.772 3.490 1.00 43.47 446 ARG A C 1
ATOM 3711 O O . ARG A 1 446 ? 28.338 -0.424 4.433 1.00 43.47 446 ARG A O 1
ATOM 3718 N N . ILE A 1 447 ? 26.502 -1.455 3.681 1.00 46.12 447 ILE A N 1
ATOM 3719 C CA . ILE A 1 447 ? 26.071 -1.898 5.021 1.00 46.12 447 ILE A CA 1
ATOM 3720 C C . ILE A 1 447 ? 27.100 -2.874 5.620 1.00 46.12 447 ILE A C 1
ATOM 3722 O O . ILE A 1 447 ? 27.417 -2.771 6.805 1.00 46.12 447 ILE A O 1
ATOM 3726 N N . GLY A 1 448 ? 27.736 -3.708 4.788 1.00 45.62 448 GLY A N 1
ATOM 3727 C CA . GLY A 1 448 ? 28.846 -4.578 5.196 1.00 45.62 448 GLY A CA 1
ATOM 3728 C C . GLY A 1 448 ? 30.132 -3.848 5.624 1.00 45.62 448 GLY A C 1
ATOM 3729 O O . GLY A 1 448 ? 30.994 -4.459 6.255 1.00 45.62 448 GLY A O 1
ATOM 3730 N N . GLU A 1 449 ? 30.290 -2.549 5.333 1.00 44.09 449 GLU A N 1
ATOM 3731 C CA . GLU A 1 449 ? 31.400 -1.742 5.869 1.00 44.09 449 GLU A CA 1
ATOM 3732 C C . GLU A 1 449 ? 31.140 -1.262 7.304 1.00 44.09 449 GLU A C 1
ATOM 3734 O O . GLU A 1 449 ? 32.092 -1.111 8.072 1.00 44.09 449 GLU A O 1
ATOM 3739 N N . LYS A 1 450 ? 29.876 -1.066 7.714 1.00 41.25 450 LYS A N 1
ATOM 3740 C CA . LYS A 1 450 ? 29.561 -0.593 9.076 1.00 41.25 450 LYS A CA 1
ATOM 3741 C C . LYS A 1 450 ? 29.889 -1.624 10.157 1.00 41.25 450 LYS A C 1
ATOM 3743 O O . LYS A 1 450 ? 30.254 -1.227 11.259 1.00 41.25 450 LYS A O 1
ATOM 3748 N N . GLU A 1 451 ? 29.870 -2.918 9.839 1.00 41.50 451 GLU A N 1
ATOM 3749 C CA . GLU A 1 451 ? 30.324 -3.965 10.768 1.00 41.50 451 GLU A CA 1
ATOM 3750 C C . GLU A 1 451 ? 31.830 -3.890 11.070 1.00 41.50 451 GLU A C 1
ATOM 3752 O O . GLU A 1 451 ? 32.250 -4.330 12.133 1.00 41.50 451 GLU A O 1
ATOM 3757 N N . LYS A 1 452 ? 32.645 -3.266 10.203 1.00 39.88 452 LYS A N 1
ATOM 3758 C CA . LYS A 1 452 ? 34.069 -2.997 10.484 1.00 39.88 452 LYS A CA 1
ATOM 3759 C C . LYS A 1 452 ? 34.321 -1.708 11.264 1.00 39.88 452 LYS A C 1
ATOM 3761 O O . LYS A 1 452 ? 35.436 -1.505 11.728 1.00 39.88 452 LYS A O 1
ATOM 3766 N N . ALA A 1 453 ? 33.330 -0.824 11.367 1.00 32.59 453 ALA A N 1
ATOM 3767 C CA . ALA A 1 453 ? 33.459 0.439 12.093 1.00 32.59 453 ALA A CA 1
ATOM 3768 C C . ALA A 1 453 ? 32.961 0.348 13.549 1.00 32.59 453 ALA A C 1
ATOM 3770 O O . ALA A 1 453 ? 33.165 1.286 14.314 1.00 32.59 453 ALA A O 1
ATOM 3771 N N . ILE A 1 454 ? 32.296 -0.757 13.918 1.00 35.53 454 ILE A N 1
ATOM 3772 C CA . ILE A 1 454 ? 31.713 -0.989 15.254 1.00 35.53 454 ILE A CA 1
ATOM 3773 C C . ILE A 1 454 ? 32.349 -2.214 15.959 1.00 35.53 454 ILE A C 1
ATOM 3775 O O . ILE A 1 454 ? 32.077 -2.457 17.133 1.00 35.53 454 ILE A O 1
ATOM 3779 N N . SER A 1 455 ? 33.239 -2.955 15.287 1.00 32.31 455 SER A N 1
ATOM 3780 C CA . SER A 1 455 ? 34.165 -3.918 15.910 1.00 32.31 455 SER A CA 1
ATOM 3781 C C . SER A 1 455 ? 35.493 -3.256 16.243 1.00 32.31 455 SER A C 1
ATOM 3783 O O . SER A 1 455 ? 36.034 -3.527 17.335 1.00 32.31 455 SER A O 1
#

Organism: NCBI:txid290052

Solvent-accessible surface area (backbone atoms only — not comparable to full-atom values): 25169 Å² total; per-residue (Å²): 134,88,53,37,70,36,46,27,52,52,50,50,31,58,73,64,71,52,51,72,67,50,65,29,47,52,70,56,52,73,70,55,53,52,26,34,47,69,72,73,44,80,71,58,68,68,59,50,49,51,50,38,23,36,55,24,39,77,64,49,79,34,43,36,43,31,49,70,71,59,41,52,56,54,50,51,52,51,51,36,50,49,22,60,76,70,67,38,59,70,61,28,51,53,48,52,54,55,45,55,71,37,79,72,28,68,37,38,75,41,44,19,49,52,26,41,51,55,12,52,53,29,41,77,73,69,37,33,74,56,13,25,51,26,28,52,53,20,46,42,32,43,40,70,82,69,55,95,89,54,71,84,85,52,59,60,23,62,70,55,52,46,46,54,51,51,29,59,71,47,38,83,88,62,54,66,73,57,48,51,55,49,51,51,48,51,52,56,57,50,66,38,83,66,35,37,60,65,46,31,45,75,49,50,46,62,52,48,60,54,45,55,76,74,48,86,58,57,75,60,46,50,56,50,43,54,52,32,51,48,32,23,61,75,62,69,44,66,80,60,42,57,59,48,52,49,51,50,48,50,62,46,58,74,67,75,60,90,47,75,67,55,57,49,51,54,53,51,51,53,55,51,51,49,51,22,61,75,72,72,44,74,75,70,69,66,90,86,68,80,91,77,70,59,58,75,42,48,49,34,54,53,50,43,53,53,33,59,77,67,71,55,51,61,59,69,64,17,58,99,71,53,51,44,67,57,48,54,32,23,52,65,64,76,38,86,67,53,65,70,54,43,20,56,46,27,44,75,62,76,40,76,45,61,52,62,42,56,77,56,75,56,60,53,58,64,54,59,52,44,53,56,51,23,56,48,26,49,75,68,69,36,53,66,66,18,48,58,40,49,54,55,54,56,71,72,60,73,59,98,42,72,47,35,52,29,45,56,42,46,53,52,37,51,54,37,44,76,71,62,76,44,55,73,70,57,36,49,50,47,36,57,73,42,66,52,83,48,72,63,56,55,51,63,56,50,57,68,52,53,64,69,76,77,107